Protein AF-0000000068163615 (afdb_homodimer)

Structure (mmCIF, N/CA/C/O backbone):
data_AF-0000000068163615-model_v1
#
loop_
_entity.id
_entity.type
_entity.pdbx_description
1 polymer 'Uncharacterized protein'
#
loop_
_atom_site.group_PDB
_atom_site.id
_atom_site.type_symbol
_atom_site.label_atom_id
_atom_site.label_alt_id
_atom_site.label_comp_id
_atom_site.label_asym_id
_atom_site.label_entity_id
_atom_site.label_seq_id
_atom_site.pdbx_PDB_ins_code
_atom_site.Cartn_x
_atom_site.Cartn_y
_atom_site.Cartn_z
_atom_site.occupancy
_atom_site.B_iso_or_equiv
_atom_site.auth_seq_id
_atom_site.auth_comp_id
_atom_site.auth_asym_id
_atom_site.auth_atom_id
_atom_site.pdbx_PDB_model_num
ATOM 1 N N . MET A 1 1 ? 16.812 -31.062 -34.781 1 60.31 1 MET A N 1
ATOM 2 C CA . MET A 1 1 ? 16.891 -29.984 -33.812 1 60.31 1 MET A CA 1
ATOM 3 C C . MET A 1 1 ? 16.469 -30.469 -32.406 1 60.31 1 MET A C 1
ATOM 5 O O . MET A 1 1 ? 15.609 -31.344 -32.312 1 60.31 1 MET A O 1
ATOM 9 N N . SER A 1 2 ? 17.297 -30.172 -31.375 1 90.88 2 SER A N 1
ATOM 10 C CA . SER A 1 2 ? 17.031 -30.688 -30.031 1 90.88 2 SER A CA 1
ATOM 11 C C . SER A 1 2 ? 15.75 -30.094 -29.469 1 90.88 2 SER A C 1
ATOM 13 O O . SER A 1 2 ? 15.297 -29.031 -29.906 1 90.88 2 SER A O 1
ATOM 15 N N . LEU A 1 3 ? 14.984 -30.906 -28.875 1 95.56 3 LEU A N 1
ATOM 16 C CA . LEU A 1 3 ? 13.766 -30.453 -28.219 1 95.56 3 LEU A CA 1
ATOM 17 C C . LEU A 1 3 ? 13.977 -29.078 -27.578 1 95.56 3 LEU A C 1
ATOM 19 O O . LEU A 1 3 ? 13.117 -28.203 -27.656 1 95.56 3 LEU A O 1
ATOM 23 N N . LYS A 1 4 ? 15.133 -28.891 -27.016 1 96.31 4 LYS A N 1
ATOM 24 C CA . LYS A 1 4 ? 15.508 -27.625 -26.375 1 96.31 4 LYS A CA 1
ATOM 25 C C . LYS A 1 4 ? 15.461 -26.469 -27.375 1 96.31 4 LYS A C 1
ATOM 27 O O . LYS A 1 4 ? 14.859 -25.422 -27.094 1 96.31 4 LYS A O 1
ATOM 32 N N . ASN A 1 5 ? 16.047 -26.609 -28.5 1 96.81 5 ASN A N 1
ATOM 33 C CA . ASN A 1 5 ? 16.094 -25.562 -29.516 1 96.81 5 ASN A CA 1
ATOM 34 C C . ASN A 1 5 ? 14.703 -25.234 -30.047 1 96.81 5 ASN A C 1
ATOM 36 O O . ASN A 1 5 ? 14.398 -24.078 -30.328 1 96.81 5 ASN A O 1
ATOM 40 N N . ASP A 1 6 ? 13.945 -26.281 -30.25 1 97.69 6 ASP A N 1
ATOM 41 C CA . ASP A 1 6 ? 12.578 -26.078 -30.734 1 97.69 6 ASP A CA 1
ATOM 42 C C . ASP A 1 6 ? 11.758 -25.266 -29.719 1 97.69 6 ASP A C 1
ATOM 44 O O . ASP A 1 6 ? 10.945 -24.422 -30.109 1 97.69 6 ASP A O 1
ATOM 48 N N . ILE A 1 7 ? 11.953 -25.547 -28.484 1 98.12 7 ILE A N 1
ATOM 49 C CA . ILE A 1 7 ? 11.242 -24.844 -27.422 1 98.12 7 ILE A CA 1
ATOM 50 C C . ILE A 1 7 ? 11.625 -23.359 -27.438 1 98.12 7 ILE A C 1
ATOM 52 O O . ILE A 1 7 ? 10.75 -22.484 -27.406 1 98.12 7 ILE A O 1
ATOM 56 N N . VAL A 1 8 ? 12.914 -23.094 -27.484 1 96.94 8 VAL A N 1
ATOM 57 C CA . VAL A 1 8 ? 13.414 -21.734 -27.469 1 96.94 8 VAL A CA 1
ATOM 58 C C . VAL A 1 8 ? 12.914 -20.969 -28.688 1 96.94 8 VAL A C 1
ATOM 60 O O . VAL A 1 8 ? 12.5 -19.812 -28.578 1 96.94 8 VAL A O 1
ATOM 63 N N . SER A 1 9 ? 12.938 -21.656 -29.797 1 96.5 9 SER A N 1
ATOM 64 C CA . SER A 1 9 ? 12.43 -21.047 -31.016 1 96.5 9 SER A CA 1
ATOM 65 C C . SER A 1 9 ? 10.945 -20.703 -30.891 1 96.5 9 SER A C 1
ATOM 67 O O . SER A 1 9 ? 10.508 -19.641 -31.328 1 96.5 9 SER A O 1
ATOM 69 N N . ALA A 1 10 ? 10.188 -21.609 -30.391 1 97.25 10 ALA A N 1
ATOM 70 C CA . ALA A 1 10 ? 8.758 -21.391 -30.188 1 97.25 10 ALA A CA 1
ATOM 71 C C . ALA A 1 10 ? 8.516 -20.219 -29.25 1 97.25 10 ALA A C 1
ATOM 73 O O . ALA A 1 10 ? 7.613 -19.406 -29.469 1 97.25 10 ALA A O 1
ATOM 74 N N . LEU A 1 11 ? 9.289 -20.141 -28.188 1 97.31 11 LEU A N 1
ATOM 75 C CA . LEU A 1 11 ? 9.172 -19.062 -27.219 1 97.31 11 LEU A CA 1
ATOM 76 C C . LEU A 1 11 ? 9.414 -17.703 -27.875 1 97.31 11 LEU A C 1
ATOM 78 O O . LEU A 1 11 ? 8.656 -16.766 -27.672 1 97.31 11 LEU A O 1
ATOM 82 N N . GLU A 1 12 ? 10.43 -17.625 -28.656 1 95.06 12 GLU A N 1
ATOM 83 C CA . GLU A 1 12 ? 10.758 -16.391 -29.359 1 95.06 12 GLU A CA 1
ATOM 84 C C . GLU A 1 12 ? 9.641 -15.969 -30.312 1 95.06 12 GLU A C 1
ATOM 86 O O . GLU A 1 12 ? 9.328 -14.789 -30.422 1 95.06 12 GLU A O 1
ATOM 91 N N . LYS A 1 13 ? 9.086 -16.953 -30.875 1 95.31 13 LYS A N 1
ATOM 92 C CA . LYS A 1 13 ? 8.031 -16.688 -31.844 1 95.31 13 LYS A CA 1
ATOM 93 C C . LYS A 1 13 ? 6.793 -16.094 -31.172 1 95.31 13 LYS A C 1
ATOM 95 O O . LYS A 1 13 ? 6.203 -15.141 -31.656 1 95.31 13 LYS A O 1
ATOM 100 N N . VAL A 1 14 ? 6.41 -16.609 -30.047 1 95.94 14 VAL A N 1
ATOM 101 C CA . VAL A 1 14 ? 5.137 -16.219 -29.453 1 95.94 14 VAL A CA 1
ATOM 102 C C . VAL A 1 14 ? 5.32 -14.953 -28.609 1 95.94 14 VAL A C 1
ATOM 104 O O . VAL A 1 14 ? 4.34 -14.305 -28.234 1 95.94 14 VAL A O 1
ATOM 107 N N . THR A 1 15 ? 6.59 -14.562 -28.297 1 94.31 15 THR A N 1
ATOM 108 C CA . THR A 1 15 ? 6.816 -13.398 -27.438 1 94.31 15 THR A CA 1
ATOM 109 C C . THR A 1 15 ? 7.348 -12.227 -28.266 1 94.31 15 THR A C 1
ATOM 111 O O . THR A 1 15 ? 7.621 -11.156 -27.719 1 94.31 15 THR A O 1
ATOM 114 N N . ALA A 1 16 ? 7.461 -12.453 -29.516 1 91.94 16 ALA A N 1
ATOM 115 C CA . ALA A 1 16 ? 7.934 -11.375 -30.375 1 91.94 16 ALA A CA 1
ATOM 116 C C . ALA A 1 16 ? 6.977 -10.188 -30.344 1 91.94 16 ALA A C 1
ATOM 118 O O . ALA A 1 16 ? 5.773 -10.359 -30.125 1 91.94 16 ALA A O 1
ATOM 119 N N . LYS A 1 17 ? 7.445 -8.961 -30.547 1 87.56 17 LYS A N 1
ATOM 120 C CA . LYS A 1 17 ? 6.68 -7.719 -30.531 1 87.56 17 LYS A CA 1
ATOM 121 C C . LYS A 1 17 ? 5.562 -7.734 -31.562 1 87.56 17 LYS A C 1
ATOM 123 O O . LYS A 1 17 ? 4.457 -7.246 -31.297 1 87.56 17 LYS A O 1
ATOM 128 N N . ASP A 1 18 ? 5.867 -8.289 -32.656 1 89.38 18 ASP A N 1
ATOM 129 C CA . ASP A 1 18 ? 4.906 -8.359 -33.75 1 89.38 18 ASP A CA 1
ATOM 130 C C . ASP A 1 18 ? 4.363 -9.773 -33.938 1 89.38 18 ASP A C 1
ATOM 132 O O . ASP A 1 18 ? 4.031 -10.188 -35.031 1 89.38 18 ASP A O 1
ATOM 136 N N . ALA A 1 19 ? 4.371 -10.43 -32.812 1 89.44 19 ALA A N 1
ATOM 137 C CA . ALA A 1 19 ? 3.951 -11.828 -32.875 1 89.44 19 ALA A CA 1
ATOM 138 C C . ALA A 1 19 ? 2.514 -11.938 -33.375 1 89.44 19 ALA A C 1
ATOM 140 O O . ALA A 1 19 ? 1.622 -11.25 -32.875 1 89.44 19 ALA A O 1
ATOM 141 N N . THR A 1 20 ? 2.311 -12.773 -34.312 1 90 20 THR A N 1
ATOM 142 C CA . THR A 1 20 ? 0.971 -13.07 -34.812 1 90 20 THR A CA 1
ATOM 143 C C . THR A 1 20 ? 0.392 -14.297 -34.094 1 90 20 THR A C 1
ATOM 145 O O . THR A 1 20 ? -0.828 -14.461 -34.031 1 90 20 THR A O 1
ATOM 148 N N . GLU A 1 21 ? 1.316 -15.125 -33.688 1 93.06 21 GLU A N 1
ATOM 149 C CA . GLU A 1 21 ? 0.909 -16.297 -32.906 1 93.06 21 GLU A CA 1
ATOM 150 C C . GLU A 1 21 ? 1.103 -16.062 -31.422 1 93.06 21 GLU A C 1
ATOM 152 O O . GLU A 1 21 ? 2.096 -15.461 -31 1 93.06 21 GLU A O 1
ATOM 157 N N . THR A 1 22 ? 0.096 -16.594 -30.719 1 96.25 22 THR A N 1
ATOM 158 C CA . THR A 1 22 ? 0.167 -16.375 -29.266 1 96.25 22 THR A CA 1
ATOM 159 C C . THR A 1 22 ? 0.441 -17.672 -28.531 1 96.25 22 THR A C 1
ATOM 161 O O . THR A 1 22 ? 0.481 -17.703 -27.297 1 96.25 22 THR A O 1
ATOM 164 N N . HIS A 1 23 ? 0.547 -18.766 -29.234 1 97.62 23 HIS A N 1
ATOM 165 C CA . HIS A 1 23 ? 0.914 -20.062 -28.672 1 97.62 23 HIS A CA 1
ATOM 166 C C . HIS A 1 23 ? 1.578 -20.953 -29.703 1 97.62 23 HIS A C 1
ATOM 168 O O . HIS A 1 23 ? 1.5 -20.672 -30.906 1 97.62 23 HIS A O 1
ATOM 174 N N . ALA A 1 24 ? 2.277 -21.984 -29.219 1 97.38 24 ALA A N 1
ATOM 175 C CA . ALA A 1 24 ? 2.959 -22.906 -30.125 1 97.38 24 ALA A CA 1
ATOM 176 C C . ALA A 1 24 ? 3.035 -24.297 -29.531 1 97.38 24 ALA A C 1
ATOM 178 O O . ALA A 1 24 ? 3.32 -24.469 -28.344 1 97.38 24 ALA A O 1
ATOM 179 N N . TRP A 1 25 ? 2.695 -25.266 -30.391 1 97.19 25 TRP A N 1
ATOM 180 C CA . TRP A 1 25 ? 2.961 -26.672 -30.062 1 97.19 25 TRP A CA 1
ATOM 181 C C . TRP A 1 25 ? 4.371 -27.062 -30.5 1 97.19 25 TRP A C 1
ATOM 183 O O . TRP A 1 25 ? 4.695 -27.047 -31.688 1 97.19 25 TRP A O 1
ATOM 193 N N . VAL A 1 26 ? 5.137 -27.406 -29.578 1 98.25 26 VAL A N 1
ATOM 194 C CA . VAL A 1 26 ? 6.492 -27.859 -29.875 1 98.25 26 VAL A CA 1
ATOM 195 C C . VAL A 1 26 ? 6.504 -29.359 -30.094 1 98.25 26 VAL A C 1
ATOM 197 O O . VAL A 1 26 ? 7.156 -29.859 -31.016 1 98.25 26 VAL A O 1
ATOM 200 N N . LYS A 1 27 ? 5.883 -30.031 -29.219 1 97.56 27 LYS A N 1
ATOM 201 C CA . LYS A 1 27 ? 5.605 -31.453 -29.297 1 97.56 27 LYS A CA 1
ATOM 202 C C . LYS A 1 27 ? 4.121 -31.75 -29.062 1 97.56 27 LYS A C 1
ATOM 204 O O . LYS A 1 27 ? 3.592 -31.484 -27.984 1 97.56 27 LYS A O 1
ATOM 209 N N . PRO A 1 28 ? 3.477 -32.25 -30.047 1 96.56 28 PRO A N 1
ATOM 210 C CA . PRO A 1 28 ? 2.031 -32.438 -29.922 1 96.56 28 PRO A CA 1
ATOM 211 C C . PRO A 1 28 ? 1.672 -33.469 -28.828 1 96.56 28 PRO A C 1
ATOM 213 O O . PRO A 1 28 ? 2.484 -34.312 -28.484 1 96.56 28 PRO A O 1
ATOM 216 N N . TYR A 1 29 ? 0.496 -33.375 -28.359 1 97.5 29 TYR A N 1
ATOM 217 C CA . TYR A 1 29 ? 0.002 -34.219 -27.297 1 97.5 29 TYR A CA 1
ATOM 218 C C . TYR A 1 29 ? -0.424 -35.594 -27.844 1 97.5 29 TYR A C 1
ATOM 220 O O . TYR A 1 29 ? -1.134 -35.656 -28.859 1 97.5 29 TYR A O 1
ATOM 228 N N . GLU A 1 30 ? 0.041 -36.656 -27.266 1 96.19 30 GLU A N 1
ATOM 229 C CA . GLU A 1 30 ? -0.397 -38 -27.5 1 96.19 30 GLU A CA 1
ATOM 230 C C . GLU A 1 30 ? -0.794 -38.688 -26.188 1 96.19 30 GLU A C 1
ATOM 232 O O . GLU A 1 30 ? 0 -38.75 -25.25 1 96.19 30 GLU A O 1
ATOM 237 N N . ALA A 1 31 ? -1.969 -39.219 -26.156 1 95.88 31 ALA A N 1
ATOM 238 C CA . ALA A 1 31 ? -2.5 -39.812 -24.922 1 95.88 31 ALA A CA 1
ATOM 239 C C . ALA A 1 31 ? -1.65 -40.969 -24.453 1 95.88 31 ALA A C 1
ATOM 241 O O . ALA A 1 31 ? -1.354 -41.906 -25.234 1 95.88 31 ALA A O 1
ATOM 242 N N . PRO A 1 32 ? -1.27 -41 -23.25 1 95.75 32 PRO A N 1
ATOM 243 C CA . PRO A 1 32 ? -0.505 -42.125 -22.719 1 95.75 32 PRO A CA 1
ATOM 244 C C . PRO A 1 32 ? -1.398 -43.25 -22.234 1 95.75 32 PRO A C 1
ATOM 246 O O . PRO A 1 32 ? -2.625 -43.125 -22.266 1 95.75 32 PRO A O 1
ATOM 249 N N . ALA A 1 33 ? -0.709 -44.344 -21.844 1 89.5 33 ALA A N 1
ATOM 250 C CA . ALA A 1 33 ? -1.417 -45.438 -21.203 1 89.5 33 ALA A CA 1
ATOM 251 C C . ALA A 1 33 ? -1.811 -45.094 -19.766 1 89.5 33 ALA A C 1
ATOM 253 O O . ALA A 1 33 ? -1.359 -44.094 -19.219 1 89.5 33 ALA A O 1
ATOM 254 N N . ALA A 1 34 ? -2.637 -45.875 -19.188 1 88.62 34 ALA A N 1
ATOM 255 C CA . ALA A 1 34 ? -3.229 -45.594 -17.875 1 88.62 34 ALA A CA 1
ATOM 256 C C . ALA A 1 34 ? -2.262 -45.938 -16.75 1 88.62 34 ALA A C 1
ATOM 258 O O . ALA A 1 34 ? -2.496 -45.594 -15.594 1 88.62 34 ALA A O 1
ATOM 259 N N . ASP A 1 35 ? -1.212 -46.438 -17.047 1 88.62 35 ASP A N 1
ATOM 260 C CA . ASP A 1 35 ? -0.379 -47.062 -16.016 1 88.62 35 ASP A CA 1
ATOM 261 C C . ASP A 1 35 ? 0.813 -46.156 -15.672 1 88.62 35 ASP A C 1
ATOM 263 O O . ASP A 1 35 ? 1.835 -46.625 -15.18 1 88.62 35 ASP A O 1
ATOM 267 N N . VAL A 1 36 ? 0.751 -44.906 -15.984 1 95.44 36 VAL A N 1
ATOM 268 C CA . VAL A 1 36 ? 1.811 -43.938 -15.656 1 95.44 36 VAL A CA 1
ATOM 269 C C . VAL A 1 36 ? 1.226 -42.781 -14.883 1 95.44 36 VAL A C 1
ATOM 271 O O . VAL A 1 36 ? 0.042 -42.469 -15.016 1 95.44 36 VAL A O 1
ATOM 274 N N . HIS A 1 37 ? 2.064 -42.25 -14.016 1 97.94 37 HIS A N 1
ATOM 275 C CA . HIS A 1 37 ? 1.729 -40.906 -13.484 1 97.94 37 HIS A CA 1
ATOM 276 C C . HIS A 1 37 ? 1.931 -39.844 -14.531 1 97.94 37 HIS A C 1
ATOM 278 O O . HIS A 1 37 ? 3.016 -39.719 -15.109 1 97.94 37 HIS A O 1
ATOM 284 N N . GLN A 1 38 ? 0.861 -39.188 -14.828 1 98.44 38 GLN A N 1
ATOM 285 C CA . GLN A 1 38 ? 0.868 -38.062 -15.766 1 98.44 38 GLN A CA 1
ATOM 286 C C . GLN A 1 38 ? 0.588 -36.75 -15.062 1 98.44 38 GLN A C 1
ATOM 288 O O . GLN A 1 38 ? -0.345 -36.625 -14.266 1 98.44 38 GLN A O 1
ATOM 293 N N . PHE A 1 39 ? 1.44 -35.719 -15.336 1 98.25 39 PHE A N 1
ATOM 294 C CA . PHE A 1 39 ? 1.233 -34.469 -14.617 1 98.25 39 PHE A CA 1
ATOM 295 C C . PHE A 1 39 ? 1.711 -33.281 -15.445 1 98.25 39 PHE A C 1
ATOM 297 O O . PHE A 1 39 ? 2.371 -33.438 -16.469 1 98.25 39 PHE A O 1
ATOM 304 N N . LEU A 1 40 ? 1.225 -32.094 -15.062 1 98.56 40 LEU A N 1
ATOM 305 C CA . LEU A 1 40 ? 1.671 -30.844 -15.648 1 98.56 40 LEU A CA 1
ATOM 306 C C . LEU A 1 40 ? 2.924 -30.328 -14.945 1 98.56 40 LEU A C 1
ATOM 308 O O . LEU A 1 40 ? 3.004 -30.359 -13.719 1 98.56 40 LEU A O 1
ATOM 312 N N . PHE A 1 41 ? 3.857 -30 -15.711 1 98.44 41 PHE A N 1
ATOM 313 C CA . PHE A 1 41 ? 5.047 -29.266 -15.273 1 98.44 41 PHE A CA 1
ATOM 314 C C . PHE A 1 41 ? 5.27 -28.031 -16.141 1 98.44 41 PHE A C 1
ATOM 316 O O . PHE A 1 41 ? 5.211 -28.109 -17.359 1 98.44 41 PHE A O 1
ATOM 323 N N . PHE A 1 42 ? 5.43 -26.859 -15.477 1 98.5 42 PHE A N 1
ATOM 324 C CA . PHE A 1 42 ? 5.711 -25.766 -16.391 1 98.5 42 PHE A CA 1
ATOM 325 C C . PHE A 1 42 ? 6.695 -24.781 -15.773 1 98.5 42 PHE A C 1
ATOM 327 O O . PHE A 1 42 ? 6.82 -24.703 -14.547 1 98.5 42 PHE A O 1
ATOM 334 N N . LEU A 1 43 ? 7.496 -24.156 -16.625 1 98.62 43 LEU A N 1
ATOM 335 C CA . LEU A 1 43 ? 8.359 -23.031 -16.297 1 98.62 43 LEU A CA 1
ATOM 336 C C . LEU A 1 43 ? 7.562 -21.734 -16.234 1 98.62 43 LEU A C 1
ATOM 338 O O . LEU A 1 43 ? 6.859 -21.391 -17.203 1 98.62 43 LEU A O 1
ATOM 342 N N . LYS A 1 44 ? 7.691 -21.047 -15.172 1 97.88 44 LYS A N 1
ATOM 343 C CA . LYS A 1 44 ? 6.938 -19.812 -14.922 1 97.88 44 LYS A CA 1
ATOM 344 C C . LYS A 1 44 ? 7.551 -18.641 -15.68 1 97.88 44 LYS A C 1
ATOM 346 O O . LYS A 1 44 ? 8.656 -18.75 -16.219 1 97.88 44 LYS A O 1
ATOM 351 N N . PRO A 1 45 ? 6.855 -17.516 -15.703 1 97.31 45 PRO A N 1
ATOM 352 C CA . PRO A 1 45 ? 7.32 -16.391 -16.5 1 97.31 45 PRO A CA 1
ATOM 353 C C . PRO A 1 45 ? 8.703 -15.891 -16.078 1 97.31 45 PRO A C 1
ATOM 355 O O . PRO A 1 45 ? 9.508 -15.508 -16.938 1 97.31 45 PRO A O 1
ATOM 358 N N . GLU A 1 46 ? 9 -15.945 -14.812 1 95.44 46 GLU A N 1
ATOM 359 C CA . GLU A 1 46 ? 10.281 -15.438 -14.352 1 95.44 46 GLU A CA 1
ATOM 360 C C . GLU A 1 46 ? 11.438 -16.312 -14.859 1 95.44 46 GLU A C 1
ATOM 362 O O . GLU A 1 46 ? 12.586 -15.867 -14.875 1 95.44 46 GLU A O 1
ATOM 367 N N . ALA A 1 47 ? 11.109 -17.5 -15.242 1 97.25 47 ALA A N 1
ATOM 368 C CA . ALA A 1 47 ? 12.133 -18.422 -15.734 1 97.25 47 ALA A CA 1
ATOM 369 C C . ALA A 1 47 ? 12.188 -18.406 -17.266 1 97.25 47 ALA A C 1
ATOM 371 O O . ALA A 1 47 ? 13.062 -19.031 -17.859 1 97.25 47 ALA A O 1
ATOM 372 N N . THR A 1 48 ? 11.289 -17.703 -17.922 1 97.31 48 THR A N 1
ATOM 373 C CA . THR A 1 48 ? 11.242 -17.703 -19.375 1 97.31 48 THR A CA 1
ATOM 374 C C . THR A 1 48 ? 11.422 -16.281 -19.906 1 97.31 48 THR A C 1
ATOM 376 O O . THR A 1 48 ? 11.188 -16.031 -21.094 1 97.31 48 THR A O 1
ATOM 379 N N . ALA A 1 49 ? 11.812 -15.406 -19.062 1 93.5 49 ALA A N 1
ATOM 380 C CA . ALA A 1 49 ? 11.891 -13.992 -19.406 1 93.5 49 ALA A CA 1
ATOM 381 C C . ALA A 1 49 ? 13.195 -13.664 -20.125 1 93.5 49 ALA A C 1
ATOM 383 O O . ALA A 1 49 ? 14.07 -12.992 -19.578 1 93.5 49 ALA A O 1
ATOM 384 N N . SER A 1 50 ? 13.281 -13.938 -21.344 1 88.44 50 SER A N 1
ATOM 385 C CA . SER A 1 50 ? 14.484 -13.672 -22.125 1 88.44 50 SER A CA 1
ATOM 386 C C . SER A 1 50 ? 14.766 -12.18 -22.219 1 88.44 50 SER A C 1
ATOM 388 O O . SER A 1 50 ? 15.922 -11.758 -22.219 1 88.44 50 SER A O 1
ATOM 390 N N . TYR A 1 51 ? 13.719 -11.43 -22.234 1 82.06 51 TYR A N 1
ATOM 391 C CA . TYR A 1 51 ? 13.828 -9.984 -22.359 1 82.06 51 TYR A CA 1
ATOM 392 C C . TYR A 1 51 ? 14.453 -9.375 -21.109 1 82.06 51 TYR A C 1
ATOM 394 O O . TYR A 1 51 ? 14.922 -8.234 -21.141 1 82.06 51 TYR A O 1
ATOM 402 N N . ASP A 1 52 ? 14.469 -10.125 -20.078 1 86.31 52 ASP A N 1
ATOM 403 C CA . ASP A 1 52 ? 15 -9.625 -18.812 1 86.31 52 ASP A CA 1
ATOM 404 C C . ASP A 1 52 ? 16.328 -10.297 -18.469 1 86.31 52 ASP A C 1
ATOM 406 O O . ASP A 1 52 ? 16.688 -10.414 -17.297 1 86.31 52 ASP A O 1
ATOM 410 N N . GLY A 1 53 ? 16.984 -10.867 -19.391 1 91.06 53 GLY A N 1
ATOM 411 C CA . GLY A 1 53 ? 18.328 -11.375 -19.172 1 91.06 53 GLY A CA 1
ATOM 412 C C . GLY A 1 53 ? 18.375 -12.859 -18.859 1 91.06 53 GLY A C 1
ATOM 413 O O . GLY A 1 53 ? 19.438 -13.445 -18.75 1 91.06 53 GLY A O 1
ATOM 414 N N . VAL A 1 54 ? 17.281 -13.484 -18.734 1 96.12 54 VAL A N 1
ATOM 415 C CA . VAL A 1 54 ? 17.234 -14.914 -18.453 1 96.12 54 VAL A CA 1
ATOM 416 C C . VAL A 1 54 ? 17.812 -15.695 -19.625 1 96.12 54 VAL A C 1
ATOM 418 O O . VAL A 1 54 ? 17.5 -15.414 -20.781 1 96.12 54 VAL A O 1
ATOM 421 N N . LYS A 1 55 ? 18.641 -16.562 -19.281 1 97.44 55 LYS A N 1
ATOM 422 C CA . LYS A 1 55 ? 19.172 -17.484 -20.297 1 97.44 55 LYS A CA 1
ATOM 423 C C . LYS A 1 55 ? 18.25 -18.688 -20.484 1 97.44 55 LYS A C 1
ATOM 425 O O . LYS A 1 55 ? 18.562 -19.797 -20.047 1 97.44 55 LYS A O 1
ATOM 430 N N . VAL A 1 56 ? 17.297 -18.5 -21.281 1 97.69 56 VAL A N 1
ATOM 431 C CA . VAL A 1 56 ? 16.188 -19.453 -21.391 1 97.69 56 VAL A CA 1
ATOM 432 C C . VAL A 1 56 ? 16.703 -20.797 -21.906 1 97.69 56 VAL A C 1
ATOM 434 O O . VAL A 1 56 ? 16.234 -21.844 -21.469 1 97.69 56 VAL A O 1
ATOM 437 N N . GLU A 1 57 ? 17.578 -20.719 -22.797 1 97.19 57 GLU A N 1
ATOM 438 C CA . GLU A 1 57 ? 18.156 -21.953 -23.312 1 97.19 57 GLU A CA 1
ATOM 439 C C . GLU A 1 57 ? 18.75 -22.797 -22.188 1 97.19 57 GLU A C 1
ATOM 441 O O . GLU A 1 57 ? 18.516 -24 -22.109 1 97.19 57 GLU A O 1
ATOM 446 N N . ALA A 1 58 ? 19.484 -22.141 -21.344 1 97.94 58 ALA A N 1
ATOM 447 C CA . ALA A 1 58 ? 20.109 -22.828 -20.219 1 97.94 58 ALA A CA 1
ATOM 448 C C . ALA A 1 58 ? 19.062 -23.312 -19.234 1 97.94 58 ALA A C 1
ATOM 450 O O . ALA A 1 58 ? 19.188 -24.406 -18.656 1 97.94 58 ALA A O 1
ATOM 451 N N . VAL A 1 59 ? 18.062 -22.562 -18.984 1 98.44 59 VAL A N 1
ATOM 452 C CA . VAL A 1 59 ? 16.969 -22.922 -18.078 1 98.44 59 VAL A CA 1
ATOM 453 C C . VAL A 1 59 ? 16.266 -24.172 -18.594 1 98.44 59 VAL A C 1
ATOM 455 O O . VAL A 1 59 ? 16.031 -25.125 -17.844 1 98.44 59 VAL A O 1
ATOM 458 N N . VAL A 1 60 ? 15.93 -24.172 -19.875 1 98.44 60 VAL A N 1
ATOM 459 C CA . VAL A 1 60 ? 15.227 -25.281 -20.5 1 98.44 60 VAL A CA 1
ATOM 460 C C . VAL A 1 60 ? 16.109 -26.531 -20.469 1 98.44 60 VAL A C 1
ATOM 462 O O . VAL A 1 60 ? 15.633 -27.625 -20.172 1 98.44 60 VAL A O 1
ATOM 465 N N . GLU A 1 61 ? 17.328 -26.344 -20.734 1 97.88 61 GLU A N 1
ATOM 466 C CA . GLU A 1 61 ? 18.266 -27.469 -20.688 1 97.88 61 GLU A CA 1
ATOM 467 C C . GLU A 1 61 ? 18.328 -28.094 -19.297 1 97.88 61 GLU A C 1
ATOM 469 O O . GLU A 1 61 ? 18.266 -29.312 -19.172 1 97.88 61 GLU A O 1
ATOM 474 N N . LEU A 1 62 ? 18.453 -27.281 -18.344 1 98.25 62 LEU A N 1
ATOM 475 C CA . LEU A 1 62 ? 18.516 -27.766 -16.969 1 98.25 62 LEU A CA 1
ATOM 476 C C . LEU A 1 62 ? 17.234 -28.5 -16.594 1 98.25 62 LEU A C 1
ATOM 478 O O . LEU A 1 62 ? 17.281 -29.562 -15.969 1 98.25 62 LEU A O 1
ATOM 482 N N . ALA A 1 63 ? 16.141 -27.938 -16.922 1 98.31 63 ALA A N 1
ATOM 483 C CA . ALA A 1 63 ? 14.852 -28.562 -16.609 1 98.31 63 ALA A CA 1
ATOM 484 C C . ALA A 1 63 ? 14.719 -29.922 -17.281 1 98.31 63 ALA A C 1
ATOM 486 O O . ALA A 1 63 ? 14.398 -30.922 -16.641 1 98.31 63 ALA A O 1
ATOM 487 N N . LEU A 1 64 ? 15.031 -29.984 -18.578 1 98.25 64 LEU A N 1
ATOM 488 C CA . LEU A 1 64 ? 14.906 -31.219 -19.344 1 98.25 64 LEU A CA 1
ATOM 489 C C . LEU A 1 64 ? 15.867 -32.281 -18.812 1 98.25 64 LEU A C 1
ATOM 491 O O . LEU A 1 64 ? 15.492 -33.438 -18.688 1 98.25 64 LEU A O 1
ATOM 495 N N . LYS A 1 65 ? 17.031 -31.859 -18.547 1 98.12 65 LYS A N 1
ATOM 496 C CA . LYS A 1 65 ? 18.031 -32.781 -18.016 1 98.12 65 LYS A CA 1
ATOM 497 C C . LYS A 1 65 ? 17.578 -33.344 -16.656 1 98.12 65 LYS A C 1
ATOM 499 O O . LYS A 1 65 ? 17.719 -34.531 -16.406 1 98.12 65 LYS A O 1
ATOM 504 N N . THR A 1 66 ? 17.141 -32.5 -15.797 1 98.5 66 THR A N 1
ATOM 505 C CA . THR A 1 66 ? 16.719 -32.906 -14.469 1 98.5 66 THR A CA 1
ATOM 506 C C . THR A 1 66 ? 15.539 -33.875 -14.555 1 98.5 66 THR A C 1
ATOM 508 O O . THR A 1 66 ? 15.484 -34.875 -13.836 1 98.5 66 THR A O 1
ATOM 511 N N . LEU A 1 67 ? 14.555 -33.562 -15.406 1 98.31 67 LEU A N 1
ATOM 512 C CA . LEU A 1 67 ? 13.422 -34.469 -15.633 1 98.31 67 LEU A CA 1
ATOM 513 C C . LEU A 1 67 ? 13.898 -35.812 -16.094 1 98.31 67 LEU A C 1
ATOM 515 O O . LEU A 1 67 ? 13.5 -36.844 -15.531 1 98.31 67 LEU A O 1
ATOM 519 N N . ALA A 1 68 ? 14.758 -35.812 -17.047 1 97.94 68 ALA A N 1
ATOM 520 C CA . ALA A 1 68 ? 15.258 -37.062 -17.609 1 97.94 68 ALA A CA 1
ATOM 521 C C . ALA A 1 68 ? 16.031 -37.875 -16.562 1 97.94 68 ALA A C 1
ATOM 523 O O . ALA A 1 68 ? 15.836 -39.094 -16.438 1 97.94 68 ALA A O 1
ATOM 524 N N . ASP A 1 69 ? 16.875 -37.188 -15.852 1 98 69 ASP A N 1
ATOM 525 C CA . ASP A 1 69 ? 17.688 -37.844 -14.836 1 98 69 ASP A CA 1
ATOM 526 C C . ASP A 1 69 ? 16.828 -38.469 -13.758 1 98 69 ASP A C 1
ATOM 528 O O . ASP A 1 69 ? 17.203 -39.5 -13.164 1 98 69 ASP A O 1
ATOM 532 N N . PHE A 1 70 ? 15.664 -37.938 -13.562 1 98 70 PHE A N 1
ATOM 533 C CA . PHE A 1 70 ? 14.789 -38.438 -12.508 1 98 70 PHE A CA 1
ATOM 534 C C . PHE A 1 70 ? 13.844 -39.5 -13.039 1 98 70 PHE A C 1
ATOM 536 O O . PHE A 1 70 ? 13.008 -40.031 -12.297 1 98 70 PHE A O 1
ATOM 543 N N . GLY A 1 71 ? 13.906 -39.719 -14.305 1 97.69 71 GLY A N 1
ATOM 544 C CA . GLY A 1 71 ? 13.07 -40.75 -14.898 1 97.69 71 GLY A CA 1
ATOM 545 C C . GLY A 1 71 ? 11.719 -40.219 -15.367 1 97.69 71 GLY A C 1
ATOM 546 O O . GLY A 1 71 ? 10.727 -40.969 -15.359 1 97.69 71 GLY A O 1
ATOM 547 N N . VAL A 1 72 ? 11.695 -39 -15.734 1 98.31 72 VAL A N 1
ATOM 548 C CA . VAL A 1 72 ? 10.469 -38.406 -16.234 1 98.31 72 VAL A CA 1
ATOM 549 C C . VAL A 1 72 ? 10.547 -38.25 -17.75 1 98.31 72 VAL A C 1
ATOM 551 O O . VAL A 1 72 ? 11.516 -37.719 -18.281 1 98.31 72 VAL A O 1
ATOM 554 N N . GLU A 1 73 ? 9.562 -38.75 -18.406 1 97.81 73 GLU A N 1
ATOM 555 C CA . GLU A 1 73 ? 9.422 -38.594 -19.859 1 97.81 73 GLU A CA 1
ATOM 556 C C . GLU A 1 73 ? 8.555 -37.375 -20.203 1 97.81 73 GLU A C 1
ATOM 558 O O . GLU A 1 73 ? 7.516 -37.156 -19.578 1 97.81 73 GLU A O 1
ATOM 563 N N . VAL A 1 74 ? 9 -36.656 -21.203 1 98.06 74 VAL A N 1
ATOM 564 C CA . VAL A 1 74 ? 8.211 -35.531 -21.703 1 98.06 74 VAL A CA 1
ATOM 565 C C . VAL A 1 74 ? 7.332 -35.969 -22.859 1 98.06 74 VAL A C 1
ATOM 567 O O . VAL A 1 74 ? 7.836 -36.312 -23.938 1 98.06 74 VAL A O 1
ATOM 570 N N . GLY A 1 75 ? 6.035 -35.906 -22.625 1 97.94 75 GLY A N 1
ATOM 571 C CA . GLY A 1 75 ? 5.094 -36.406 -23.625 1 97.94 75 GLY A CA 1
ATOM 572 C C . GLY A 1 75 ? 4.672 -35.312 -24.594 1 97.94 75 GLY A C 1
ATOM 573 O O . GLY A 1 75 ? 4.379 -35.625 -25.766 1 97.94 75 GLY A O 1
ATOM 574 N N . SER A 1 76 ? 4.527 -34.156 -24.188 1 98.25 76 SER A N 1
ATOM 575 C CA . SER A 1 76 ? 4.129 -33.031 -25 1 98.25 76 SER A CA 1
ATOM 576 C C . SER A 1 76 ? 4.727 -31.719 -24.469 1 98.25 76 SER A C 1
ATOM 578 O O . SER A 1 76 ? 5.086 -31.641 -23.281 1 98.25 76 SER A O 1
ATOM 580 N N . VAL A 1 77 ? 4.977 -30.781 -25.359 1 98.69 77 VAL A N 1
ATOM 581 C CA . VAL A 1 77 ? 5.496 -29.484 -24.953 1 98.69 77 VAL A CA 1
ATOM 582 C C . VAL A 1 77 ? 4.73 -28.375 -25.688 1 98.69 77 VAL A C 1
ATOM 584 O O . VAL A 1 77 ? 4.492 -28.469 -26.891 1 98.69 77 VAL A O 1
ATOM 587 N N . ARG A 1 78 ? 4.348 -27.406 -24.953 1 98.25 78 ARG A N 1
ATOM 588 C CA . ARG A 1 78 ? 3.641 -26.25 -25.484 1 98.25 78 ARG A CA 1
ATOM 589 C C . ARG A 1 78 ? 4.184 -24.953 -24.891 1 98.25 78 ARG A C 1
ATOM 591 O O . ARG A 1 78 ? 4.691 -24.953 -23.766 1 98.25 78 ARG A O 1
ATOM 598 N N . VAL A 1 79 ? 4.18 -23.906 -25.688 1 98.44 79 VAL A N 1
ATOM 599 C CA . VAL A 1 79 ? 4.535 -22.578 -25.203 1 98.44 79 VAL A CA 1
ATOM 600 C C . VAL A 1 79 ? 3.336 -21.641 -25.344 1 98.44 79 VAL A C 1
ATOM 602 O O . VAL A 1 79 ? 2.715 -21.562 -26.406 1 98.44 79 VAL A O 1
ATOM 605 N N . LEU A 1 80 ? 2.969 -21 -24.266 1 98.38 80 LEU A N 1
ATOM 606 C CA . LEU A 1 80 ? 1.853 -20.047 -24.266 1 98.38 80 LEU A CA 1
ATOM 607 C C . LEU A 1 80 ? 2.324 -18.656 -23.891 1 98.38 80 LEU A C 1
ATOM 609 O O . LEU A 1 80 ? 3.086 -18.484 -22.938 1 98.38 80 LEU A O 1
ATOM 613 N N . SER A 1 81 ? 1.874 -17.672 -24.641 1 97.75 81 SER A N 1
ATOM 614 C CA . SER A 1 81 ? 2.186 -16.281 -24.328 1 97.75 81 SER A CA 1
ATOM 615 C C . SER A 1 81 ? 1.253 -15.727 -23.266 1 97.75 81 SER A C 1
ATOM 617 O O . SER A 1 81 ? 0.215 -16.328 -22.969 1 97.75 81 SER A O 1
ATOM 619 N N . GLY A 1 82 ? 1.696 -14.633 -22.688 1 97.12 82 GLY A N 1
ATOM 620 C CA . GLY A 1 82 ? 0.828 -13.93 -21.75 1 97.12 82 GLY A CA 1
ATOM 621 C C . GLY A 1 82 ? -0.497 -13.516 -22.375 1 97.12 82 GLY A C 1
ATOM 622 O O . GLY A 1 82 ? -1.539 -13.586 -21.719 1 97.12 82 GLY A O 1
ATOM 623 N N . ASP A 1 83 ? -0.5 -13.141 -23.641 1 96.69 83 ASP A N 1
ATOM 624 C CA . ASP A 1 83 ? -1.718 -12.758 -24.344 1 96.69 83 ASP A CA 1
ATOM 625 C C . ASP A 1 83 ? -2.703 -13.93 -24.422 1 96.69 83 ASP A C 1
ATOM 627 O O . ASP A 1 83 ? -3.906 -13.742 -24.219 1 96.69 83 ASP A O 1
ATOM 631 N N . TYR A 1 84 ? -2.193 -15.078 -24.719 1 97.69 84 TYR A N 1
ATOM 632 C CA . TYR A 1 84 ? -3.029 -16.266 -24.797 1 97.69 84 TYR A CA 1
ATOM 633 C C . TYR A 1 84 ? -3.625 -16.609 -23.438 1 97.69 84 TYR A C 1
ATOM 635 O O . TYR A 1 84 ? -4.82 -16.875 -23.328 1 97.69 84 TYR A O 1
ATOM 643 N N . LEU A 1 85 ? -2.783 -16.578 -22.422 1 98 85 LEU A N 1
ATOM 644 C CA . LEU A 1 85 ? -3.207 -16.906 -21.062 1 98 85 LEU A CA 1
ATOM 645 C C . LEU A 1 85 ? -4.277 -15.93 -20.578 1 98 85 LEU A C 1
ATOM 647 O O . LEU A 1 85 ? -5.25 -16.328 -19.938 1 98 85 LEU A O 1
ATOM 651 N N . ASP A 1 86 ? -4.066 -14.672 -20.891 1 96.75 86 ASP A N 1
ATOM 652 C CA . ASP A 1 86 ? -5.016 -13.633 -20.5 1 96.75 86 ASP A CA 1
ATOM 653 C C . ASP A 1 86 ? -6.336 -13.781 -21.25 1 96.75 86 ASP A C 1
ATOM 655 O O . ASP A 1 86 ? -7.406 -13.82 -20.641 1 96.75 86 ASP A O 1
ATOM 659 N N . LYS A 1 87 ? -6.266 -13.922 -22.578 1 96.69 87 LYS A N 1
ATOM 660 C CA . LYS A 1 87 ? -7.43 -14.016 -23.453 1 96.69 87 LYS A CA 1
ATOM 661 C C . LYS A 1 87 ? -8.352 -15.156 -23.016 1 96.69 87 LYS A C 1
ATOM 663 O O . LYS A 1 87 ? -9.578 -15.016 -23.047 1 96.69 87 LYS A O 1
ATOM 668 N N . HIS A 1 88 ? -7.785 -16.203 -22.609 1 97.19 88 HIS A N 1
ATOM 669 C CA . HIS A 1 88 ? -8.586 -17.391 -22.312 1 97.19 88 HIS A CA 1
ATOM 670 C C . HIS A 1 88 ? -8.703 -17.625 -20.812 1 97.19 88 HIS A C 1
ATOM 672 O O . HIS A 1 88 ? -9.156 -18.688 -20.375 1 97.19 88 HIS A O 1
ATOM 678 N N . ASN A 1 89 ? -8.227 -16.688 -19.984 1 96.25 89 ASN A N 1
ATOM 679 C CA . ASN A 1 89 ? -8.32 -16.703 -18.531 1 96.25 89 ASN A CA 1
ATOM 680 C C . ASN A 1 89 ? -7.793 -18 -17.938 1 96.25 89 ASN A C 1
ATOM 682 O O . ASN A 1 89 ? -8.422 -18.594 -17.062 1 96.25 89 ASN A O 1
ATOM 686 N N . LEU A 1 90 ? -6.727 -18.531 -18.375 1 97.75 90 LEU A N 1
ATOM 687 C CA . LEU A 1 90 ? -6.234 -19.844 -17.984 1 97.75 90 LEU A CA 1
ATOM 688 C C . LEU A 1 90 ? -5.676 -19.812 -16.562 1 97.75 90 LEU A C 1
ATOM 690 O O . LEU A 1 90 ? -5.867 -20.766 -15.797 1 97.75 90 LEU A O 1
ATOM 694 N N . MET A 1 91 ? -5.008 -18.734 -16.219 1 97.25 91 MET A N 1
ATOM 695 C CA . MET A 1 91 ? -4.406 -18.688 -14.883 1 97.25 91 MET A CA 1
ATOM 696 C C . MET A 1 91 ? -5.469 -18.438 -13.82 1 97.25 91 MET A C 1
ATOM 698 O O . MET A 1 91 ? -5.359 -18.938 -12.695 1 97.25 91 MET A O 1
ATOM 702 N N . GLY A 1 92 ? -6.484 -17.688 -14.148 1 95.5 92 GLY A N 1
ATOM 703 C CA . GLY A 1 92 ? -7.621 -17.562 -13.25 1 95.5 92 GLY A CA 1
ATOM 704 C C . GLY A 1 92 ? -8.297 -18.875 -12.938 1 95.5 92 GLY A C 1
ATOM 705 O O . GLY A 1 92 ? -8.742 -19.109 -11.812 1 95.5 92 GLY A O 1
ATOM 706 N N . GLN A 1 93 ? -8.312 -19.703 -13.938 1 94.88 93 GLN A N 1
ATOM 707 C CA . GLN A 1 93 ? -8.867 -21.047 -13.75 1 94.88 93 GLN A CA 1
ATOM 708 C C . GLN A 1 93 ? -7.902 -21.938 -12.977 1 94.88 93 GLN A C 1
ATOM 710 O O . GLN A 1 93 ? -8.328 -22.734 -12.141 1 94.88 93 GLN A O 1
ATOM 715 N N . HIS A 1 94 ? -6.676 -21.766 -13.281 1 96.12 94 HIS A N 1
ATOM 716 C CA . HIS A 1 94 ? -5.648 -22.547 -12.609 1 96.12 94 HIS A CA 1
ATOM 717 C C . HIS A 1 94 ? -5.645 -22.266 -11.109 1 96.12 94 HIS A C 1
ATOM 719 O O . HIS A 1 94 ? -5.539 -23.188 -10.297 1 96.12 94 HIS A O 1
ATOM 725 N N . TYR A 1 95 ? -5.758 -20.969 -10.805 1 94.56 95 TYR A N 1
ATOM 726 C CA . TYR A 1 95 ? -5.91 -20.562 -9.406 1 94.56 95 TYR A CA 1
ATOM 727 C C . TYR A 1 95 ? -7.379 -20.344 -9.062 1 94.56 95 TYR A C 1
ATOM 729 O O . TYR A 1 95 ? -7.734 -19.328 -8.445 1 94.56 95 TYR A O 1
ATOM 737 N N . GLY A 1 96 ? -8.219 -21.219 -9.383 1 92.69 96 GLY A N 1
ATOM 738 C CA . GLY A 1 96 ? -9.656 -21.031 -9.438 1 92.69 96 GLY A CA 1
ATOM 739 C C . GLY A 1 96 ? -10.25 -20.594 -8.109 1 92.69 96 GLY A C 1
ATOM 740 O O . GLY A 1 96 ? -10.977 -19.594 -8.055 1 92.69 96 GLY A O 1
ATOM 741 N N . VAL A 1 97 ? -9.945 -21.344 -7.023 1 89.06 97 VAL A N 1
ATOM 742 C CA . VAL A 1 97 ? -10.508 -21.031 -5.715 1 89.06 97 VAL A CA 1
ATOM 743 C C . VAL A 1 97 ? -10.031 -19.641 -5.273 1 89.06 97 VAL A C 1
ATOM 745 O O . VAL A 1 97 ? -10.836 -18.797 -4.887 1 89.06 97 VAL A O 1
ATOM 748 N N . ILE A 1 98 ? -8.781 -19.391 -5.43 1 95.06 98 ILE A N 1
ATOM 749 C CA . ILE A 1 98 ? -8.172 -18.125 -5.043 1 95.06 98 ILE A CA 1
ATOM 750 C C . ILE A 1 98 ? -8.773 -16.984 -5.863 1 95.06 98 ILE A C 1
ATOM 752 O O . ILE A 1 98 ? -9.148 -15.945 -5.316 1 95.06 98 ILE A O 1
ATOM 756 N N . SER A 1 99 ? -8.93 -17.234 -7.098 1 97.06 99 SER A N 1
ATOM 757 C CA . SER A 1 99 ? -9.445 -16.219 -8.008 1 97.06 99 SER A CA 1
ATOM 758 C C . SER A 1 99 ? -10.906 -15.891 -7.707 1 97.06 99 SER A C 1
ATOM 760 O O . SER A 1 99 ? -11.297 -14.727 -7.672 1 97.06 99 SER A O 1
ATOM 762 N N . ALA A 1 100 ? -11.664 -16.922 -7.543 1 95.81 100 ALA A N 1
ATOM 763 C CA . ALA A 1 100 ? -13.086 -16.719 -7.254 1 95.81 100 ALA A CA 1
ATOM 764 C C . ALA A 1 100 ? -13.266 -15.883 -5.988 1 95.81 100 ALA A C 1
ATOM 766 O O . ALA A 1 100 ? -14.07 -14.953 -5.961 1 95.81 100 ALA A O 1
ATOM 767 N N . ILE A 1 101 ? -12.508 -16.188 -5.016 1 97.44 101 ILE A N 1
ATOM 768 C CA . ILE A 1 101 ? -12.617 -15.508 -3.73 1 97.44 101 ILE A CA 1
ATOM 769 C C . ILE A 1 101 ? -12.148 -14.062 -3.881 1 97.44 101 ILE A C 1
ATOM 771 O O . ILE A 1 101 ? -12.773 -13.141 -3.348 1 97.44 101 ILE A O 1
ATOM 775 N N . SER A 1 102 ? -11.078 -13.812 -4.566 1 98.44 102 SER A N 1
ATOM 776 C CA . SER A 1 102 ? -10.594 -12.453 -4.797 1 98.44 102 SER A CA 1
ATOM 777 C C . SER A 1 102 ? -11.625 -11.617 -5.551 1 98.44 102 SER A C 1
ATOM 779 O O . SER A 1 102 ? -11.781 -10.43 -5.277 1 98.44 102 SER A O 1
ATOM 781 N N . ARG A 1 103 ? -12.359 -12.227 -6.453 1 97.94 103 ARG A N 1
ATOM 782 C CA . ARG A 1 103 ? -13.258 -11.508 -7.352 1 97.94 103 ARG A CA 1
ATOM 783 C C . ARG A 1 103 ? -14.648 -11.367 -6.734 1 97.94 103 ARG A C 1
ATOM 785 O O . ARG A 1 103 ? -15.312 -10.344 -6.93 1 97.94 103 ARG A O 1
ATOM 792 N N . GLU A 1 104 ? -15.039 -12.391 -5.918 1 97.62 104 GLU A N 1
ATOM 793 C CA . GLU A 1 104 ? -16.422 -12.422 -5.473 1 97.62 104 GLU A CA 1
ATOM 794 C C . GLU A 1 104 ? -16.531 -12.258 -3.959 1 97.62 104 GLU A C 1
ATOM 796 O O . GLU A 1 104 ? -17.609 -12.016 -3.426 1 97.62 104 GLU A O 1
ATOM 801 N N . GLY A 1 105 ? -15.484 -12.469 -3.309 1 97.44 105 GLY A N 1
ATOM 802 C CA . GLY A 1 105 ? -15.438 -12.18 -1.883 1 97.44 105 GLY A CA 1
ATOM 803 C C . GLY A 1 105 ? -16.109 -13.242 -1.039 1 97.44 105 GLY A C 1
ATOM 804 O O . GLY A 1 105 ? -15.922 -14.438 -1.272 1 97.44 105 GLY A O 1
ATOM 805 N N . VAL A 1 106 ? -16.828 -12.836 -0.053 1 95.81 106 VAL A N 1
ATOM 806 C CA . VAL A 1 106 ? -17.359 -13.695 1.007 1 95.81 106 VAL A CA 1
ATOM 807 C C . VAL A 1 106 ? -18.438 -14.617 0.439 1 95.81 106 VAL A C 1
ATOM 809 O O . VAL A 1 106 ? -18.688 -15.695 0.99 1 95.81 106 VAL A O 1
ATOM 812 N N . SER A 1 107 ? -19.016 -14.32 -0.64 1 95.75 107 SER A N 1
ATOM 813 C CA . SER A 1 107 ? -20.125 -15.078 -1.188 1 95.75 107 SER A CA 1
ATOM 814 C C . SER A 1 107 ? -19.688 -16.453 -1.655 1 95.75 107 SER A C 1
ATOM 816 O O . SER A 1 107 ? -20.516 -17.359 -1.83 1 95.75 107 SER A O 1
ATOM 818 N N . VAL A 1 108 ? -18.375 -16.656 -1.834 1 94.19 108 VAL A N 1
ATOM 819 C CA . VAL A 1 108 ? -17.969 -17.922 -2.453 1 94.19 108 VAL A CA 1
ATOM 820 C C . VAL A 1 108 ? -17 -18.656 -1.529 1 94.19 108 VAL A C 1
ATOM 822 O O . VAL A 1 108 ? -16.422 -19.672 -1.916 1 94.19 108 VAL A O 1
ATOM 825 N N . ILE A 1 109 ? -16.781 -18.141 -0.35 1 92.88 109 ILE A N 1
ATOM 826 C CA . ILE A 1 109 ? -15.852 -18.859 0.526 1 92.88 109 ILE A CA 1
ATOM 827 C C . ILE A 1 109 ? -16.562 -20.047 1.162 1 92.88 109 ILE A C 1
ATOM 829 O O . ILE A 1 109 ? -17.797 -20.078 1.242 1 92.88 109 ILE A O 1
ATOM 833 N N . SER A 1 110 ? -15.836 -21.078 1.548 1 86.75 110 SER A N 1
ATOM 834 C CA . SER A 1 110 ? -16.391 -22.281 2.164 1 86.75 110 SER A CA 1
ATOM 835 C C . SER A 1 110 ? -17.016 -21.969 3.52 1 86.75 110 SER A C 1
ATOM 837 O O . SER A 1 110 ? -16.734 -20.922 4.113 1 86.75 110 SER A O 1
ATOM 839 N N . GLU A 1 111 ? -17.828 -22.812 4 1 86.88 111 GLU A N 1
ATOM 840 C CA . GLU A 1 111 ? -18.438 -22.656 5.312 1 86.88 111 GLU A CA 1
ATOM 841 C C . GLU A 1 111 ? -17.391 -22.609 6.418 1 86.88 111 GLU A C 1
ATOM 843 O O . GLU A 1 111 ? -17.5 -21.828 7.363 1 86.88 111 GLU A O 1
ATOM 848 N N . GLN A 1 112 ? -16.438 -23.453 6.25 1 85.31 112 GLN A N 1
ATOM 849 C CA . GLN A 1 112 ? -15.359 -23.469 7.23 1 85.31 112 GLN A CA 1
ATOM 850 C C . GLN A 1 112 ? -14.609 -22.141 7.23 1 85.31 112 GLN A C 1
ATOM 852 O O . GLN A 1 112 ? -14.25 -21.625 8.289 1 85.31 112 GLN A O 1
ATOM 857 N N . ALA A 1 113 ? -14.312 -21.609 6.074 1 91.88 113 ALA A N 1
ATOM 858 C CA . ALA A 1 113 ? -13.641 -20.328 5.965 1 91.88 113 ALA A CA 1
ATOM 859 C C . ALA A 1 113 ? -14.469 -19.219 6.609 1 91.88 113 ALA A C 1
ATOM 861 O O . ALA A 1 113 ? -13.922 -18.312 7.258 1 91.88 113 ALA A O 1
ATOM 862 N N . LYS A 1 114 ? -15.758 -19.281 6.402 1 94 114 LYS A N 1
ATOM 863 C CA . LYS A 1 114 ? -16.656 -18.281 7 1 94 114 LYS A CA 1
ATOM 864 C C . LYS A 1 114 ? -16.594 -18.344 8.523 1 94 114 LYS A C 1
ATOM 866 O O . LYS A 1 114 ? -16.547 -17.297 9.188 1 94 114 LYS A O 1
ATOM 871 N N . LYS A 1 115 ? -16.641 -19.531 9 1 93.44 115 LYS A N 1
ATOM 872 C CA . LYS A 1 115 ? -16.547 -19.719 10.445 1 93.44 115 LYS A CA 1
ATOM 873 C C . LYS A 1 115 ? -15.234 -19.172 10.992 1 93.44 115 LYS A C 1
ATOM 87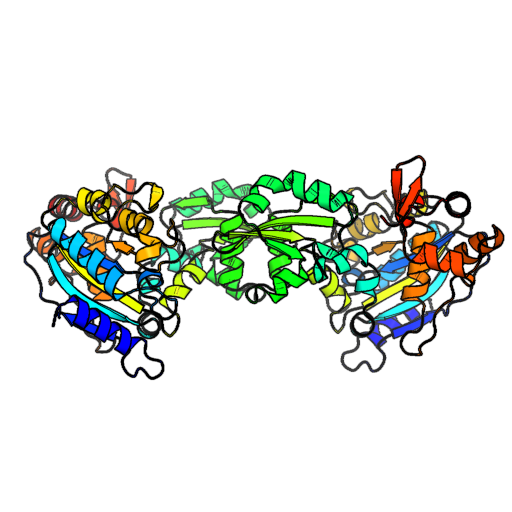5 O O . LYS A 1 115 ? -15.227 -18.469 12.008 1 93.44 115 LYS A O 1
ATOM 880 N N . ASN A 1 116 ? -14.188 -19.484 10.336 1 95.12 116 ASN A N 1
ATOM 881 C CA . ASN A 1 116 ? -12.875 -19 10.766 1 95.12 116 ASN A CA 1
ATOM 882 C C . ASN A 1 116 ? -12.773 -17.484 10.664 1 95.12 116 ASN A C 1
ATOM 884 O O . ASN A 1 116 ? -12.156 -16.844 11.516 1 95.12 116 ASN A O 1
ATOM 888 N N . LEU A 1 117 ? -13.32 -16.953 9.609 1 96.62 117 LEU A N 1
ATOM 889 C CA . LEU A 1 117 ? -13.359 -15.508 9.422 1 96.62 117 LEU A CA 1
ATOM 890 C C . LEU A 1 117 ? -14.07 -14.82 10.578 1 96.62 117 LEU A C 1
ATOM 892 O O . LEU A 1 117 ? -13.562 -13.852 11.148 1 96.62 117 LEU A O 1
ATOM 896 N N . ASP A 1 118 ? -15.18 -15.281 10.906 1 95.19 118 ASP A N 1
ATOM 897 C CA . ASP A 1 118 ? -15.984 -14.719 11.984 1 95.19 118 ASP A CA 1
ATOM 898 C C . ASP A 1 118 ? -15.266 -14.82 13.328 1 95.19 118 ASP A C 1
ATOM 900 O O . ASP A 1 118 ? -15.359 -13.914 14.156 1 95.19 118 ASP A O 1
ATOM 904 N N . GLU A 1 119 ? -14.633 -15.906 13.5 1 96.25 119 GLU A N 1
ATOM 905 C CA . GLU A 1 119 ? -13.938 -16.125 14.758 1 96.25 119 GLU A CA 1
ATOM 906 C C . GLU A 1 119 ? -12.703 -15.242 14.867 1 96.25 119 GLU A C 1
ATOM 908 O O . GLU A 1 119 ? -12.477 -14.609 15.906 1 96.25 119 GLU A O 1
ATOM 913 N N . LYS A 1 120 ? -11.969 -15.219 13.875 1 96.44 120 LYS A N 1
ATOM 914 C CA . LYS A 1 120 ? -10.68 -14.539 13.922 1 96.44 120 LYS A CA 1
ATOM 915 C C . LYS A 1 120 ? -10.859 -13.023 13.844 1 96.44 120 LYS A C 1
ATOM 917 O O . LYS A 1 120 ? -10.055 -12.273 14.398 1 96.44 120 LYS A O 1
ATOM 922 N N . PHE A 1 121 ? -11.898 -12.57 13.156 1 96.81 121 PHE A N 1
ATOM 923 C CA . PHE A 1 121 ? -12.07 -11.141 12.945 1 96.81 121 PHE A CA 1
ATOM 924 C C . PHE A 1 121 ? -13.398 -10.664 13.523 1 96.81 121 PHE A C 1
ATOM 926 O O . PHE A 1 121 ? -14 -9.719 13.016 1 96.81 121 PHE A O 1
ATOM 933 N N . LYS A 1 122 ? -13.883 -11.289 14.477 1 94.06 122 LYS A N 1
ATOM 934 C CA . LYS A 1 122 ? -15.188 -11.016 15.07 1 94.06 122 LYS A CA 1
ATOM 935 C C . LYS A 1 122 ? -15.305 -9.555 15.492 1 94.06 122 LYS A C 1
ATOM 937 O O . LYS A 1 122 ? -16.266 -8.867 15.125 1 94.06 122 LYS A O 1
ATOM 942 N N . ALA A 1 123 ? -14.391 -9.062 16.25 1 94 123 ALA A N 1
ATOM 943 C CA . ALA A 1 123 ? -14.422 -7.695 16.781 1 94 123 ALA A CA 1
ATOM 944 C C . ALA A 1 123 ? -14.438 -6.676 15.641 1 94 123 ALA A C 1
ATOM 946 O O . ALA A 1 123 ? -15.148 -5.672 15.703 1 94 123 ALA A O 1
ATOM 947 N N . ASP A 1 124 ? -13.625 -6.93 14.602 1 93.38 124 ASP A N 1
ATOM 948 C CA . ASP A 1 124 ? -13.547 -6.023 13.461 1 93.38 124 ASP A CA 1
ATOM 949 C C . ASP A 1 124 ? -14.875 -5.984 12.703 1 93.38 124 ASP A C 1
ATOM 951 O O . ASP A 1 124 ? -15.352 -4.906 12.336 1 93.38 124 ASP A O 1
ATOM 955 N N . ILE A 1 125 ? -15.367 -7.145 12.484 1 93 125 ILE A N 1
ATOM 956 C CA . ILE A 1 125 ? -16.609 -7.258 11.742 1 93 125 ILE A CA 1
ATOM 957 C C . ILE A 1 125 ? -17.75 -6.602 12.531 1 93 125 ILE A C 1
ATOM 959 O O . ILE A 1 125 ? -18.562 -5.871 11.961 1 93 125 ILE A O 1
ATOM 963 N N . GLU A 1 126 ? -17.766 -6.77 13.773 1 92.81 126 GLU A N 1
ATOM 964 C CA . GLU A 1 126 ? -18.766 -6.145 14.633 1 92.81 126 GLU A CA 1
ATOM 965 C C . GLU A 1 126 ? -18.594 -4.629 14.656 1 92.81 126 GLU A C 1
ATOM 967 O O . GLU A 1 126 ? -19.578 -3.893 14.789 1 92.81 126 GLU A O 1
ATOM 972 N N . ALA A 1 127 ? -17.406 -4.227 14.508 1 90.38 127 ALA A N 1
ATOM 973 C CA . ALA A 1 127 ? -17.109 -2.797 14.516 1 90.38 127 ALA A CA 1
ATOM 974 C C . ALA A 1 127 ? -17.406 -2.17 13.156 1 90.38 127 ALA A C 1
ATOM 976 O O . ALA A 1 127 ? -17.203 -0.969 12.961 1 90.38 127 ALA A O 1
ATOM 977 N N . GLY A 1 128 ? -17.797 -2.998 12.195 1 91.5 128 GLY A N 1
ATOM 978 C CA . GLY A 1 128 ? -18.266 -2.451 10.93 1 91.5 128 GLY A CA 1
ATOM 979 C C . GLY A 1 128 ? -17.25 -2.609 9.812 1 91.5 128 GLY A C 1
ATOM 980 O O . GLY A 1 128 ? -17.328 -1.926 8.789 1 91.5 128 GLY A O 1
ATOM 981 N N . ALA A 1 129 ? -16.328 -3.475 9.938 1 95.31 129 ALA A N 1
ATOM 982 C CA . ALA A 1 129 ? -15.336 -3.701 8.891 1 95.31 129 ALA A CA 1
ATOM 983 C C . ALA A 1 129 ? -15.984 -4.285 7.637 1 95.31 129 ALA A C 1
ATOM 985 O O . ALA A 1 129 ? -16.859 -5.152 7.73 1 95.31 129 ALA A O 1
ATOM 986 N N . SER A 1 130 ? -15.602 -3.729 6.527 1 96.31 130 SER A N 1
ATOM 987 C CA . SER A 1 130 ? -15.984 -4.344 5.262 1 96.31 130 SER A CA 1
ATOM 988 C C . SER A 1 130 ? -15.102 -5.551 4.945 1 96.31 130 SER A C 1
ATOM 990 O O . SER A 1 130 ? -13.906 -5.555 5.254 1 96.31 130 SER A O 1
ATOM 992 N N . VAL A 1 131 ? -15.711 -6.582 4.395 1 98.12 131 VAL A N 1
ATOM 993 C CA . VAL A 1 131 ? -14.977 -7.754 3.922 1 98.12 131 VAL A CA 1
ATOM 994 C C . VAL A 1 131 ? -15.07 -7.844 2.4 1 98.12 131 VAL A C 1
ATOM 996 O O . VAL A 1 131 ? -16.156 -8.031 1.852 1 98.12 131 VAL A O 1
ATOM 999 N N . LEU A 1 132 ? -13.953 -7.711 1.754 1 98.56 132 LEU A N 1
ATOM 1000 C CA . LEU A 1 132 ? -13.914 -7.664 0.297 1 98.56 132 LEU A CA 1
ATOM 1001 C C . LEU A 1 132 ? -12.867 -8.633 -0.249 1 98.56 132 LEU A C 1
ATOM 1003 O O . LEU A 1 132 ? -11.844 -8.867 0.387 1 98.56 132 LEU A O 1
ATOM 1007 N N . GLY A 1 133 ? -13.125 -9.211 -1.415 1 98.75 133 GLY A N 1
ATOM 1008 C CA . GLY A 1 133 ? -12.047 -9.859 -2.141 1 98.75 133 GLY A CA 1
ATOM 1009 C C . GLY A 1 133 ? -11.008 -8.891 -2.672 1 98.75 133 GLY A C 1
ATOM 1010 O O . GLY A 1 133 ? -11.281 -7.695 -2.805 1 98.75 133 GLY A O 1
ATOM 1011 N N . GLY A 1 134 ? -9.852 -9.375 -2.963 1 98.75 134 GLY A N 1
ATOM 1012 C CA . GLY A 1 134 ? -8.781 -8.531 -3.475 1 98.75 134 GLY A CA 1
ATOM 1013 C C . GLY A 1 134 ? -9.195 -7.707 -4.684 1 98.75 134 GLY A C 1
ATOM 1014 O O . GLY A 1 134 ? -8.969 -6.5 -4.727 1 98.75 134 GLY A O 1
ATOM 1015 N N . HIS A 1 135 ? -9.82 -8.375 -5.68 1 98.56 135 HIS A N 1
ATOM 1016 C CA . HIS A 1 135 ? -10.273 -7.672 -6.875 1 98.56 135 HIS A CA 1
ATOM 1017 C C . HIS A 1 135 ? -11.414 -6.707 -6.551 1 98.56 135 HIS A C 1
ATOM 1019 O O . HIS A 1 135 ? -11.508 -5.633 -7.148 1 98.56 135 HIS A O 1
ATOM 1025 N N . GLN A 1 136 ? -12.273 -7.09 -5.613 1 98.69 136 GLN A N 1
ATOM 1026 C CA . GLN A 1 136 ? -13.336 -6.188 -5.184 1 98.69 136 GLN A CA 1
ATOM 1027 C C . GLN A 1 136 ? -12.773 -4.934 -4.535 1 98.69 136 GLN A C 1
ATOM 1029 O O . GLN A 1 136 ? -13.234 -3.822 -4.801 1 98.69 136 GLN A O 1
ATOM 1034 N N . PHE A 1 137 ? -11.844 -5.062 -3.719 1 98.62 137 PHE A N 1
ATOM 1035 C CA . PHE A 1 137 ? -11.195 -3.934 -3.061 1 98.62 137 PHE A CA 1
ATOM 1036 C C . PHE A 1 137 ? -10.602 -2.979 -4.086 1 98.62 137 PHE A C 1
ATOM 1038 O O . PHE A 1 137 ? -10.773 -1.763 -3.984 1 98.62 137 PHE A O 1
ATOM 1045 N N . LEU A 1 138 ? -9.859 -3.586 -5.078 1 98.62 138 LEU A N 1
ATOM 1046 C CA . LEU A 1 138 ? -9.219 -2.771 -6.102 1 98.62 138 LEU A CA 1
ATOM 1047 C C . LEU A 1 138 ? -10.25 -1.996 -6.914 1 98.62 138 LEU A C 1
ATOM 1049 O O . LEU A 1 138 ? -9.992 -0.872 -7.348 1 98.62 138 LEU A O 1
ATOM 1053 N N . ALA A 1 139 ? -11.398 -2.574 -7.148 1 98.12 139 ALA A N 1
ATOM 1054 C CA . ALA A 1 139 ? -12.477 -1.894 -7.867 1 98.12 139 ALA A CA 1
ATOM 1055 C C . ALA A 1 139 ? -13.039 -0.741 -7.043 1 98.12 139 ALA A C 1
ATOM 1057 O O . ALA A 1 139 ? -13.414 0.3 -7.59 1 98.12 139 ALA A O 1
ATOM 1058 N N . LYS A 1 140 ? -13.094 -0.893 -5.789 1 97.38 140 LYS A N 1
ATOM 1059 C CA . LYS A 1 140 ? -13.68 0.088 -4.883 1 97.38 140 LYS A CA 1
ATOM 1060 C C . LYS A 1 140 ? -12.695 1.21 -4.57 1 97.38 140 LYS A C 1
ATOM 1062 O O . LYS A 1 140 ? -13.102 2.35 -4.324 1 97.38 140 LYS A O 1
ATOM 1067 N N . GLU A 1 141 ? -11.406 0.904 -4.531 1 96.81 141 GLU A N 1
ATOM 1068 C CA . GLU A 1 141 ? -10.375 1.855 -4.133 1 96.81 141 GLU A CA 1
ATOM 1069 C C . GLU A 1 141 ? -9.422 2.146 -5.285 1 96.81 141 GLU A C 1
ATOM 1071 O O . GLU A 1 141 ? -8.32 1.589 -5.34 1 96.81 141 GLU A O 1
ATOM 1076 N N . PRO A 1 142 ? -9.727 3.094 -6.105 1 96.06 142 PRO A N 1
ATOM 1077 C CA . PRO A 1 142 ? -8.922 3.375 -7.297 1 96.06 142 PRO A CA 1
ATOM 1078 C C . PRO A 1 142 ? -7.52 3.871 -6.957 1 96.06 142 PRO A C 1
ATOM 1080 O O . PRO A 1 142 ? -6.648 3.922 -7.828 1 96.06 142 PRO A O 1
ATOM 1083 N N . GLY A 1 143 ? -7.266 4.238 -5.742 1 96.62 143 GLY A N 1
ATOM 1084 C CA . GLY A 1 143 ? -5.93 4.625 -5.32 1 96.62 143 GLY A CA 1
ATOM 1085 C C . GLY A 1 143 ? -4.973 3.449 -5.215 1 96.62 143 GLY A C 1
ATOM 1086 O O . GLY A 1 143 ? -3.766 3.637 -5.059 1 96.62 143 GLY A O 1
ATOM 1087 N N . PHE A 1 144 ? -5.484 2.314 -5.309 1 97.94 144 PHE A N 1
ATOM 1088 C CA . PHE A 1 144 ? -4.676 1.102 -5.293 1 97.94 144 PHE A CA 1
ATOM 1089 C C . PHE A 1 144 ? -4.664 0.443 -6.668 1 97.94 144 PHE A C 1
ATOM 1091 O O . PHE A 1 144 ? -5.574 0.656 -7.473 1 97.94 144 PHE A O 1
ATOM 1098 N N . ASN A 1 145 ? -3.613 -0.248 -6.953 1 98.06 145 ASN A N 1
ATOM 1099 C CA . ASN A 1 145 ? -3.504 -1.192 -8.062 1 98.06 145 ASN A CA 1
ATOM 1100 C C . ASN A 1 145 ? -2.963 -2.541 -7.594 1 98.06 145 ASN A C 1
ATOM 1102 O O . ASN A 1 145 ? -2.729 -2.742 -6.402 1 98.06 145 ASN A O 1
ATOM 1106 N N . ALA A 1 146 ? -2.887 -3.467 -8.5 1 97.69 146 ALA A N 1
ATOM 1107 C CA . ALA A 1 146 ? -2.445 -4.816 -8.156 1 97.69 146 ALA A CA 1
ATOM 1108 C C . ALA A 1 146 ? -1.091 -4.785 -7.453 1 97.69 146 ALA A C 1
ATOM 1110 O O . ALA A 1 146 ? -0.877 -5.504 -6.473 1 97.69 146 ALA A O 1
ATOM 1111 N N . PHE A 1 147 ? -0.214 -3.932 -7.949 1 97.38 147 PHE A N 1
ATOM 1112 C CA . PHE A 1 147 ? 1.144 -3.859 -7.422 1 97.38 147 PHE A CA 1
ATOM 1113 C C . PHE A 1 147 ? 1.145 -3.309 -6 1 97.38 147 PHE A C 1
ATOM 1115 O O . PHE A 1 147 ? 1.694 -3.93 -5.09 1 97.38 147 PHE A O 1
ATOM 1122 N N . SER A 1 148 ? 0.574 -2.133 -5.73 1 98.5 148 SER A N 1
ATOM 1123 C CA . SER A 1 148 ? 0.578 -1.518 -4.406 1 98.5 148 SER A CA 1
ATOM 1124 C C . SER A 1 148 ? -0.139 -2.396 -3.387 1 98.5 148 SER A C 1
ATOM 1126 O O . SER A 1 148 ? 0.274 -2.477 -2.229 1 98.5 148 SER A O 1
ATOM 1128 N N . LEU A 1 149 ? -1.233 -3.07 -3.799 1 98.5 149 LEU A N 1
ATOM 1129 C CA . LEU A 1 149 ? -1.924 -3.98 -2.893 1 98.5 149 LEU A CA 1
ATOM 1130 C C . LEU A 1 149 ? -1.036 -5.168 -2.533 1 98.5 149 LEU A C 1
ATOM 1132 O O . LEU A 1 149 ? -1.042 -5.629 -1.39 1 98.5 149 LEU A O 1
ATOM 1136 N N . SER A 1 150 ? -0.302 -5.691 -3.5 1 97.06 150 SER A N 1
ATOM 1137 C CA . SER A 1 150 ? 0.606 -6.805 -3.238 1 97.06 150 SER A CA 1
ATOM 1138 C C . SER A 1 150 ? 1.704 -6.402 -2.258 1 97.06 150 SER A C 1
ATOM 1140 O O . SER A 1 150 ? 2.098 -7.195 -1.4 1 97.06 150 SER A O 1
ATOM 1142 N N . VAL A 1 151 ? 2.246 -5.199 -2.412 1 97.12 151 VAL A N 1
ATOM 1143 C CA . VAL A 1 151 ? 3.268 -4.715 -1.49 1 97.12 151 VAL A CA 1
ATOM 1144 C C . VAL A 1 151 ? 2.686 -4.609 -0.083 1 97.12 151 VAL A C 1
ATOM 1146 O O . VAL A 1 151 ? 3.334 -4.992 0.895 1 97.12 151 VAL A O 1
ATOM 1149 N N . LEU A 1 152 ? 1.487 -4.066 0.025 1 98 152 LEU A N 1
A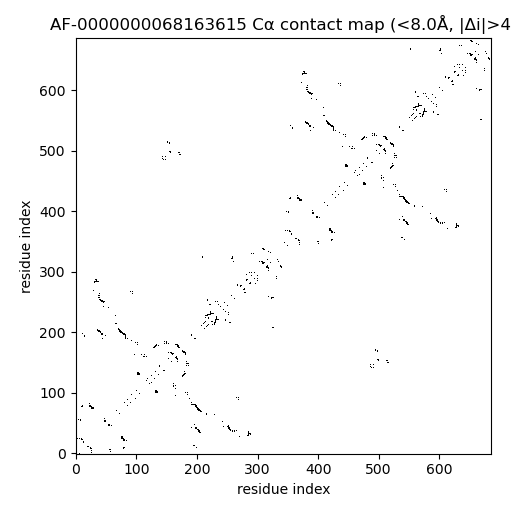TOM 1150 C CA . LEU A 1 152 ? 0.81 -4.023 1.316 1 98 152 LEU A CA 1
ATOM 1151 C C . LEU A 1 152 ? 0.695 -5.418 1.917 1 98 152 LEU A C 1
ATOM 1153 O O . LEU A 1 152 ? 1.033 -5.629 3.086 1 98 152 LEU A O 1
ATOM 1157 N N . ASN A 1 153 ? 0.287 -6.359 1.11 1 97.12 153 ASN A N 1
ATOM 1158 C CA . ASN A 1 153 ? 0.164 -7.754 1.521 1 97.12 153 ASN A CA 1
ATOM 1159 C C . ASN A 1 153 ? 1.5 -8.32 1.998 1 97.12 153 ASN A C 1
ATOM 1161 O O . ASN A 1 153 ? 1.563 -8.984 3.031 1 97.12 153 ASN A O 1
ATOM 1165 N N . ASP A 1 154 ? 2.51 -8.086 1.265 1 94.69 154 ASP A N 1
ATOM 1166 C CA . ASP A 1 154 ? 3.824 -8.648 1.558 1 94.69 154 ASP A CA 1
ATOM 1167 C C . ASP A 1 154 ? 4.375 -8.102 2.875 1 94.69 154 ASP A C 1
ATOM 1169 O O . ASP A 1 154 ? 5.164 -8.766 3.547 1 94.69 154 ASP A O 1
ATOM 1173 N N . ASN A 1 155 ? 3.998 -6.941 3.24 1 96.94 155 ASN A N 1
ATOM 1174 C CA . ASN A 1 155 ? 4.539 -6.316 4.441 1 96.94 155 ASN A CA 1
ATOM 1175 C C . ASN A 1 155 ? 3.662 -6.594 5.66 1 96.94 155 ASN A C 1
ATOM 1177 O O . ASN A 1 155 ? 4.164 -6.684 6.781 1 96.94 155 ASN A O 1
ATOM 1181 N N . LEU A 1 156 ? 2.367 -6.754 5.512 1 96.75 156 LEU A N 1
ATOM 1182 C CA . LEU A 1 156 ? 1.469 -6.969 6.641 1 96.75 156 LEU A CA 1
ATOM 1183 C C . LEU A 1 156 ? 1.239 -8.461 6.875 1 96.75 156 LEU A C 1
ATOM 1185 O O . LEU A 1 156 ? 1.006 -8.883 8.008 1 96.75 156 LEU A O 1
ATOM 1189 N N . GLY A 1 157 ? 1.222 -9.242 5.742 1 94.44 157 GLY A N 1
ATOM 1190 C CA . GLY A 1 157 ? 0.928 -10.664 5.828 1 94.44 157 GLY A CA 1
ATOM 1191 C C . GLY A 1 157 ? -0.558 -10.969 5.82 1 94.44 157 GLY A C 1
ATOM 1192 O O . GLY A 1 157 ? -1.384 -10.062 5.777 1 94.44 157 GLY A O 1
ATOM 1193 N N . THR A 1 158 ? -0.931 -12.242 5.734 1 96.06 158 THR A N 1
ATOM 1194 C CA . THR A 1 158 ? -2.307 -12.727 5.746 1 96.06 158 THR A CA 1
ATOM 1195 C C . THR A 1 158 ? -2.482 -13.836 6.777 1 96.06 158 THR A C 1
ATOM 1197 O O . THR A 1 158 ? -1.499 -14.422 7.242 1 96.06 158 THR A O 1
ATOM 1200 N N . THR A 1 159 ? -3.721 -14.008 7.156 1 95.25 159 THR A N 1
ATOM 1201 C CA . THR A 1 159 ? -4.148 -15.156 7.953 1 95.25 159 THR A CA 1
ATOM 1202 C C . THR A 1 159 ? -4.875 -16.172 7.086 1 95.25 159 THR A C 1
ATOM 1204 O O . THR A 1 159 ? -5.812 -15.836 6.363 1 95.25 159 THR A O 1
ATOM 1207 N N . ARG A 1 160 ? -4.438 -17.406 7.219 1 92.81 160 ARG A N 1
ATOM 1208 C CA . ARG A 1 160 ? -5.109 -18.469 6.48 1 92.81 160 ARG A CA 1
ATOM 1209 C C . ARG A 1 160 ? -6.418 -18.875 7.156 1 92.81 160 ARG A C 1
ATOM 1211 O O . ARG A 1 160 ? -6.43 -19.203 8.344 1 92.81 160 ARG A O 1
ATOM 1218 N N . LEU A 1 161 ? -7.477 -18.875 6.461 1 93.31 161 LEU A N 1
ATOM 1219 C CA . LEU A 1 161 ? -8.789 -19.234 6.984 1 93.31 161 LEU A CA 1
ATOM 1220 C C . LEU A 1 161 ? -9.164 -20.656 6.594 1 93.31 161 LEU A C 1
ATOM 1222 O O . LEU A 1 161 ? -9.789 -21.375 7.379 1 93.31 161 LEU A O 1
ATOM 1226 N N . ALA A 1 162 ? -8.867 -21.031 5.422 1 87.56 162 ALA A N 1
ATOM 1227 C CA . ALA A 1 162 ? -9.094 -22.344 4.82 1 87.56 162 ALA A CA 1
ATOM 1228 C C . ALA A 1 162 ? -8.297 -22.5 3.529 1 87.56 162 ALA A C 1
ATOM 1230 O O . ALA A 1 162 ? -7.523 -21.609 3.158 1 87.56 162 ALA A O 1
ATOM 1231 N N . GLY A 1 163 ? -8.359 -23.656 2.98 1 80.81 163 GLY A N 1
ATOM 1232 C CA . GLY A 1 163 ? -7.66 -23.859 1.721 1 80.81 163 GLY A CA 1
ATOM 1233 C C . GLY A 1 163 ? -7.977 -22.797 0.684 1 80.81 163 GLY A C 1
ATOM 1234 O O . GLY A 1 163 ? -9.141 -22.609 0.312 1 80.81 163 GLY A O 1
ATOM 1235 N N . GLY A 1 164 ? -6.926 -22 0.292 1 88.69 164 GLY A N 1
ATOM 1236 C CA . GLY A 1 164 ? -7.059 -21.016 -0.762 1 88.69 164 GLY A CA 1
ATOM 1237 C C . GLY A 1 164 ? -7.688 -19.719 -0.283 1 88.69 164 GLY A C 1
ATOM 1238 O O . GLY A 1 164 ? -7.953 -18.812 -1.083 1 88.69 164 GLY A O 1
ATOM 1239 N N . THR A 1 165 ? -8.023 -19.672 0.994 1 93.88 165 THR A N 1
ATOM 1240 C CA . THR A 1 165 ? -8.68 -18.484 1.553 1 93.88 165 THR A CA 1
ATOM 1241 C C . THR A 1 165 ? -7.781 -17.812 2.58 1 93.88 165 THR A C 1
ATOM 1243 O O . THR A 1 165 ? -7.531 -18.359 3.656 1 93.88 165 THR A O 1
ATOM 1246 N N . TYR A 1 166 ? -7.336 -16.641 2.236 1 97.19 166 TYR A N 1
ATOM 1247 C CA . TYR A 1 166 ? -6.445 -15.852 3.076 1 97.19 166 TYR A CA 1
ATOM 1248 C C . TYR A 1 166 ? -7.023 -14.461 3.33 1 97.19 166 TYR A C 1
ATOM 1250 O O . TYR A 1 166 ? -7.605 -13.852 2.43 1 97.19 166 TYR A O 1
ATOM 1258 N N . ALA A 1 167 ? -6.895 -13.961 4.531 1 98.44 167 ALA A N 1
ATOM 1259 C CA . ALA A 1 167 ? -7.469 -12.664 4.887 1 98.44 167 ALA A CA 1
ATOM 1260 C C . ALA A 1 167 ? -6.398 -11.719 5.418 1 98.44 167 ALA A C 1
ATOM 1262 O O . ALA A 1 167 ? -5.523 -12.133 6.184 1 98.44 167 ALA A O 1
ATOM 1263 N N . MET A 1 168 ? -6.445 -10.539 4.984 1 98.25 168 MET A N 1
ATOM 1264 C CA . MET A 1 168 ? -5.609 -9.453 5.492 1 98.25 168 MET A CA 1
ATOM 1265 C C . MET A 1 168 ? -6.469 -8.336 6.074 1 98.25 168 MET A C 1
ATOM 1267 O O . MET A 1 168 ? -7.445 -7.914 5.457 1 98.25 168 MET A O 1
ATOM 1271 N N . LYS A 1 169 ? -6.145 -7.922 7.25 1 97.88 169 LYS A N 1
ATOM 1272 C CA . LYS A 1 169 ? -6.816 -6.777 7.859 1 97.88 169 LYS A CA 1
ATOM 1273 C C . LYS A 1 169 ? -5.996 -5.504 7.691 1 97.88 169 LYS A C 1
ATOM 1275 O O . LYS A 1 169 ? -4.801 -5.484 7.992 1 97.88 169 LYS A O 1
ATOM 1280 N N . ILE A 1 170 ? -6.629 -4.465 7.227 1 97.56 170 ILE A N 1
ATOM 1281 C CA . ILE A 1 170 ? -5.973 -3.166 7.113 1 97.56 170 ILE A CA 1
ATOM 1282 C C . ILE A 1 170 ? -6.938 -2.062 7.551 1 97.56 170 ILE A C 1
ATOM 1284 O O . ILE A 1 170 ? -8.117 -2.322 7.797 1 97.56 170 ILE A O 1
ATOM 1288 N N . LYS A 1 171 ? -6.355 -0.872 7.688 1 94.12 171 LYS A N 1
ATOM 1289 C CA . LYS A 1 171 ? -7.137 0.352 7.844 1 94.12 171 LYS A CA 1
ATOM 1290 C C . LYS A 1 171 ? -6.965 1.269 6.633 1 94.12 171 LYS A C 1
ATOM 1292 O O . LYS A 1 171 ? -5.844 1.485 6.168 1 94.12 171 LYS A O 1
ATOM 1297 N N . VAL A 1 172 ? -8 1.652 6.062 1 93.94 172 VAL A N 1
ATOM 1298 C CA . VAL A 1 172 ? -8 2.666 5.012 1 93.94 172 VAL A CA 1
ATOM 1299 C C . VAL A 1 172 ? -8.633 3.953 5.539 1 93.94 172 VAL A C 1
ATOM 1301 O O . VAL A 1 172 ? -9.836 3.996 5.801 1 93.94 172 VAL A O 1
ATOM 1304 N N . LEU A 1 173 ? -7.777 5 5.711 1 86.5 173 LEU A N 1
ATOM 1305 C CA . LEU A 1 173 ? -8.234 6.254 6.297 1 86.5 173 LEU A CA 1
ATOM 1306 C C . LEU A 1 173 ? -8.953 6.004 7.621 1 86.5 173 LEU A C 1
ATOM 1308 O O . LEU A 1 173 ? -10.062 6.5 7.836 1 86.5 173 LEU A O 1
ATOM 1312 N N . GLY A 1 174 ? -8.391 5.07 8.398 1 85.75 174 GLY A N 1
ATOM 1313 C CA . GLY A 1 174 ? -8.852 4.809 9.75 1 85.75 174 GLY A CA 1
ATOM 1314 C C . GLY A 1 174 ? -9.961 3.768 9.812 1 85.75 174 GLY A C 1
ATOM 1315 O O . GLY A 1 174 ? -10.328 3.307 10.891 1 85.75 174 GLY A O 1
ATOM 1316 N N . LYS A 1 175 ? -10.516 3.412 8.719 1 88.81 175 LYS A N 1
ATOM 1317 C CA . LYS A 1 175 ? -11.602 2.441 8.688 1 88.81 175 LYS A CA 1
ATOM 1318 C C . LYS A 1 175 ? -11.078 1.035 8.414 1 88.81 175 LYS A C 1
ATOM 1320 O O . LYS A 1 175 ? -10.305 0.826 7.48 1 88.81 175 LYS A O 1
ATOM 1325 N N . PRO A 1 176 ? -11.547 0.107 9.18 1 94.56 176 PRO A N 1
ATOM 1326 C CA . PRO A 1 176 ? -11.047 -1.259 9.008 1 94.56 176 PRO A CA 1
ATOM 1327 C C . PRO A 1 176 ? -11.625 -1.951 7.781 1 94.56 176 PRO A C 1
ATOM 1329 O O . PRO A 1 176 ? -12.812 -1.784 7.477 1 94.56 176 PRO A O 1
ATOM 1332 N N . VAL A 1 177 ? -10.836 -2.674 7.078 1 97.69 177 VAL A N 1
ATOM 1333 C CA . VAL A 1 177 ? -11.219 -3.477 5.922 1 97.69 177 VAL A CA 1
ATOM 1334 C C . VAL A 1 177 ? -10.5 -4.824 5.969 1 97.69 177 VAL A C 1
ATOM 1336 O O . VAL A 1 177 ? -9.312 -4.895 6.301 1 97.69 177 VAL A O 1
ATOM 1339 N N . ILE A 1 178 ? -11.227 -5.844 5.781 1 98.44 178 ILE A N 1
ATOM 1340 C CA . ILE A 1 178 ? -10.656 -7.176 5.625 1 98.44 178 ILE A CA 1
ATOM 1341 C C . ILE A 1 178 ? -10.656 -7.57 4.148 1 98.44 178 ILE A C 1
ATOM 1343 O O . ILE A 1 178 ? -11.703 -7.551 3.498 1 98.44 178 ILE A O 1
ATOM 1347 N N . ILE A 1 179 ? -9.531 -7.867 3.629 1 98.75 179 ILE A N 1
ATOM 1348 C CA . ILE A 1 179 ? -9.406 -8.188 2.211 1 98.75 179 ILE A CA 1
ATOM 1349 C C . ILE A 1 179 ? -9.055 -9.664 2.043 1 98.75 179 ILE A C 1
ATOM 1351 O O . ILE A 1 179 ? -8.047 -10.133 2.586 1 98.75 179 ILE A O 1
ATOM 1355 N N . LEU A 1 180 ? -9.859 -10.352 1.313 1 98.69 180 LEU A N 1
ATOM 1356 C CA . LEU A 1 180 ? -9.625 -11.766 1.033 1 98.69 180 LEU A CA 1
ATOM 1357 C C . LEU A 1 180 ? -8.758 -11.93 -0.21 1 98.69 180 LEU A C 1
ATOM 1359 O O . LEU A 1 180 ? -9.055 -11.359 -1.261 1 98.69 180 LEU A O 1
ATOM 1363 N N . ASN A 1 181 ? -7.648 -12.664 -0.044 1 98.31 181 ASN A N 1
ATOM 1364 C CA . ASN A 1 181 ? -6.707 -13.008 -1.108 1 98.31 181 ASN A CA 1
ATOM 1365 C C . ASN A 1 181 ? -6.18 -11.758 -1.809 1 98.31 181 ASN A C 1
ATOM 1367 O O . ASN A 1 181 ? -6.238 -11.656 -3.035 1 98.31 181 ASN A O 1
ATOM 1371 N N . PRO A 1 182 ? -5.602 -10.852 -1.066 1 98.44 182 PRO A N 1
ATOM 1372 C CA . PRO A 1 182 ? -5.164 -9.57 -1.624 1 98.44 182 PRO A CA 1
ATOM 1373 C C . PRO A 1 182 ? -4 -9.719 -2.6 1 98.44 182 PRO A C 1
ATOM 1375 O O . PRO A 1 182 ? -3.74 -8.82 -3.398 1 98.44 182 PRO A O 1
ATOM 1378 N N . PHE A 1 183 ? -3.289 -10.75 -2.615 1 96.94 183 PHE A N 1
ATOM 1379 C CA . PHE A 1 183 ? -2.086 -10.961 -3.414 1 96.94 183 PHE A CA 1
ATOM 1380 C C . PHE A 1 183 ? -2.447 -11.375 -4.836 1 96.94 183 PHE A C 1
ATOM 1382 O O . PHE A 1 183 ? -1.609 -11.312 -5.738 1 96.94 183 PHE A O 1
ATOM 1389 N N . HIS A 1 184 ? -3.633 -11.75 -5.055 1 97.56 184 HIS A N 1
ATOM 1390 C CA . HIS A 1 184 ? -3.957 -12.547 -6.23 1 97.56 184 HIS A CA 1
ATOM 1391 C C . HIS A 1 184 ? -3.889 -11.703 -7.5 1 97.56 184 HIS A C 1
ATOM 1393 O O . HIS A 1 184 ? -3.422 -12.18 -8.539 1 97.56 184 HIS A O 1
ATOM 1399 N N . ALA A 1 185 ? -4.41 -10.484 -7.445 1 97.19 185 ALA A N 1
ATOM 1400 C CA . ALA A 1 185 ? -4.395 -9.648 -8.641 1 97.19 185 ALA A CA 1
ATOM 1401 C C . ALA A 1 185 ? -2.98 -9.508 -9.195 1 97.19 185 ALA A C 1
ATOM 1403 O O . ALA A 1 185 ? -2.768 -9.578 -10.406 1 97.19 185 ALA A O 1
ATOM 1404 N N . TYR A 1 186 ? -2.082 -9.312 -8.273 1 96.75 186 TYR A N 1
ATOM 1405 C CA . TYR A 1 186 ? -0.703 -9.141 -8.719 1 96.75 186 TYR A CA 1
ATOM 1406 C C . TYR A 1 186 ? -0.085 -10.484 -9.094 1 96.75 186 TYR A C 1
ATOM 1408 O O . TYR A 1 186 ? 0.766 -10.555 -9.984 1 96.75 186 TYR A O 1
ATOM 1416 N N . GLN A 1 187 ? -0.475 -11.539 -8.469 1 94.5 187 GLN A N 1
ATOM 1417 C CA . GLN A 1 187 ? -0.022 -12.883 -8.797 1 94.5 187 GLN A CA 1
ATOM 1418 C C . GLN A 1 187 ? -0.242 -13.188 -10.281 1 94.5 187 GLN A C 1
ATOM 1420 O O . GLN A 1 187 ? 0.557 -13.898 -10.898 1 94.5 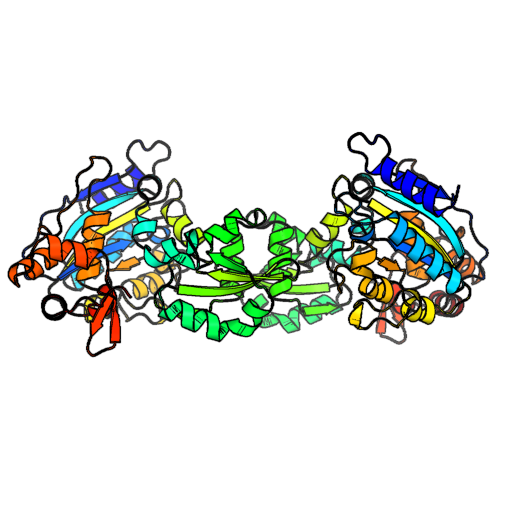187 GLN A O 1
ATOM 1425 N N . LEU A 1 188 ? -1.262 -12.625 -10.867 1 96.75 188 LEU A N 1
ATOM 1426 C CA . LEU A 1 188 ? -1.656 -12.93 -12.242 1 96.75 188 LEU A CA 1
ATOM 1427 C C . LEU A 1 188 ? -0.834 -12.125 -13.234 1 96.75 188 LEU A C 1
ATOM 1429 O O . LEU A 1 188 ? -0.715 -12.5 -14.406 1 96.75 188 LEU A O 1
ATOM 1433 N N . VAL A 1 189 ? -0.272 -11.031 -12.812 1 95.94 189 VAL A N 1
ATOM 1434 C CA . VAL A 1 189 ? 0.321 -10.031 -13.695 1 95.94 189 VAL A CA 1
ATOM 1435 C C . VAL A 1 189 ? 1.445 -10.664 -14.516 1 95.94 189 VAL A C 1
ATOM 1437 O O . VAL A 1 189 ? 1.474 -10.547 -15.742 1 95.94 189 VAL A O 1
ATOM 1440 N N . PRO A 1 190 ? 2.348 -11.422 -13.922 1 94.5 190 PRO A N 1
ATOM 1441 C CA . PRO A 1 190 ? 3.432 -11.992 -14.727 1 94.5 190 PRO A CA 1
ATOM 1442 C C . PRO A 1 190 ? 2.924 -12.945 -15.805 1 94.5 190 PRO A C 1
ATOM 1444 O O . PRO A 1 190 ? 3.568 -13.109 -16.844 1 94.5 190 PRO A O 1
ATOM 1447 N N . TYR A 1 191 ? 1.811 -13.516 -15.617 1 97.25 191 TYR A N 1
ATOM 1448 C CA . TYR A 1 191 ? 1.289 -14.516 -16.531 1 97.25 191 TYR A CA 1
ATOM 1449 C C . TYR A 1 191 ? 0.482 -13.867 -17.656 1 97.25 191 TYR A C 1
ATOM 1451 O O . TYR A 1 191 ? 0.214 -14.5 -18.688 1 97.25 191 TYR A O 1
ATOM 1459 N N . THR A 1 192 ? 0.053 -12.664 -17.422 1 96.38 192 THR A N 1
ATOM 1460 C CA . THR A 1 192 ? -0.902 -12.086 -18.359 1 96.38 192 THR A CA 1
ATOM 1461 C C . THR A 1 192 ? -0.312 -10.852 -19.031 1 96.38 192 THR A C 1
ATOM 1463 O O . THR A 1 192 ? -1.018 -10.125 -19.75 1 96.38 192 THR A O 1
ATOM 1466 N N . THR A 1 193 ? 0.865 -10.586 -18.828 1 94.56 193 THR A N 1
ATOM 1467 C CA . THR A 1 193 ? 1.546 -9.438 -19.406 1 94.56 193 THR A CA 1
ATOM 1468 C C . THR A 1 193 ? 2.018 -9.75 -20.828 1 94.56 193 THR A C 1
ATOM 1470 O O . THR A 1 193 ? 2.535 -10.836 -21.094 1 94.56 193 THR A O 1
ATOM 1473 N N . LYS A 1 194 ? 1.812 -8.789 -21.734 1 92.44 194 LYS A N 1
ATOM 1474 C CA . LYS A 1 194 ? 2.289 -8.93 -23.109 1 92.44 194 LYS A CA 1
ATOM 1475 C C . LYS A 1 194 ? 3.797 -9.156 -23.141 1 92.44 194 LYS A C 1
ATOM 1477 O O . LYS A 1 194 ? 4.547 -8.516 -22.406 1 92.44 194 LYS A O 1
ATOM 1482 N N . GLY A 1 195 ? 4.176 -10.086 -23.891 1 93.5 195 GLY A N 1
ATOM 1483 C CA . GLY A 1 195 ? 5.59 -10.391 -24.031 1 93.5 195 GLY A CA 1
ATOM 1484 C C . GLY A 1 195 ? 6.062 -11.469 -23.078 1 93.5 195 GLY A C 1
ATOM 1485 O O . GLY A 1 195 ? 7.156 -12.016 -23.25 1 93.5 195 GLY A O 1
ATOM 1486 N N . HIS A 1 196 ? 5.273 -11.828 -22.094 1 96.12 196 HIS A N 1
ATOM 1487 C CA . HIS A 1 196 ? 5.598 -12.914 -21.188 1 96.12 196 HIS A CA 1
ATOM 1488 C C . HIS A 1 196 ? 5.137 -14.258 -21.734 1 96.12 196 HIS A C 1
ATOM 1490 O O . HIS A 1 196 ? 4.402 -14.305 -22.734 1 96.12 196 HIS A O 1
ATOM 1496 N N . SER A 1 197 ? 5.641 -15.32 -21.125 1 97.88 197 SER A N 1
ATOM 1497 C CA . SER A 1 197 ? 5.285 -16.656 -21.578 1 97.88 197 SER A CA 1
ATOM 1498 C C . SER A 1 197 ? 5.535 -17.703 -20.484 1 97.88 197 SER A C 1
ATOM 1500 O O . SER A 1 197 ? 6.191 -17.406 -19.484 1 97.88 197 SER A O 1
ATOM 1502 N N . ILE A 1 198 ? 4.902 -18.812 -20.703 1 98.56 198 ILE A N 1
ATOM 1503 C CA . ILE A 1 198 ? 5.223 -20 -19.938 1 98.56 198 ILE A CA 1
ATOM 1504 C C . ILE A 1 198 ? 5.523 -21.172 -20.875 1 98.56 198 ILE A C 1
ATOM 1506 O O . ILE A 1 198 ? 5.074 -21.172 -22.016 1 98.56 198 ILE A O 1
ATOM 1510 N N . ILE A 1 199 ? 6.336 -22.047 -20.438 1 98.75 199 ILE A N 1
ATOM 1511 C CA . ILE A 1 199 ? 6.617 -23.297 -21.141 1 98.75 199 ILE A CA 1
ATOM 1512 C C . ILE A 1 199 ? 6.004 -24.469 -20.391 1 98.75 199 ILE A C 1
ATOM 1514 O O . ILE A 1 199 ? 6.32 -24.703 -19.219 1 98.75 199 ILE A O 1
ATOM 1518 N N . LEU A 1 200 ? 5.176 -25.172 -21.094 1 98.81 200 LEU A N 1
ATOM 1519 C CA . LEU A 1 200 ? 4.418 -26.25 -20.5 1 98.81 200 LEU A CA 1
ATOM 1520 C C . LEU A 1 200 ? 4.957 -27.609 -20.938 1 98.81 200 LEU A C 1
ATOM 1522 O O . LEU A 1 200 ? 5.215 -27.812 -22.125 1 98.81 200 LEU A O 1
ATOM 1526 N N . PHE A 1 201 ? 5.07 -28.469 -19.969 1 98.75 201 PHE A N 1
ATOM 1527 C CA . PHE A 1 201 ? 5.449 -29.859 -20.219 1 98.75 201 PHE A CA 1
ATOM 1528 C C . PHE A 1 201 ? 4.375 -30.812 -19.719 1 98.75 201 PHE A C 1
ATOM 1530 O O . PHE A 1 201 ? 3.953 -30.719 -18.562 1 98.75 201 PHE A O 1
ATOM 1537 N N . GLU A 1 202 ? 3.873 -31.625 -20.578 1 98.69 202 GLU A N 1
ATOM 1538 C CA . GLU A 1 202 ? 3.203 -32.844 -20.125 1 98.69 202 GLU A CA 1
ATOM 1539 C C . GLU A 1 202 ? 4.215 -33.906 -19.75 1 98.69 202 GLU A C 1
ATOM 1541 O O . GLU A 1 202 ? 4.977 -34.375 -20.594 1 98.69 202 GLU A O 1
ATOM 1546 N N . ALA A 1 203 ? 4.199 -34.281 -18.531 1 98.56 203 ALA A N 1
ATOM 1547 C CA . ALA A 1 203 ? 5.238 -35.156 -18 1 98.56 203 ALA A CA 1
ATOM 1548 C C . ALA A 1 203 ? 4.656 -36.5 -17.562 1 98.56 203 ALA A C 1
ATOM 1550 O O . ALA A 1 203 ? 3.523 -36.562 -17.078 1 98.56 203 ALA A O 1
ATOM 1551 N N . ARG A 1 204 ? 5.508 -37.562 -17.734 1 98.5 204 ARG A N 1
ATOM 1552 C CA . ARG A 1 204 ? 5.109 -38.938 -17.406 1 98.5 204 ARG A CA 1
ATOM 1553 C C . ARG A 1 204 ? 6.191 -39.656 -16.594 1 98.5 204 ARG A C 1
ATOM 1555 O O . ARG A 1 204 ? 7.383 -39.469 -16.859 1 98.5 204 ARG A O 1
ATOM 1562 N N . SER A 1 205 ? 5.785 -40.406 -15.547 1 98.19 205 SER A N 1
ATOM 1563 C CA . SER A 1 205 ? 6.77 -41.094 -14.742 1 98.19 205 SER A CA 1
ATOM 1564 C C . SER A 1 205 ? 6.125 -42.25 -13.961 1 98.19 205 SER A C 1
ATOM 1566 O O . SER A 1 205 ? 4.906 -42.281 -13.781 1 98.19 205 SER A O 1
ATOM 1568 N N . THR A 1 206 ? 6.957 -43.188 -13.617 1 97.06 206 THR A N 1
ATOM 1569 C CA . THR A 1 206 ? 6.496 -44.25 -12.75 1 97.06 206 THR A CA 1
ATOM 1570 C C . THR A 1 206 ? 6.914 -44 -11.305 1 97.06 206 THR A C 1
ATOM 1572 O O . THR A 1 206 ? 6.551 -44.75 -10.398 1 97.06 206 THR A O 1
ATOM 1575 N N . LYS A 1 207 ? 7.609 -42.906 -11.086 1 97.12 207 LYS A N 1
ATOM 1576 C CA . LYS A 1 207 ? 8 -42.562 -9.727 1 97.12 207 LYS A CA 1
ATOM 1577 C C . LYS A 1 207 ? 6.793 -42.156 -8.891 1 97.12 207 LYS A C 1
ATOM 1579 O O . LYS A 1 207 ? 5.766 -41.75 -9.438 1 97.12 207 LYS A O 1
ATOM 1584 N N . SER A 1 208 ? 6.984 -42.25 -7.59 1 97.19 208 SER A N 1
ATOM 1585 C CA . SER A 1 208 ? 5.887 -41.875 -6.707 1 97.19 208 SER A CA 1
ATOM 1586 C C . SER A 1 208 ? 5.594 -40.375 -6.805 1 97.19 208 SER A C 1
ATOM 1588 O O . SER A 1 208 ? 6.492 -39.594 -7.07 1 97.19 208 SER A O 1
ATOM 1590 N N . TRP A 1 209 ? 4.32 -40.062 -6.617 1 96.81 209 TRP A N 1
ATOM 1591 C CA . TRP A 1 209 ? 3.932 -38.656 -6.629 1 96.81 209 TRP A CA 1
ATOM 1592 C C . TRP A 1 209 ? 4.691 -37.875 -5.566 1 96.81 209 TRP A C 1
ATOM 1594 O O . TRP A 1 209 ? 5.078 -36.719 -5.793 1 96.81 209 TRP A O 1
ATOM 1604 N N . GLU A 1 210 ? 4.852 -38.438 -4.445 1 95.5 210 GLU A N 1
ATOM 1605 C CA . GLU A 1 210 ? 5.621 -37.781 -3.379 1 95.5 210 GLU A CA 1
ATOM 1606 C C . GLU A 1 210 ? 7.027 -37.438 -3.852 1 95.5 210 GLU A C 1
ATOM 1608 O O . GLU A 1 210 ? 7.5 -36.312 -3.619 1 95.5 210 GLU A O 1
ATOM 1613 N N . ASP A 1 211 ? 7.664 -38.344 -4.484 1 97 211 ASP A N 1
ATOM 1614 C CA . ASP A 1 211 ? 9.016 -38.125 -4.977 1 97 211 ASP A CA 1
ATOM 1615 C C . ASP A 1 211 ? 9.031 -37.062 -6.066 1 97 211 ASP A C 1
ATOM 1617 O O . ASP A 1 211 ? 9.945 -36.219 -6.117 1 97 211 ASP A O 1
ATOM 1621 N N . LEU A 1 212 ? 8.078 -37.125 -6.922 1 97.62 212 LEU A N 1
ATOM 1622 C CA . LEU A 1 212 ? 7.98 -36.125 -7.992 1 97.62 212 LEU A CA 1
ATOM 1623 C C . LEU A 1 212 ? 7.844 -34.719 -7.418 1 97.62 212 LEU A C 1
ATOM 1625 O O . LEU A 1 212 ? 8.469 -33.781 -7.918 1 97.62 212 LEU A O 1
ATOM 1629 N N . ARG A 1 213 ? 7.102 -34.594 -6.363 1 96.69 213 ARG A N 1
ATOM 1630 C CA . ARG A 1 213 ? 6.852 -33.281 -5.758 1 96.69 213 ARG A CA 1
ATOM 1631 C C . ARG A 1 213 ? 8.039 -32.844 -4.902 1 96.69 213 ARG A C 1
ATOM 1633 O O . ARG A 1 213 ? 8.477 -31.688 -4.992 1 96.69 213 ARG A O 1
ATOM 1640 N N . GLN A 1 214 ? 8.602 -33.75 -4.148 1 96.06 214 GLN A N 1
ATOM 1641 C CA . GLN A 1 214 ? 9.586 -33.375 -3.135 1 96.06 214 GLN A CA 1
ATOM 1642 C C . GLN A 1 214 ? 11 -33.438 -3.693 1 96.06 214 GLN A C 1
ATOM 1644 O O . GLN A 1 214 ? 11.82 -32.562 -3.408 1 96.06 214 GLN A O 1
ATOM 1649 N N . LYS A 1 215 ? 11.25 -34.438 -4.457 1 97.62 215 LYS A N 1
ATOM 1650 C CA . LYS A 1 215 ? 12.633 -34.688 -4.855 1 97.62 215 LYS A CA 1
ATOM 1651 C C . LYS A 1 215 ? 12.914 -34.156 -6.25 1 97.62 215 LYS A C 1
ATOM 1653 O O . LYS A 1 215 ? 14.023 -33.719 -6.539 1 97.62 215 LYS A O 1
ATOM 1658 N N . LEU A 1 216 ? 11.984 -34.25 -7.105 1 98.38 216 LEU A N 1
ATOM 1659 C CA . LEU A 1 216 ? 12.18 -33.719 -8.453 1 98.38 216 LEU A CA 1
ATOM 1660 C C . LEU A 1 216 ? 11.953 -32.219 -8.484 1 98.38 216 LEU A C 1
ATOM 1662 O O . LEU A 1 216 ? 12.836 -31.453 -8.891 1 98.38 216 LEU A O 1
ATOM 1666 N N . THR A 1 217 ? 10.711 -31.781 -8.094 1 97.94 217 THR A N 1
ATOM 1667 C CA . THR A 1 217 ? 10.336 -30.375 -8.148 1 97.94 217 THR A CA 1
ATOM 1668 C C . THR A 1 217 ? 10.984 -29.594 -7.012 1 97.94 217 THR A C 1
ATOM 1670 O O . THR A 1 217 ? 11.695 -28.609 -7.25 1 97.94 217 THR A O 1
ATOM 1673 N N . GLY A 1 218 ? 10.805 -30.109 -5.785 1 97.31 218 GLY A N 1
ATOM 1674 C CA . GLY A 1 218 ? 11.273 -29.422 -4.59 1 97.31 218 GLY A CA 1
ATOM 1675 C C . GLY A 1 218 ? 10.203 -28.578 -3.924 1 97.31 218 GLY A C 1
ATOM 1676 O O . GLY A 1 218 ? 9.273 -28.125 -4.586 1 97.31 218 GLY A O 1
ATOM 1677 N N . THR A 1 219 ? 10.422 -28.344 -2.641 1 94.19 219 THR A N 1
ATOM 1678 C CA . THR A 1 219 ? 9.469 -27.547 -1.875 1 94.19 219 THR A CA 1
ATOM 1679 C C . THR A 1 219 ? 9.383 -26.125 -2.424 1 94.19 219 THR A C 1
ATOM 1681 O O . THR A 1 219 ? 10.25 -25.703 -3.176 1 94.19 219 THR A O 1
ATOM 1684 N N . THR A 1 220 ? 8.273 -25.516 -2.059 1 90.94 220 THR A N 1
ATOM 1685 C CA . THR A 1 220 ? 7.965 -24.172 -2.561 1 90.94 220 THR A CA 1
ATOM 1686 C C . THR A 1 220 ? 9.117 -23.203 -2.27 1 90.94 220 THR A C 1
ATOM 1688 O O . THR A 1 220 ? 9.445 -22.359 -3.098 1 90.94 220 THR A O 1
ATOM 1691 N N . ASP A 1 221 ? 9.727 -23.375 -1.101 1 92.56 221 ASP A N 1
ATOM 1692 C CA . ASP A 1 221 ? 10.906 -22.578 -0.777 1 92.56 221 ASP A CA 1
ATOM 1693 C C . ASP A 1 221 ? 12.18 -23.25 -1.289 1 92.56 221 ASP A C 1
ATOM 1695 O O . ASP A 1 221 ? 12.617 -24.266 -0.746 1 92.56 221 ASP A O 1
ATOM 1699 N N . PRO A 1 222 ? 12.797 -22.594 -2.232 1 96.88 222 PRO A N 1
ATOM 1700 C CA . PRO A 1 222 ? 13.977 -23.219 -2.838 1 96.88 222 PRO A CA 1
ATOM 1701 C C . PRO A 1 222 ? 15.102 -23.453 -1.835 1 96.88 222 PRO A C 1
ATOM 1703 O O . PRO A 1 222 ? 15.891 -24.391 -1.988 1 96.88 222 PRO A O 1
ATOM 1706 N N . LYS A 1 223 ? 15.148 -22.641 -0.749 1 95.25 223 LYS A N 1
ATOM 1707 C CA . LYS A 1 223 ? 16.188 -22.797 0.27 1 95.25 223 LYS A CA 1
ATOM 1708 C C . LYS A 1 223 ? 16.016 -24.109 1.025 1 95.25 223 LYS A C 1
ATOM 1710 O O . LYS A 1 223 ? 17 -24.688 1.516 1 95.25 223 LYS A O 1
ATOM 1715 N N . ASP A 1 224 ? 14.797 -24.562 1.045 1 96.88 224 ASP A N 1
ATOM 1716 C CA . ASP A 1 224 ? 14.484 -25.781 1.783 1 96.88 224 ASP A CA 1
ATOM 1717 C C . ASP A 1 224 ? 14.273 -26.969 0.833 1 96.88 224 ASP A C 1
ATOM 1719 O O . ASP A 1 224 ? 13.953 -28.078 1.271 1 96.88 224 ASP A O 1
ATOM 1723 N N . ALA A 1 225 ? 14.359 -26.703 -0.421 1 97.69 225 ALA A N 1
ATOM 1724 C CA . ALA A 1 225 ? 14.078 -27.734 -1.407 1 97.69 225 ALA A CA 1
ATOM 1725 C C . ALA A 1 225 ? 15.164 -28.812 -1.402 1 97.69 225 ALA A C 1
ATOM 1727 O O . ALA A 1 225 ? 16.344 -28.5 -1.178 1 97.69 225 ALA A O 1
ATOM 1728 N N . ALA A 1 226 ? 14.828 -30 -1.671 1 97.5 226 ALA A N 1
ATOM 1729 C CA . ALA A 1 226 ? 15.766 -31.125 -1.709 1 97.5 226 ALA A CA 1
ATOM 1730 C C . ALA A 1 226 ? 16.906 -30.844 -2.682 1 97.5 226 ALA A C 1
ATOM 1732 O O . ALA A 1 226 ? 16.688 -30.312 -3.771 1 97.5 226 ALA A O 1
ATOM 1733 N N . GLU A 1 227 ? 18.094 -31.234 -2.262 1 97.69 227 GLU A N 1
ATOM 1734 C CA . GLU A 1 227 ? 19.25 -31.062 -3.129 1 97.69 227 GLU A CA 1
ATOM 1735 C C . GLU A 1 227 ? 19.047 -31.781 -4.461 1 97.69 227 GLU A C 1
ATOM 1737 O O . GLU A 1 227 ? 18.656 -32.938 -4.492 1 97.69 227 GLU A O 1
ATOM 1742 N N . GLY A 1 228 ? 19.234 -31.031 -5.52 1 97.75 228 GLY A N 1
ATOM 1743 C CA . GLY A 1 228 ? 19.125 -31.625 -6.84 1 97.75 228 GLY A CA 1
ATOM 1744 C C . GLY A 1 228 ? 17.75 -31.438 -7.457 1 97.75 228 GLY A C 1
ATOM 1745 O O . GLY A 1 228 ? 17.562 -31.688 -8.648 1 97.75 228 GLY A O 1
ATOM 1746 N N . SER A 1 229 ? 16.781 -31.078 -6.645 1 98.5 229 SER A N 1
ATOM 1747 C CA . SER A 1 229 ? 15.477 -30.75 -7.219 1 98.5 229 SER A CA 1
ATOM 1748 C C . SER A 1 229 ? 15.57 -29.531 -8.125 1 98.5 229 SER A C 1
ATOM 1750 O O . SER A 1 229 ? 16.547 -28.781 -8.078 1 98.5 229 SER A O 1
ATOM 1752 N N . ILE A 1 230 ? 14.633 -29.328 -8.875 1 98.56 230 ILE A N 1
ATOM 1753 C CA . ILE A 1 230 ? 14.664 -28.266 -9.867 1 98.56 230 ILE A CA 1
ATOM 1754 C C . ILE A 1 230 ? 14.703 -26.906 -9.164 1 98.56 230 ILE A C 1
ATOM 1756 O O . ILE A 1 230 ? 15.5 -26.031 -9.523 1 98.56 230 ILE A O 1
ATOM 1760 N N . ARG A 1 231 ? 13.844 -26.672 -8.164 1 98.25 231 ARG A N 1
ATOM 1761 C CA . ARG A 1 231 ? 13.812 -25.406 -7.457 1 98.25 231 ARG A CA 1
ATOM 1762 C C . ARG A 1 231 ? 15.117 -25.156 -6.711 1 98.25 231 ARG A C 1
ATOM 1764 O O . ARG A 1 231 ? 15.594 -24.016 -6.637 1 98.25 231 ARG A O 1
ATOM 1771 N N . ASN A 1 232 ? 15.695 -26.203 -6.148 1 98.31 232 ASN A N 1
ATOM 1772 C CA . ASN A 1 232 ? 17.031 -26.109 -5.555 1 98.31 232 ASN A CA 1
ATOM 1773 C C . ASN A 1 232 ? 18.062 -25.688 -6.59 1 98.31 232 ASN A C 1
ATOM 1775 O O . ASN A 1 232 ? 18.906 -24.828 -6.32 1 98.31 232 ASN A O 1
ATOM 1779 N N . LEU A 1 233 ? 18.062 -26.297 -7.715 1 98.5 233 LEU A N 1
ATOM 1780 C CA . LEU A 1 233 ? 19.031 -26.031 -8.773 1 98.5 233 LEU A CA 1
ATOM 1781 C C . LEU A 1 233 ? 18.875 -24.609 -9.312 1 98.5 233 LEU A C 1
ATOM 1783 O O . LEU A 1 233 ? 19.859 -23.953 -9.656 1 98.5 233 LEU A O 1
ATOM 1787 N N . PHE A 1 234 ? 17.625 -24.172 -9.484 1 98.44 234 PHE A N 1
ATOM 1788 C CA . PHE A 1 234 ? 17.391 -22.812 -9.922 1 98.44 234 PHE A CA 1
ATOM 1789 C C . PHE A 1 234 ? 18.031 -21.812 -8.953 1 98.44 234 PHE A C 1
ATOM 1791 O O . PHE A 1 234 ? 18.625 -20.812 -9.383 1 98.44 234 PHE A O 1
ATOM 1798 N N . LEU A 1 235 ? 17.891 -22.094 -7.652 1 97.88 235 LEU A N 1
ATOM 1799 C CA . LEU A 1 235 ? 18.516 -21.234 -6.652 1 97.88 235 LEU A CA 1
ATOM 1800 C C . LEU A 1 235 ? 20.031 -21.312 -6.734 1 97.88 235 LEU A C 1
ATOM 1802 O O . LEU A 1 235 ? 20.719 -20.281 -6.754 1 97.88 235 LEU A O 1
ATOM 1806 N N . LYS A 1 236 ? 20.594 -22.469 -6.816 1 97.56 236 LYS A N 1
ATOM 1807 C CA . LYS A 1 236 ? 22.031 -22.703 -6.816 1 97.56 236 LYS A CA 1
ATOM 1808 C C . LYS A 1 236 ? 22.703 -22.109 -8.055 1 97.56 236 LYS A C 1
ATOM 1810 O O . LYS A 1 236 ? 23.828 -21.609 -7.98 1 97.56 236 LYS A O 1
ATOM 1815 N N . HIS A 1 237 ? 22.016 -22.172 -9.156 1 97.69 237 HIS A N 1
ATOM 1816 C CA . HIS A 1 237 ? 22.609 -21.734 -10.414 1 97.69 237 HIS A CA 1
ATOM 1817 C C . HIS A 1 237 ? 21.969 -20.453 -10.922 1 97.69 237 HIS A C 1
ATOM 1819 O O . HIS A 1 237 ? 21.922 -20.203 -12.133 1 97.69 237 HIS A O 1
ATOM 1825 N N . LYS A 1 238 ? 21.406 -19.734 -10.055 1 96.69 238 LYS A N 1
ATOM 1826 C CA . LYS A 1 238 ? 20.641 -18.531 -10.406 1 96.69 238 LYS A CA 1
ATOM 1827 C C . LYS A 1 238 ? 21.469 -17.609 -11.305 1 96.69 238 LYS A C 1
ATOM 1829 O O . LYS A 1 238 ? 20.984 -17.141 -12.328 1 96.69 238 LYS A O 1
ATOM 1834 N N . ALA A 1 239 ? 22.719 -17.344 -10.984 1 96.19 239 ALA A N 1
ATOM 1835 C CA . ALA A 1 239 ? 23.578 -16.453 -11.758 1 96.19 239 ALA A CA 1
ATOM 1836 C C . ALA A 1 239 ? 23.844 -17.016 -13.148 1 96.19 239 ALA A C 1
ATOM 1838 O O . ALA A 1 239 ? 23.766 -16.297 -14.141 1 96.19 239 ALA A O 1
ATOM 1839 N N . ASP A 1 240 ? 24.156 -18.297 -13.25 1 97.25 240 ASP A N 1
ATOM 1840 C CA . ASP A 1 240 ? 24.469 -18.953 -14.516 1 97.25 240 ASP A CA 1
ATOM 1841 C C . ASP A 1 240 ? 23.25 -18.953 -15.445 1 97.25 240 ASP A C 1
ATOM 1843 O O . ASP A 1 240 ? 23.406 -18.938 -16.672 1 97.25 240 ASP A O 1
ATOM 1847 N N . LEU A 1 241 ? 22.094 -18.922 -14.836 1 97.88 241 LEU A N 1
ATOM 1848 C CA . LEU A 1 241 ? 20.844 -19.016 -15.602 1 97.88 241 LEU A CA 1
ATOM 1849 C C . LEU A 1 241 ? 20.281 -17.641 -15.906 1 97.88 241 LEU A C 1
ATOM 1851 O O . LEU A 1 241 ? 19.344 -17.5 -16.703 1 97.88 241 LEU A O 1
ATOM 1855 N N . GLY A 1 242 ? 20.891 -16.672 -15.289 1 96.88 242 GLY A N 1
ATOM 1856 C CA . GLY A 1 242 ? 20.406 -15.312 -15.477 1 96.88 242 GLY A CA 1
ATOM 1857 C C . GLY A 1 242 ? 19.094 -15.047 -14.781 1 96.88 242 GLY A C 1
ATOM 1858 O O . GLY A 1 242 ? 18.312 -14.195 -15.219 1 96.88 242 GLY A O 1
ATOM 1859 N N . LEU A 1 243 ? 18.812 -15.781 -13.766 1 95.69 243 LEU A N 1
ATOM 1860 C CA . LEU A 1 243 ? 17.562 -15.609 -13.023 1 95.69 243 LEU A CA 1
ATOM 1861 C C . LEU A 1 243 ? 17.688 -14.469 -12.016 1 95.69 243 LEU A C 1
ATOM 1863 O O . LEU A 1 243 ? 18.766 -14.211 -11.492 1 95.69 243 LEU A O 1
ATOM 1867 N N . GLY A 1 244 ? 16.562 -13.797 -11.844 1 91.06 244 GLY A N 1
ATOM 1868 C CA . GLY A 1 244 ? 16.516 -12.844 -10.758 1 91.06 244 GLY A CA 1
ATOM 1869 C C . GLY A 1 244 ? 16.5 -13.492 -9.383 1 91.06 244 GLY A C 1
ATOM 1870 O O . GLY A 1 244 ? 17.188 -14.492 -9.164 1 91.06 244 GLY A O 1
ATOM 1871 N N . ASP A 1 245 ? 15.781 -12.906 -8.461 1 87.62 245 ASP A N 1
ATOM 1872 C CA . ASP A 1 245 ? 15.641 -13.523 -7.145 1 87.62 245 ASP A CA 1
ATOM 1873 C C . ASP A 1 245 ? 14.867 -14.836 -7.227 1 87.62 245 ASP A C 1
ATOM 1875 O O . ASP A 1 245 ? 13.852 -14.922 -7.926 1 87.62 245 ASP A O 1
ATOM 1879 N N . VAL A 1 246 ? 15.43 -15.812 -6.605 1 93.81 246 VAL A N 1
ATOM 1880 C CA . VAL A 1 246 ? 14.797 -17.125 -6.543 1 93.81 246 VAL A CA 1
ATOM 1881 C C . VAL A 1 246 ? 14.359 -17.422 -5.109 1 93.81 246 VAL A C 1
ATOM 1883 O O . VAL A 1 246 ? 15.195 -17.734 -4.254 1 93.81 246 VAL A O 1
ATOM 1886 N N . ASP A 1 247 ? 13.055 -17.281 -4.918 1 90.44 247 ASP A N 1
ATOM 1887 C CA . ASP A 1 247 ? 12.492 -17.469 -3.586 1 90.44 247 ASP A CA 1
ATOM 1888 C C . ASP A 1 247 ? 11.102 -18.094 -3.664 1 90.44 247 ASP A C 1
ATOM 1890 O O . ASP A 1 247 ? 10.727 -18.672 -4.688 1 90.44 247 ASP A O 1
ATOM 1894 N N . LYS A 1 248 ? 10.383 -18.094 -2.6 1 85.69 248 LYS A N 1
ATOM 1895 C CA . LYS A 1 248 ? 9.086 -18.75 -2.498 1 85.69 248 LYS A CA 1
ATOM 1896 C C . LYS A 1 248 ? 8.133 -18.266 -3.58 1 85.69 248 LYS A C 1
ATOM 1898 O O . LYS A 1 248 ? 7.34 -19.031 -4.117 1 85.69 248 LYS A O 1
ATOM 1903 N N . GLY A 1 249 ? 8.18 -17.016 -3.877 1 84.75 249 GLY A N 1
ATOM 1904 C CA . GLY A 1 249 ? 7.246 -16.422 -4.824 1 84.75 249 GLY A CA 1
ATOM 1905 C C . GLY A 1 249 ? 7.719 -16.516 -6.262 1 84.75 249 GLY A C 1
ATOM 1906 O O . GLY A 1 249 ? 6.918 -16.375 -7.191 1 84.75 249 GLY A O 1
ATOM 1907 N N . THR A 1 250 ? 8.984 -16.625 -6.43 1 91.56 250 THR A N 1
ATOM 1908 C CA . THR A 1 250 ? 9.617 -16.719 -7.738 1 91.56 250 THR A CA 1
ATOM 1909 C C . THR A 1 250 ? 10.531 -17.938 -7.812 1 91.56 250 THR A C 1
ATOM 1911 O O . THR A 1 250 ? 11.734 -17.812 -8.031 1 91.56 250 THR A O 1
ATOM 1914 N N . ASN A 1 251 ? 9.852 -19.062 -7.77 1 94.12 251 ASN A N 1
ATOM 1915 C CA . ASN A 1 251 ? 10.648 -20.281 -7.66 1 94.12 251 ASN A CA 1
ATOM 1916 C C . ASN A 1 251 ? 10.781 -20.984 -9.008 1 94.12 251 ASN A C 1
ATOM 1918 O O . ASN A 1 251 ? 11.344 -22.078 -9.086 1 94.12 251 ASN A O 1
ATOM 1922 N N . GLY A 1 252 ? 10.172 -20.516 -10.023 1 96.75 252 GLY A N 1
ATOM 1923 C CA . GLY A 1 252 ? 10.547 -20.828 -11.391 1 96.75 252 GLY A CA 1
ATOM 1924 C C . GLY A 1 252 ? 9.672 -21.906 -12.016 1 96.75 252 GLY A C 1
ATOM 1925 O O . GLY A 1 252 ? 9.633 -22.031 -13.242 1 96.75 252 GLY A O 1
ATOM 1926 N N . VAL A 1 253 ? 8.977 -22.719 -11.109 1 97.88 253 VAL A N 1
ATOM 1927 C CA . VAL A 1 253 ? 8.281 -23.828 -11.742 1 97.88 253 VAL A CA 1
ATOM 1928 C C . VAL A 1 253 ? 6.977 -24.109 -11 1 97.88 253 VAL A C 1
ATOM 1930 O O . VAL A 1 253 ? 6.781 -23.641 -9.875 1 97.88 253 VAL A O 1
ATOM 1933 N N . HIS A 1 254 ? 6.125 -24.734 -11.703 1 97.38 254 HIS A N 1
ATOM 1934 C CA . HIS A 1 254 ? 4.914 -25.359 -11.172 1 97.38 254 HIS A CA 1
ATOM 1935 C C . HIS A 1 254 ? 4.848 -26.844 -11.547 1 97.38 254 HIS A C 1
ATOM 1937 O O . HIS A 1 254 ? 5.227 -27.219 -12.656 1 97.38 254 HIS A O 1
ATOM 1943 N N . ALA A 1 255 ? 4.402 -27.625 -10.609 1 97.88 255 ALA A N 1
ATOM 1944 C CA . ALA A 1 255 ? 4.074 -29.031 -10.867 1 97.88 255 ALA A CA 1
ATOM 1945 C C . ALA A 1 255 ? 2.766 -29.422 -10.188 1 97.88 255 ALA A C 1
ATOM 1947 O O . ALA A 1 255 ? 2.475 -28.969 -9.078 1 97.88 255 ALA A O 1
ATOM 1948 N N . SER A 1 256 ? 2.057 -30.25 -10.867 1 97.31 256 SER A N 1
ATOM 1949 C CA . SER A 1 256 ? 0.78 -30.688 -10.312 1 97.31 256 SER A CA 1
ATOM 1950 C C . SER A 1 256 ? 0.955 -31.281 -8.922 1 97.31 256 SER A C 1
ATOM 1952 O O . SER A 1 256 ? 1.935 -31.984 -8.664 1 97.31 256 SER A O 1
ATOM 1954 N N . ALA A 1 257 ? -0.073 -31.156 -8.094 1 94 257 ALA A N 1
ATOM 1955 C CA . ALA A 1 257 ? 0.017 -31.547 -6.691 1 94 257 ALA A CA 1
ATOM 1956 C C . ALA A 1 257 ? -0.397 -33 -6.504 1 94 257 ALA A C 1
ATOM 1958 O O . ALA A 1 257 ? -0.065 -33.625 -5.488 1 94 257 ALA A O 1
ATOM 1959 N N . GLY A 1 258 ? -1.146 -33.5 -7.477 1 95.88 258 GLY A N 1
ATOM 1960 C CA . GLY A 1 258 ? -1.67 -34.875 -7.469 1 95.88 258 GLY A CA 1
ATOM 1961 C C . GLY A 1 258 ? -2.307 -35.281 -8.789 1 95.88 258 GLY A C 1
ATOM 1962 O O . GLY A 1 258 ? -2.396 -34.469 -9.711 1 95.88 258 GLY A O 1
ATOM 1963 N N . PRO A 1 259 ? -2.727 -36.5 -8.812 1 97.5 259 PRO A N 1
ATOM 1964 C CA . PRO A 1 259 ? -3.195 -37 -10.102 1 97.5 259 PRO A CA 1
ATOM 1965 C C . PRO A 1 259 ? -4.461 -36.312 -10.594 1 97.5 259 PRO A C 1
ATOM 1967 O O . PRO A 1 259 ? -4.598 -36.031 -11.7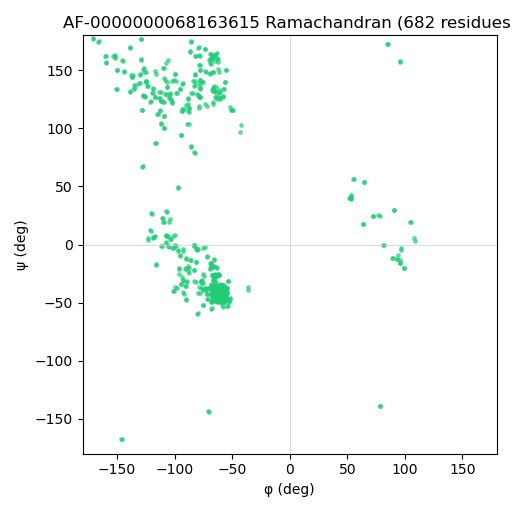89 1 97.5 259 PRO A O 1
ATOM 1970 N N . LEU A 1 260 ? -5.383 -36 -9.695 1 97.25 260 LEU A N 1
ATOM 1971 C CA . LEU A 1 260 ? -6.617 -35.344 -10.117 1 97.25 260 LEU A CA 1
ATOM 1972 C C . LEU A 1 260 ? -6.344 -33.938 -10.617 1 97.25 260 LEU A C 1
ATOM 1974 O O . LEU A 1 260 ? -6.828 -33.531 -11.68 1 97.25 260 LEU A O 1
ATOM 1978 N N . GLU A 1 261 ? -5.625 -33.219 -9.867 1 95.94 261 GLU A N 1
ATOM 1979 C CA . GLU A 1 261 ? -5.258 -31.875 -10.305 1 95.94 261 GLU A CA 1
ATOM 1980 C C . GLU A 1 261 ? -4.465 -31.906 -11.609 1 95.94 261 GLU A C 1
ATOM 1982 O O . GLU A 1 261 ? -4.633 -31.047 -12.469 1 95.94 261 GLU A O 1
ATOM 1987 N N . GLY A 1 262 ? -3.553 -32.844 -11.656 1 98 262 GLY A N 1
ATOM 1988 C CA . GLY A 1 262 ? -2.809 -33.031 -12.891 1 98 262 GLY A CA 1
ATOM 1989 C C . GLY A 1 262 ? -3.701 -33.219 -14.102 1 98 262 GLY A C 1
ATOM 1990 O O . GLY A 1 262 ? -3.486 -32.625 -15.148 1 98 262 GLY A O 1
ATOM 1991 N N . MET A 1 263 ? -4.66 -34.062 -13.961 1 98.38 263 MET A N 1
ATOM 1992 C CA . MET A 1 263 ? -5.629 -34.344 -15.023 1 98.38 263 MET A CA 1
ATOM 1993 C C . MET A 1 263 ? -6.332 -33.062 -15.453 1 98.38 263 MET A C 1
ATOM 1995 O O . MET A 1 263 ? -6.422 -32.75 -16.641 1 98.38 263 MET A O 1
ATOM 1999 N N . VAL A 1 264 ? -6.762 -32.281 -14.492 1 98 264 VAL A N 1
ATOM 2000 C CA . VAL A 1 264 ? -7.5 -31.062 -14.75 1 98 264 VAL A CA 1
ATOM 2001 C C . VAL A 1 264 ? -6.586 -30.031 -15.414 1 98 264 VAL A C 1
ATOM 2003 O O . VAL A 1 264 ? -6.984 -29.359 -16.375 1 98 264 VAL A O 1
ATOM 2006 N N . GLU A 1 265 ? -5.418 -29.953 -14.906 1 98.31 265 GLU A N 1
ATOM 2007 C CA . GLU A 1 265 ? -4.461 -28.984 -15.445 1 98.31 265 GLU A CA 1
ATOM 2008 C C . GLU A 1 265 ? -4.066 -29.344 -16.875 1 98.31 265 GLU A C 1
ATOM 2010 O O . GLU A 1 265 ? -3.887 -28.453 -17.703 1 98.31 265 GLU A O 1
ATOM 2015 N N . LEU A 1 266 ? -3.889 -30.594 -17.094 1 98.56 266 LEU A N 1
ATOM 2016 C CA . LEU A 1 266 ? -3.555 -31.016 -18.453 1 98.56 266 LEU A CA 1
ATOM 2017 C C . LEU A 1 266 ? -4.66 -30.625 -19.438 1 98.56 266 LEU A C 1
ATOM 2019 O O . LEU A 1 266 ? -4.383 -30.141 -20.531 1 98.56 266 LEU A O 1
ATOM 2023 N N . GLN A 1 267 ? -5.859 -30.906 -19.078 1 98.19 267 GLN A N 1
ATOM 2024 C CA . GLN A 1 267 ? -6.938 -30.469 -19.953 1 98.19 267 GLN A CA 1
ATOM 2025 C C . GLN A 1 267 ? -6.891 -28.953 -20.141 1 98.19 267 GLN A C 1
ATOM 2027 O O . GLN A 1 267 ? -7.062 -28.469 -21.266 1 98.19 267 GLN A O 1
ATOM 2032 N N . ARG A 1 268 ? -6.703 -28.234 -19.141 1 97.81 268 ARG A N 1
ATOM 2033 C CA . ARG A 1 268 ? -6.723 -26.766 -19.172 1 97.81 268 ARG A CA 1
ATOM 2034 C C . ARG A 1 268 ? -5.656 -26.234 -20.125 1 97.81 268 ARG A C 1
ATOM 2036 O O . ARG A 1 268 ? -5.949 -25.406 -20.984 1 97.81 268 ARG A O 1
ATOM 2043 N N . PHE A 1 269 ? -4.461 -26.734 -20 1 98.44 269 PHE A N 1
ATOM 2044 C CA . PHE A 1 269 ? -3.332 -26.094 -20.656 1 98.44 269 PHE A CA 1
ATOM 2045 C C . PHE A 1 269 ? -3.023 -26.75 -22 1 98.44 269 PHE A C 1
ATOM 2047 O O . PHE A 1 269 ? -2.373 -26.156 -22.859 1 98.44 269 PHE A O 1
ATOM 2054 N N . PHE A 1 270 ? -3.449 -27.969 -22.219 1 98.31 270 PHE A N 1
ATOM 2055 C CA . PHE A 1 270 ? -3.137 -28.672 -23.453 1 98.31 270 PHE A CA 1
ATOM 2056 C C . PHE A 1 270 ? -4.375 -28.781 -24.344 1 98.31 270 PHE A C 1
ATOM 2058 O O . PHE A 1 270 ? -4.375 -29.531 -25.328 1 98.31 270 PHE A O 1
ATOM 2065 N N . SER A 1 271 ? -5.414 -28.141 -23.969 1 97.75 271 SER A N 1
ATOM 2066 C CA . SER A 1 271 ? -6.516 -27.875 -24.906 1 97.75 271 SER A CA 1
ATOM 2067 C C . SER A 1 271 ? -6.191 -26.719 -25.844 1 97.75 271 SER A C 1
ATOM 2069 O O . SER A 1 271 ? -5.418 -25.828 -25.5 1 97.75 271 SER A O 1
ATOM 2071 N N . ASP A 1 272 ? -6.746 -26.781 -27.016 1 96.62 272 ASP A N 1
ATOM 2072 C CA . ASP A 1 272 ? -6.609 -25.672 -27.953 1 96.62 272 ASP A CA 1
ATOM 2073 C C . ASP A 1 272 ? -7.805 -24.719 -27.859 1 96.62 272 ASP A C 1
ATOM 2075 O O . ASP A 1 272 ? -8.75 -24.828 -28.641 1 96.62 272 ASP A O 1
ATOM 2079 N N . HIS A 1 273 ? -7.641 -23.75 -27.109 1 96.44 273 HIS A N 1
ATOM 2080 C CA . HIS A 1 273 ? -8.75 -22.844 -26.828 1 96.44 273 HIS A CA 1
ATOM 2081 C C . HIS A 1 273 ? -9.031 -21.938 -28.016 1 96.44 273 HIS A C 1
ATOM 2083 O O . HIS A 1 273 ? -10.164 -21.5 -28.219 1 96.44 273 HIS A O 1
ATOM 2089 N N . GLU A 1 274 ? -8.023 -21.672 -28.812 1 93.5 274 GLU A N 1
ATOM 2090 C CA . GLU A 1 274 ? -8.219 -20.875 -30.031 1 93.5 274 GLU A CA 1
ATOM 2091 C C . GLU A 1 274 ? -9.078 -21.625 -31.047 1 93.5 274 GLU A C 1
ATOM 2093 O O . GLU A 1 274 ? -9.953 -21.031 -31.672 1 93.5 274 GLU A O 1
ATOM 2098 N N . ALA A 1 275 ? -8.844 -22.844 -31.094 1 94.06 275 ALA A N 1
ATOM 2099 C CA . ALA A 1 275 ? -9.555 -23.672 -32.062 1 94.06 275 ALA A CA 1
ATOM 2100 C C . ALA A 1 275 ? -10.852 -24.219 -31.469 1 94.06 275 ALA A C 1
ATOM 2102 O O . ALA A 1 275 ? -11.672 -24.812 -32.188 1 94.06 275 ALA A O 1
ATOM 2103 N N . GLY A 1 276 ? -11.031 -24.094 -30.219 1 94.69 276 GLY A N 1
ATOM 2104 C CA . GLY A 1 276 ? -12.219 -24.609 -29.547 1 94.69 276 GLY A CA 1
ATOM 2105 C C . GLY A 1 276 ? -12.172 -26.109 -29.344 1 94.69 276 GLY A C 1
ATOM 2106 O O . GLY A 1 276 ? -13.211 -26.766 -29.328 1 94.69 276 GLY A O 1
ATOM 2107 N N . SER A 1 277 ? -11 -26.688 -29.281 1 95.44 277 SER A N 1
ATOM 2108 C CA . SER A 1 277 ? -10.805 -28.125 -29.047 1 95.44 277 SER A CA 1
ATOM 2109 C C . SER A 1 277 ? -10.367 -28.391 -27.609 1 95.44 277 SER A C 1
ATOM 2111 O O . SER A 1 277 ? -9.328 -27.891 -27.172 1 95.44 277 SER A O 1
ATOM 2113 N N . THR A 1 278 ? -11.125 -29.25 -26.938 1 97.25 278 THR A N 1
ATOM 2114 C CA . THR A 1 278 ? -10.875 -29.547 -25.531 1 97.25 278 THR A CA 1
ATOM 2115 C C . THR A 1 278 ? -10.305 -30.953 -25.375 1 97.25 278 THR A C 1
ATOM 2117 O O . THR A 1 278 ? -10.836 -31.922 -25.938 1 97.25 278 THR A O 1
ATOM 2120 N N . LEU A 1 279 ? -9.242 -31.078 -24.672 1 97.81 279 LEU A N 1
ATOM 2121 C CA . LEU A 1 279 ? -8.703 -32.375 -24.312 1 97.81 279 LEU A CA 1
ATOM 2122 C C . LEU A 1 279 ? -9.641 -33.125 -23.359 1 97.81 279 LEU A C 1
ATOM 2124 O O . LEU A 1 279 ? -9.938 -32.625 -22.266 1 97.81 279 LEU A O 1
ATOM 2128 N N . GLY A 1 280 ? -10.086 -34.25 -23.734 1 97.25 280 GLY A N 1
ATOM 2129 C CA . GLY A 1 280 ? -10.938 -35.031 -22.859 1 97.25 280 GLY A CA 1
ATOM 2130 C C . GLY A 1 280 ? -10.188 -35.656 -21.688 1 97.25 280 GLY A C 1
ATOM 2131 O O . GLY A 1 280 ? -9.039 -36.062 -21.844 1 97.25 280 GLY A O 1
ATOM 2132 N N . TYR A 1 281 ? -10.891 -35.781 -20.594 1 97.75 281 TYR A N 1
ATOM 2133 C CA . TYR A 1 281 ? -10.258 -36.406 -19.438 1 97.75 281 TYR A CA 1
ATOM 2134 C C . TYR A 1 281 ? -9.922 -37.875 -19.703 1 97.75 281 TYR A C 1
ATOM 2136 O O . TYR A 1 281 ? -8.961 -38.406 -19.156 1 97.75 281 TYR A O 1
ATOM 2144 N N . ASP A 1 282 ? -10.672 -38.5 -20.578 1 96.69 282 ASP A N 1
ATOM 2145 C CA . ASP A 1 282 ? -10.422 -39.875 -20.922 1 96.69 282 ASP A CA 1
ATOM 2146 C C . ASP A 1 282 ? -9.203 -40 -21.828 1 96.69 282 ASP A C 1
ATOM 2148 O O . ASP A 1 282 ? -8.773 -41.125 -22.156 1 96.69 282 ASP A O 1
ATOM 2152 N N . HIS A 1 283 ? -8.625 -39 -22.203 1 97.75 283 HIS A N 1
ATOM 2153 C CA . HIS A 1 283 ? -7.375 -39 -22.953 1 97.75 283 HIS A CA 1
ATOM 2154 C C . HIS A 1 283 ? -6.18 -38.719 -22.047 1 97.75 283 HIS A C 1
ATOM 2156 O O . HIS A 1 283 ? -5.062 -38.531 -22.531 1 97.75 283 HIS A O 1
ATOM 2162 N N . THR A 1 284 ? -6.383 -38.688 -20.812 1 98.44 284 THR A N 1
ATOM 2163 C CA . THR A 1 284 ? -5.309 -38.594 -19.828 1 98.44 284 THR A CA 1
ATOM 2164 C C . THR A 1 284 ? -5.137 -39.938 -19.094 1 98.44 284 THR A C 1
ATOM 2166 O O . THR A 1 284 ? -6.062 -40.75 -19.047 1 98.44 284 THR A O 1
ATOM 2169 N N . ALA A 1 285 ? -3.971 -40.156 -18.562 1 98.31 285 ALA A N 1
ATOM 2170 C CA . ALA A 1 285 ? -3.691 -41.406 -17.859 1 98.31 285 ALA A CA 1
ATOM 2171 C C . ALA A 1 285 ? -4.625 -41.594 -16.656 1 98.31 285 ALA A C 1
ATOM 2173 O O . ALA A 1 285 ? -5.199 -42.656 -16.469 1 98.31 285 ALA A O 1
ATOM 2174 N N . PHE A 1 286 ? -4.812 -40.562 -15.859 1 98.44 286 PHE A N 1
ATOM 2175 C CA . PHE A 1 286 ? -5.621 -40.719 -14.656 1 98.44 286 PHE A CA 1
ATOM 2176 C C . PHE A 1 286 ? -7.102 -40.812 -15.008 1 98.44 286 PHE A C 1
ATOM 2178 O O . PHE A 1 286 ? -7.844 -41.562 -14.352 1 98.44 286 PHE A O 1
ATOM 2185 N N . GLY A 1 287 ? -7.52 -40.062 -15.992 1 98.12 287 GLY A N 1
ATOM 2186 C CA . GLY A 1 287 ? -8.883 -40.219 -16.469 1 98.12 287 GLY A CA 1
ATOM 2187 C C . GLY A 1 287 ? -9.203 -41.625 -16.906 1 98.12 287 GLY A C 1
ATOM 2188 O O . GLY A 1 287 ? -10.25 -42.156 -16.547 1 98.12 287 GLY A O 1
ATOM 2189 N N . LYS A 1 288 ? -8.32 -42.219 -17.672 1 97.75 288 LYS A N 1
ATOM 2190 C CA . LYS A 1 288 ? -8.469 -43.625 -18.094 1 97.75 288 LYS A CA 1
ATOM 2191 C C . LYS A 1 288 ? -8.547 -44.531 -16.875 1 97.75 288 LYS A C 1
ATOM 2193 O O . LYS A 1 288 ? -9.344 -45.5 -16.859 1 97.75 288 LYS A O 1
ATOM 2198 N N . LEU A 1 289 ? -7.703 -44.25 -15.922 1 97.56 289 LEU A N 1
ATOM 2199 C CA . LEU A 1 289 ? -7.684 -45.062 -14.719 1 97.56 289 LEU A CA 1
ATOM 2200 C C . LEU A 1 289 ? -9.008 -44.969 -13.977 1 97.56 289 LEU A C 1
ATOM 2202 O O . LEU A 1 289 ? -9.547 -45.969 -13.523 1 97.56 289 LEU A O 1
ATOM 2206 N N . LEU A 1 290 ? -9.531 -43.781 -13.812 1 97.12 290 LEU A N 1
ATOM 2207 C CA . LEU A 1 290 ? -10.812 -43.594 -13.133 1 97.12 290 LEU A CA 1
ATOM 2208 C C . LEU A 1 290 ? -11.922 -44.375 -13.852 1 97.12 290 LEU A C 1
ATOM 2210 O O . LEU A 1 290 ? -12.758 -45 -13.211 1 97.12 290 LEU A O 1
ATOM 2214 N N . ILE A 1 291 ? -11.922 -44.281 -15.148 1 96.38 291 ILE A N 1
ATOM 2215 C CA . ILE A 1 291 ? -12.93 -44.969 -15.953 1 96.38 291 ILE A CA 1
ATOM 2216 C C . ILE A 1 291 ? -12.781 -46.469 -15.797 1 96.38 291 ILE A C 1
ATOM 2218 O O . ILE A 1 291 ? -13.773 -47.188 -15.695 1 96.38 291 ILE A O 1
ATOM 2222 N N . SER A 1 292 ? -11.586 -46.938 -15.766 1 95.75 292 SER A N 1
ATOM 2223 C CA . SER A 1 292 ? -11.328 -48.344 -15.594 1 95.75 292 SER A CA 1
AT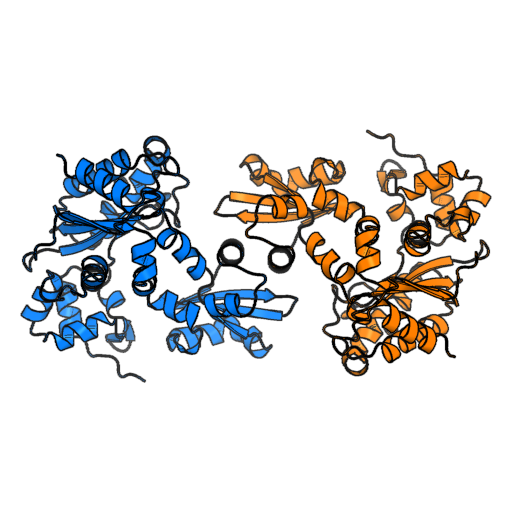OM 2224 C C . SER A 1 292 ? -11.797 -48.844 -14.227 1 95.75 292 SER A C 1
ATOM 2226 O O . SER A 1 292 ? -12.07 -50.031 -14.047 1 95.75 292 SER A O 1
ATOM 2228 N N . LYS A 1 293 ? -11.852 -47.938 -13.289 1 95.31 293 LYS A N 1
ATOM 2229 C CA . LYS A 1 293 ? -12.344 -48.25 -11.953 1 95.31 293 LYS A CA 1
ATOM 2230 C C . LYS A 1 293 ? -13.867 -48.188 -11.898 1 95.31 293 LYS A C 1
ATOM 2232 O O . LYS A 1 293 ? -14.461 -48.344 -10.828 1 95.31 293 LYS A O 1
ATOM 2237 N N . GLY A 1 294 ? -14.492 -47.844 -13.023 1 94.38 294 GLY A N 1
ATOM 2238 C CA . GLY A 1 294 ? -15.945 -47.938 -13.109 1 94.38 294 GLY A CA 1
ATOM 2239 C C . GLY A 1 294 ? -16.609 -46.562 -13.125 1 94.38 294 GLY A C 1
ATOM 2240 O O . GLY A 1 294 ? -17.844 -46.469 -13.148 1 94.38 294 GLY A O 1
ATOM 2241 N N . LEU A 1 295 ? -15.914 -45.531 -13.125 1 95.44 295 LEU A N 1
ATOM 2242 C CA . LEU A 1 295 ? -16.516 -44.219 -13.148 1 95.44 295 LEU A CA 1
ATOM 2243 C C . LEU A 1 295 ? -16.906 -43.812 -14.57 1 95.44 295 LEU A C 1
ATOM 2245 O O . LEU A 1 295 ? -16.172 -44.094 -15.516 1 95.44 295 LEU A O 1
ATOM 2249 N N . SER A 1 296 ? -18.078 -43.156 -14.68 1 95.94 296 SER A N 1
ATOM 2250 C CA . SER A 1 296 ? -18.484 -42.594 -15.953 1 95.94 296 SER A CA 1
ATOM 2251 C C . SER A 1 296 ? -17.75 -41.281 -16.234 1 95.94 296 SER A C 1
ATOM 2253 O O . SER A 1 296 ? -17.156 -40.688 -15.344 1 95.94 296 SER A O 1
ATOM 2255 N N . LEU A 1 297 ? -17.797 -40.938 -17.469 1 95.19 297 LEU A N 1
ATOM 2256 C CA . LEU A 1 297 ? -17.188 -39.656 -17.828 1 95.19 297 LEU A CA 1
ATOM 2257 C C . LEU A 1 297 ? -17.844 -38.5 -17.094 1 95.19 297 LEU A C 1
ATOM 2259 O O . LEU A 1 297 ? -17.172 -37.531 -16.75 1 95.19 297 LEU A O 1
ATOM 2263 N N . GLU A 1 298 ? -19.141 -38.594 -16.859 1 95.12 298 GLU A N 1
ATOM 2264 C CA . GLU A 1 298 ? -19.859 -37.562 -16.109 1 95.12 298 GLU A CA 1
ATOM 2265 C C . GLU A 1 298 ? -19.359 -37.5 -14.664 1 95.12 298 GLU A C 1
ATOM 2267 O O . GLU A 1 298 ? -19.234 -36.406 -14.109 1 95.12 298 GLU A O 1
ATOM 2272 N N . GLN A 1 299 ? -19.094 -38.562 -14.148 1 94.94 299 GLN A N 1
ATOM 2273 C CA . GLN A 1 299 ? -18.562 -38.625 -12.789 1 94.94 299 GLN A CA 1
ATOM 2274 C C . GLN A 1 299 ? -17.156 -38.031 -12.727 1 94.94 299 GLN A C 1
ATOM 2276 O O . GLN A 1 299 ? -16.797 -37.344 -11.773 1 94.94 299 GLN A O 1
ATOM 2281 N N . VAL A 1 300 ? -16.406 -38.312 -13.711 1 96.25 300 VAL A N 1
ATOM 2282 C CA . VAL A 1 300 ? -15.055 -37.781 -13.789 1 96.25 300 VAL A CA 1
ATOM 2283 C C . VAL A 1 300 ? -15.109 -36.25 -13.898 1 96.25 300 VAL A C 1
ATOM 2285 O O . VAL A 1 300 ? -14.328 -35.562 -13.25 1 96.25 300 VAL A O 1
ATOM 2288 N N . GLN A 1 301 ? -16.031 -35.781 -14.68 1 95.69 301 GLN A N 1
ATOM 2289 C CA . GLN A 1 301 ? -16.219 -34.344 -14.82 1 95.69 301 GLN A CA 1
ATOM 2290 C C . GLN A 1 301 ? -16.609 -33.719 -13.492 1 95.69 301 GLN A C 1
ATOM 2292 O O . GLN A 1 301 ? -16.141 -32.625 -13.172 1 95.69 301 GLN A O 1
ATOM 2297 N N . LYS A 1 302 ? -17.422 -34.312 -12.781 1 94.56 302 LYS A N 1
ATOM 2298 C CA . LYS A 1 302 ? -17.812 -33.812 -11.469 1 94.56 302 LYS A CA 1
ATOM 2299 C C . LYS A 1 302 ? -16.625 -33.75 -10.523 1 94.56 302 LYS A C 1
ATOM 2301 O O . LYS A 1 302 ? -16.453 -32.75 -9.805 1 94.56 302 LYS A O 1
ATOM 2306 N N . LEU A 1 303 ? -15.805 -34.75 -10.539 1 94.38 303 LEU A N 1
ATOM 2307 C CA . LEU A 1 303 ? -14.617 -34.75 -9.695 1 94.38 303 LEU A CA 1
ATOM 2308 C C . LEU A 1 303 ? -13.648 -33.656 -10.102 1 94.38 303 LEU A C 1
ATOM 2310 O O . LEU A 1 303 ? -12.992 -33.062 -9.25 1 94.38 303 LEU A O 1
ATOM 2314 N N . ALA A 1 304 ? -13.602 -33.406 -11.391 1 94.94 304 ALA A N 1
ATOM 2315 C CA . ALA A 1 304 ? -12.711 -32.406 -11.938 1 94.94 304 ALA A CA 1
ATOM 2316 C C . ALA A 1 304 ? -13.078 -31 -11.43 1 94.94 304 ALA A C 1
ATOM 2318 O O . ALA A 1 304 ? -12.25 -30.094 -11.445 1 94.94 304 ALA A O 1
ATOM 2319 N N . SER A 1 305 ? -14.281 -30.812 -10.938 1 92.5 305 SER A N 1
ATOM 2320 C CA . SER A 1 305 ? -14.734 -29.531 -10.391 1 92.5 305 SER A CA 1
ATOM 2321 C C . SER A 1 305 ? -14.297 -29.359 -8.945 1 92.5 305 SER A C 1
ATOM 2323 O O . SER A 1 305 ? -14.602 -28.344 -8.312 1 92.5 305 SER A O 1
ATOM 2325 N N . ASN A 1 306 ? -13.625 -30.312 -8.383 1 91 306 ASN A N 1
ATOM 2326 C CA . ASN A 1 306 ? -13.047 -30.297 -7.047 1 91 306 ASN A CA 1
ATOM 2327 C C . ASN A 1 306 ? -14.125 -30.219 -5.973 1 91 306 ASN A C 1
ATOM 2329 O O . ASN A 1 306 ? -14.102 -29.344 -5.113 1 91 306 ASN A O 1
ATOM 2333 N N . PRO A 1 307 ? -15.055 -31.125 -6.047 1 90.25 307 PRO A N 1
ATOM 2334 C CA . PRO A 1 307 ? -16.094 -31.125 -5.02 1 90.25 307 PRO A CA 1
ATOM 2335 C C . PRO A 1 307 ? -15.57 -31.531 -3.643 1 90.25 307 PRO A C 1
ATOM 2337 O O . PRO A 1 307 ? -14.484 -32.094 -3.539 1 90.25 307 PRO A O 1
ATOM 2340 N N . ASP A 1 308 ? -16.344 -31.234 -2.678 1 87.69 308 ASP A N 1
ATOM 2341 C CA . ASP A 1 308 ? -16.062 -31.734 -1.335 1 87.69 308 ASP A CA 1
ATOM 2342 C C . ASP A 1 308 ? -16.484 -33.188 -1.191 1 87.69 308 ASP A C 1
ATOM 2344 O O . ASP A 1 308 ? -17.547 -33.594 -1.674 1 87.69 308 ASP A O 1
ATOM 2348 N N . LEU A 1 309 ? -15.641 -33.938 -0.615 1 89.25 309 LEU A N 1
ATOM 2349 C CA . LEU A 1 309 ? -15.891 -35.344 -0.325 1 89.25 309 LEU A CA 1
ATOM 2350 C C . LEU A 1 309 ? -16.078 -35.562 1.172 1 89.25 309 LEU A C 1
ATOM 2352 O O . LEU A 1 309 ? -15.508 -34.844 1.986 1 89.25 309 LEU A O 1
ATOM 2356 N N . ASP A 1 310 ? -16.953 -36.438 1.487 1 87.38 310 ASP A N 1
ATOM 2357 C CA . ASP A 1 310 ? -17.125 -36.812 2.883 1 87.38 310 ASP A CA 1
ATOM 2358 C C . ASP A 1 310 ? -16.188 -37.969 3.248 1 87.38 310 ASP A C 1
ATOM 2360 O O . ASP A 1 310 ? -16.375 -39.094 2.768 1 87.38 310 ASP A O 1
ATOM 2364 N N . GLN A 1 311 ? -15.258 -37.656 3.871 1 80.88 311 GLN A N 1
ATOM 2365 C CA . GLN A 1 311 ? -14.336 -38.656 4.371 1 80.88 311 GLN A CA 1
ATOM 2366 C C . GLN A 1 311 ? -14.445 -38.812 5.887 1 80.88 311 GLN A C 1
ATOM 2368 O O . GLN A 1 311 ? -13.758 -38.094 6.633 1 80.88 311 GLN A O 1
ATOM 2373 N N . GLU A 1 312 ? -15.156 -39.844 6.355 1 77.12 312 GLU A N 1
ATOM 2374 C CA . GLU A 1 312 ? -15.352 -40.156 7.77 1 77.12 312 GLU A CA 1
ATOM 2375 C C . GLU A 1 312 ? -15.891 -38.938 8.531 1 77.12 312 GLU A C 1
ATOM 2377 O O . GLU A 1 312 ? -15.344 -38.562 9.562 1 77.12 312 GLU A O 1
ATOM 2382 N N . GLY A 1 313 ? -16.75 -38.219 7.996 1 74 313 GLY A N 1
ATOM 2383 C CA . GLY A 1 313 ? -17.422 -37.125 8.68 1 74 313 GLY A CA 1
ATOM 2384 C C . GLY A 1 313 ? -16.734 -35.781 8.453 1 74 313 GLY A C 1
ATOM 2385 O O . GLY A 1 313 ? -17.25 -34.75 8.891 1 74 313 GLY A O 1
ATOM 2386 N N . LYS A 1 314 ? -15.672 -35.875 7.902 1 80 314 LYS A N 1
ATOM 2387 C CA . LYS A 1 314 ? -14.977 -34.625 7.602 1 80 314 LYS A CA 1
ATOM 2388 C C . LYS A 1 314 ? -15.047 -34.312 6.113 1 80 314 LYS A C 1
ATOM 2390 O O . LYS A 1 314 ? -14.883 -35.188 5.273 1 80 314 LYS A O 1
ATOM 2395 N N . LYS A 1 315 ? -15.266 -32.969 5.836 1 82.31 315 LYS A N 1
ATOM 2396 C CA . LYS A 1 315 ? -15.312 -32.5 4.449 1 82.31 315 LYS A CA 1
ATOM 2397 C C . LYS A 1 315 ? -13.922 -32.125 3.949 1 82.31 315 LYS A C 1
ATOM 2399 O O . LYS A 1 315 ? -13.219 -31.328 4.586 1 82.31 315 LYS A O 1
ATOM 2404 N N . VAL A 1 316 ? -13.539 -32.844 2.865 1 83.62 316 VAL A N 1
ATOM 2405 C CA . VAL A 1 316 ? -12.258 -32.562 2.227 1 83.62 316 VAL A CA 1
ATOM 2406 C C . VAL A 1 316 ? -12.453 -32.406 0.717 1 83.62 316 VAL A C 1
ATOM 2408 O O . VAL A 1 316 ? -13.227 -33.188 0.115 1 83.62 316 VAL A O 1
ATOM 2411 N N . SER A 1 317 ? -11.82 -31.484 0.135 1 86.31 317 SER A N 1
ATOM 2412 C CA . SER A 1 317 ? -11.977 -31.344 -1.308 1 86.31 317 SER A CA 1
ATOM 2413 C C . SER A 1 317 ? -11.336 -32.5 -2.055 1 86.31 317 SER A C 1
ATOM 2415 O O . SER A 1 317 ? -10.406 -33.125 -1.552 1 86.31 317 SER A O 1
ATOM 2417 N N . ALA A 1 318 ? -11.758 -32.75 -3.201 1 91.88 318 ALA A N 1
ATOM 2418 C CA . ALA A 1 318 ? -11.242 -33.844 -4.008 1 91.88 318 ALA A CA 1
ATOM 2419 C C . ALA A 1 318 ? -9.75 -33.656 -4.297 1 91.88 318 ALA A C 1
ATOM 2421 O O . ALA A 1 318 ? -8.984 -34.625 -4.273 1 91.88 318 ALA A O 1
ATOM 2422 N N . PHE A 1 319 ? -9.336 -32.438 -4.555 1 91.44 319 PHE A N 1
ATOM 2423 C CA . PHE A 1 319 ? -7.93 -32.156 -4.809 1 91.44 319 PHE A CA 1
ATOM 2424 C C . PHE A 1 319 ? -7.086 -32.469 -3.574 1 91.44 319 PHE A C 1
ATOM 2426 O O . PHE A 1 319 ? -6.051 -33.125 -3.668 1 91.44 319 PHE A O 1
ATOM 2433 N N . ASP A 1 320 ? -7.578 -32.094 -2.48 1 88.06 320 ASP A N 1
ATOM 2434 C CA . ASP A 1 320 ? -6.852 -32.312 -1.235 1 88.06 320 ASP A CA 1
ATOM 2435 C C . ASP A 1 320 ? -6.793 -33.812 -0.893 1 88.06 320 ASP A C 1
ATOM 2437 O O . ASP A 1 320 ? -5.781 -34.281 -0.383 1 88.06 320 ASP A O 1
ATOM 2441 N N . ALA A 1 321 ? -7.84 -34.438 -1.176 1 90.06 321 ALA A N 1
ATOM 2442 C CA . ALA A 1 321 ? -7.945 -35.875 -0.851 1 90.06 321 ALA A CA 1
ATOM 2443 C C . ALA A 1 321 ? -6.957 -36.688 -1.667 1 90.06 321 ALA A C 1
ATOM 2445 O O . ALA A 1 321 ? -6.617 -37.812 -1.291 1 90.06 321 ALA A O 1
ATOM 2446 N N . THR A 1 322 ? -6.496 -36.125 -2.709 1 94.31 322 THR A N 1
ATOM 2447 C CA . THR A 1 322 ? -5.652 -36.906 -3.609 1 94.31 322 THR A CA 1
ATOM 2448 C C . THR A 1 322 ? -4.262 -36.281 -3.717 1 94.31 322 THR A C 1
ATOM 2450 O O . THR A 1 322 ? -3.428 -36.75 -4.496 1 94.31 322 THR A O 1
ATOM 2453 N N . GLU A 1 323 ? -3.971 -35.281 -2.961 1 91.88 323 GLU A N 1
ATOM 2454 C CA . GLU A 1 323 ? -2.688 -34.594 -3.012 1 91.88 323 GLU A CA 1
ATOM 2455 C C . GLU A 1 323 ? -1.544 -35.5 -2.598 1 91.88 323 GLU A C 1
ATOM 2457 O O . GLU A 1 323 ? -1.623 -36.188 -1.568 1 91.88 323 GLU A O 1
ATOM 2462 N N . GLU A 1 324 ? -0.53 -35.594 -3.441 1 91.56 324 GLU A N 1
ATOM 2463 C CA . GLU A 1 324 ? 0.717 -36.312 -3.23 1 91.56 324 GLU A CA 1
ATOM 2464 C C . GLU A 1 324 ? 0.464 -37.812 -3.082 1 91.56 324 GLU A C 1
ATOM 2466 O O . GLU A 1 324 ? 1.321 -38.562 -2.586 1 91.56 324 GLU A O 1
ATOM 2471 N N . LYS A 1 325 ? -0.713 -38.281 -3.514 1 95.25 325 LYS A N 1
ATOM 2472 C CA . LYS A 1 325 ? -1.004 -39.719 -3.551 1 95.25 325 LYS A CA 1
ATOM 2473 C C . LYS A 1 325 ? -0.816 -40.281 -4.957 1 95.25 325 LYS A C 1
ATOM 2475 O O . LYS A 1 325 ? -1.094 -39.594 -5.945 1 95.25 325 LYS A O 1
ATOM 2480 N N . ASP A 1 326 ? -0.406 -41.438 -4.957 1 97.44 326 ASP A N 1
ATOM 2481 C CA . ASP A 1 326 ? -0.233 -42.094 -6.246 1 97.44 326 ASP A CA 1
ATOM 2482 C C . ASP A 1 326 ? -1.577 -42.312 -6.938 1 97.44 326 ASP A C 1
ATOM 2484 O O . ASP A 1 326 ? -2.621 -42.312 -6.281 1 97.44 326 ASP A O 1
ATOM 2488 N N . ALA A 1 327 ? -1.502 -42.531 -8.195 1 97.31 327 ALA A N 1
ATOM 2489 C CA . ALA A 1 327 ? -2.695 -42.562 -9.039 1 97.31 327 ALA A CA 1
ATOM 2490 C C . ALA A 1 327 ? -3.645 -43.656 -8.586 1 97.31 327 ALA A C 1
ATOM 2492 O O . ALA A 1 327 ? -4.852 -43.438 -8.477 1 97.31 327 ALA A O 1
ATOM 2493 N N . ALA A 1 328 ? -3.135 -44.812 -8.344 1 96.06 328 ALA A N 1
ATOM 2494 C CA . ALA A 1 328 ? -3.979 -45.938 -7.957 1 96.06 328 ALA A CA 1
ATOM 2495 C C . ALA A 1 328 ? -4.707 -45.656 -6.645 1 96.06 328 ALA A C 1
ATOM 2497 O O . ALA A 1 328 ? -5.906 -45.906 -6.527 1 96.06 328 ALA A O 1
ATOM 2498 N N . GLU A 1 329 ? -3.955 -45.219 -5.715 1 96.19 329 GLU A N 1
ATOM 2499 C CA . GLU A 1 329 ? -4.543 -44.875 -4.426 1 96.19 329 GLU A CA 1
ATOM 2500 C C . GLU A 1 329 ? -5.582 -43.75 -4.578 1 96.19 329 GLU A C 1
ATOM 2502 O O . GLU A 1 329 ? -6.652 -43.812 -3.973 1 96.19 329 GLU A O 1
ATOM 2507 N N . SER A 1 330 ? -5.242 -42.75 -5.309 1 96.56 330 SER A N 1
ATOM 2508 C CA . SER A 1 330 ? -6.152 -41.656 -5.562 1 96.56 330 SER A CA 1
ATOM 2509 C C . SER A 1 330 ? -7.441 -42.125 -6.223 1 96.56 330 SER A C 1
ATOM 2511 O O . SER A 1 330 ? -8.531 -41.688 -5.852 1 96.56 330 SER A O 1
ATOM 2513 N N . ALA A 1 331 ? -7.277 -43 -7.18 1 96.19 331 ALA A N 1
ATOM 2514 C CA . ALA A 1 331 ? -8.445 -43.531 -7.875 1 96.19 331 ALA A CA 1
ATOM 2515 C C . ALA A 1 331 ? -9.344 -44.281 -6.918 1 96.19 331 ALA A C 1
ATOM 2517 O O . ALA A 1 331 ? -10.578 -44.219 -7.004 1 96.19 331 ALA A O 1
ATOM 2518 N N . ASP A 1 332 ? -8.789 -45.031 -6.043 1 94.88 332 ASP A N 1
ATOM 2519 C CA . ASP A 1 332 ? -9.555 -45.781 -5.047 1 94.88 332 ASP A CA 1
ATOM 2520 C C . ASP A 1 332 ? -10.32 -44.844 -4.121 1 94.88 332 ASP A C 1
ATOM 2522 O O . ASP A 1 332 ? -11.492 -45.062 -3.814 1 94.88 332 ASP A O 1
ATOM 2526 N N . VAL A 1 333 ? -9.648 -43.844 -3.703 1 93.44 333 VAL A N 1
ATOM 2527 C CA . VAL A 1 333 ? -10.258 -42.844 -2.82 1 93.44 333 VAL A CA 1
ATOM 2528 C C . VAL A 1 333 ? -11.461 -42.219 -3.508 1 93.44 333 VAL A C 1
ATOM 2530 O O . VAL A 1 333 ? -12.531 -42.094 -2.91 1 93.44 333 VAL A O 1
ATOM 2533 N N . LEU A 1 334 ? -11.305 -41.906 -4.746 1 94.88 334 LEU A N 1
ATOM 2534 C CA . LEU A 1 334 ? -12.344 -41.156 -5.465 1 94.88 334 LEU A CA 1
ATOM 2535 C C . LEU A 1 334 ? -13.484 -42.094 -5.867 1 94.88 334 LEU A C 1
ATOM 2537 O O . LEU A 1 334 ? -14.648 -41.688 -5.871 1 94.88 334 LEU A O 1
ATOM 2541 N N . ALA A 1 335 ? -13.133 -43.281 -6.207 1 91.5 335 ALA A N 1
ATOM 2542 C CA . ALA A 1 335 ? -14.156 -44.25 -6.609 1 91.5 335 ALA A CA 1
ATOM 2543 C C . ALA A 1 335 ? -15.062 -44.625 -5.438 1 91.5 335 ALA A C 1
ATOM 2545 O O . ALA A 1 335 ? -16.234 -44.938 -5.629 1 91.5 335 ALA A O 1
ATOM 2546 N N . ASN A 1 336 ? -14.531 -44.5 -4.305 1 87.44 336 ASN A N 1
ATOM 2547 C CA . ASN A 1 336 ? -15.281 -44.875 -3.117 1 87.44 336 ASN A CA 1
ATOM 2548 C C . ASN A 1 336 ? -15.805 -43.656 -2.363 1 87.44 336 ASN A C 1
ATOM 2550 O O . ASN A 1 336 ? -16.375 -43.781 -1.278 1 87.44 336 ASN A O 1
ATOM 2554 N N . ALA A 1 337 ? -15.578 -42.562 -2.938 1 83.5 337 ALA A N 1
ATOM 2555 C CA . ALA A 1 337 ? -15.906 -41.312 -2.215 1 83.5 337 ALA A CA 1
ATOM 2556 C C . ALA A 1 337 ? -17.406 -41.031 -2.26 1 83.5 337 ALA A C 1
ATOM 2558 O O . ALA A 1 337 ? -18.062 -41.344 -3.258 1 83.5 337 ALA A O 1
ATOM 2559 N N . LYS A 1 338 ? -18.047 -40.594 -1.072 1 74 338 LYS A N 1
ATOM 2560 C CA . LYS A 1 338 ? -19.375 -40 -0.99 1 74 338 LYS A CA 1
ATOM 2561 C C . LYS A 1 338 ? -19.312 -38.469 -1.081 1 74 338 LYS A C 1
ATOM 2563 O O . LYS A 1 338 ? -18.516 -37.844 -0.385 1 74 338 LYS A O 1
ATOM 2568 N N . PHE A 1 339 ? -19.953 -38.094 -2.166 1 75.62 339 PHE A N 1
ATOM 2569 C CA . PHE A 1 339 ? -19.984 -36.625 -2.32 1 75.62 339 PHE A CA 1
ATOM 2570 C C . PHE A 1 339 ? -20.688 -35.969 -1.14 1 75.62 339 PHE A C 1
ATOM 2572 O O . PHE A 1 339 ? -21.719 -36.469 -0.663 1 75.62 339 PHE A O 1
ATOM 2579 N N . ALA A 1 340 ? -19.969 -35.031 -0.512 1 68 340 ALA A N 1
ATOM 2580 C CA . ALA A 1 340 ? -20.578 -34.344 0.621 1 68 340 ALA A CA 1
ATOM 2581 C C . ALA A 1 340 ? -21.812 -33.594 0.188 1 68 340 ALA A C 1
ATOM 2583 O O . ALA A 1 340 ? -21.859 -33.031 -0.92 1 68 340 ALA A O 1
ATOM 2584 N N . ALA A 1 341 ? -23.016 -33.781 0.825 1 52.06 341 ALA A N 1
ATOM 2585 C CA . ALA A 1 341 ? -24.25 -33.062 0.56 1 52.06 341 ALA A CA 1
ATOM 2586 C C . ALA A 1 341 ? -24.016 -31.562 0.592 1 52.06 341 ALA A C 1
ATOM 2588 O O . ALA A 1 341 ? -23.234 -31.062 1.403 1 52.06 341 ALA A O 1
ATOM 2589 N N . ALA A 1 342 ? -24.25 -30.875 -0.52 1 49.75 342 ALA A N 1
ATOM 2590 C CA . ALA A 1 342 ? -24.312 -29.406 -0.497 1 49.75 342 ALA A CA 1
ATOM 2591 C C . ALA A 1 342 ? -25.109 -28.922 0.704 1 49.75 342 ALA A C 1
ATOM 2593 O O . ALA A 1 342 ? -26.219 -29.406 0.965 1 49.75 342 ALA A O 1
ATOM 2594 N N . LEU A 1 343 ? -24.422 -28.562 1.784 1 34.28 343 LEU A N 1
ATOM 2595 C CA . LEU A 1 343 ? -25.406 -27.953 2.682 1 34.28 343 LEU A CA 1
ATOM 2596 C C . LEU A 1 343 ? -26.219 -26.891 1.959 1 34.28 343 LEU A C 1
ATOM 2598 O O . LEU A 1 343 ? -25.688 -26.141 1.144 1 34.28 343 LEU A O 1
ATOM 2602 N N . MET B 1 1 ? -22.734 42.906 8.516 1 60.25 1 MET B N 1
ATOM 2603 C CA . MET B 1 1 ? -22.625 41.469 8.336 1 60.25 1 MET B CA 1
ATOM 2604 C C . MET B 1 1 ? -21.625 40.875 9.32 1 60.25 1 MET B C 1
ATOM 2606 O O . MET B 1 1 ? -20.656 41.531 9.711 1 60.25 1 MET B O 1
ATOM 2610 N N . SER B 1 2 ? -22.047 39.781 10.047 1 90.81 2 SER B N 1
ATOM 2611 C CA . SER B 1 2 ? -21.188 39.188 11.086 1 90.81 2 SER B CA 1
ATOM 2612 C C . SER B 1 2 ? -19.922 38.625 10.5 1 90.81 2 SER B C 1
ATOM 2614 O O . SER B 1 2 ? -19.859 38.281 9.312 1 90.81 2 SER B O 1
ATOM 2616 N N . LEU B 1 3 ? -18.844 38.875 11.117 1 95.5 3 LEU B N 1
ATOM 2617 C CA . LEU B 1 3 ? -17.578 38.312 10.703 1 95.5 3 LEU B CA 1
ATOM 2618 C C . LEU B 1 3 ? -17.75 36.875 10.188 1 95.5 3 LEU B C 1
ATOM 2620 O O . LEU B 1 3 ? -17.156 36.5 9.18 1 95.5 3 LEU B O 1
ATOM 2624 N N . LYS B 1 4 ? -18.625 36.156 10.805 1 96.31 4 LYS B N 1
ATOM 2625 C CA . LYS B 1 4 ? -18.938 34.781 10.414 1 96.31 4 LYS B CA 1
ATOM 2626 C C . LYS B 1 4 ? -19.484 34.719 8.992 1 96.31 4 LYS B C 1
ATOM 2628 O O . LYS B 1 4 ? -19.016 33.938 8.172 1 96.31 4 LYS B O 1
ATOM 2633 N N . ASN B 1 5 ? -20.42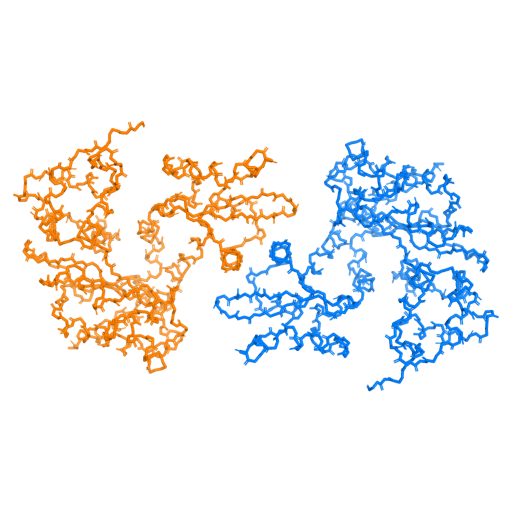2 35.5 8.672 1 96.75 5 ASN B N 1
ATOM 2634 C CA . ASN B 1 5 ? -21.031 35.531 7.352 1 96.75 5 ASN B CA 1
ATOM 2635 C C . ASN B 1 5 ? -20.031 35.938 6.273 1 96.75 5 ASN B C 1
ATOM 2637 O O . ASN B 1 5 ? -20.078 35.406 5.16 1 96.75 5 ASN B O 1
ATOM 2641 N N . ASP B 1 6 ? -19.234 36.906 6.605 1 97.69 6 ASP B N 1
ATOM 2642 C CA . ASP B 1 6 ? -18.219 37.375 5.66 1 97.69 6 ASP B CA 1
ATOM 2643 C C . ASP B 1 6 ? -17.234 36.25 5.34 1 97.69 6 ASP B C 1
ATOM 2645 O O . ASP B 1 6 ? -16.797 36.094 4.195 1 97.69 6 ASP B O 1
ATOM 2649 N N . ILE B 1 7 ? -16.891 35.5 6.336 1 98.12 7 ILE B N 1
ATOM 2650 C CA . ILE B 1 7 ? -15.961 34.406 6.172 1 98.12 7 ILE B CA 1
ATOM 2651 C C . ILE B 1 7 ? -16.578 33.344 5.25 1 98.12 7 ILE B C 1
ATOM 2653 O O . ILE B 1 7 ? -15.922 32.875 4.305 1 98.12 7 ILE B O 1
ATOM 2657 N N . VAL B 1 8 ? -17.797 32.969 5.516 1 96.94 8 VAL B N 1
ATOM 2658 C CA . VAL B 1 8 ? -18.484 31.938 4.742 1 96.94 8 VAL B CA 1
ATOM 2659 C C . VAL B 1 8 ? -18.641 32.406 3.293 1 96.94 8 VAL B C 1
ATOM 2661 O O . VAL B 1 8 ? -18.422 31.609 2.365 1 96.94 8 VAL B O 1
ATOM 2664 N N . SER B 1 9 ? -18.969 33.656 3.158 1 96.5 9 SER B N 1
ATOM 2665 C CA . SER B 1 9 ? -19.094 34.219 1.816 1 96.5 9 SER B CA 1
ATOM 2666 C C . SER B 1 9 ? -17.75 34.156 1.072 1 96.5 9 SER B C 1
ATOM 2668 O O . SER B 1 9 ? -17.719 33.844 -0.116 1 96.5 9 SER B O 1
ATOM 2670 N N . ALA B 1 10 ? -16.719 34.531 1.724 1 97.25 10 ALA B N 1
ATOM 2671 C CA . ALA B 1 10 ? -15.383 34.5 1.131 1 97.25 10 ALA B CA 1
ATOM 2672 C C . ALA B 1 10 ? -15.008 33.062 0.736 1 97.25 10 ALA B C 1
ATOM 2674 O O . ALA B 1 10 ? -14.422 32.844 -0.328 1 97.25 10 ALA B O 1
ATOM 2675 N N . LEU B 1 11 ? -15.312 32.125 1.601 1 97.31 11 LEU B N 1
ATOM 2676 C CA . LEU B 1 11 ? -15.023 30.703 1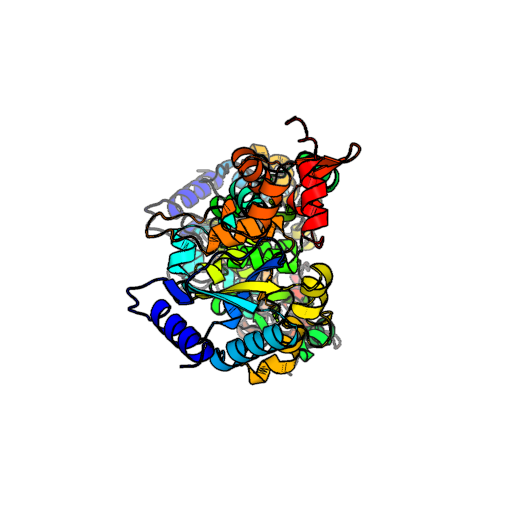.336 1 97.31 11 LEU B CA 1
ATOM 2677 C C . LEU B 1 11 ? -15.734 30.234 0.077 1 97.31 11 LEU B C 1
ATOM 2679 O O . LEU B 1 11 ? -15.133 29.578 -0.773 1 97.31 11 LEU B O 1
ATOM 2683 N N . GLU B 1 12 ? -16.969 30.547 -0.043 1 95.12 12 GLU B N 1
ATOM 2684 C CA . GLU B 1 12 ? -17.75 30.172 -1.21 1 95.12 12 GLU B CA 1
ATOM 2685 C C . GLU B 1 12 ? -17.188 30.766 -2.488 1 95.12 12 GLU B C 1
ATOM 2687 O O . GLU B 1 12 ? -17.156 30.109 -3.533 1 95.12 12 GLU B O 1
ATOM 2692 N N . LYS B 1 13 ? -16.734 31.938 -2.328 1 95.31 13 LYS B N 1
ATOM 2693 C CA . LYS B 1 13 ? -16.188 32.625 -3.486 1 95.31 13 LYS B CA 1
ATOM 2694 C C . LYS B 1 13 ? -14.914 31.969 -3.988 1 95.31 13 LYS B C 1
ATOM 2696 O O . LYS B 1 13 ? -14.742 31.781 -5.195 1 95.31 13 LYS B O 1
ATOM 2701 N N . VAL B 1 14 ? -14.039 31.562 -3.145 1 96.06 14 VAL B N 1
ATOM 2702 C CA . VAL B 1 14 ? -12.727 31.109 -3.568 1 96.06 14 VAL B CA 1
ATOM 2703 C C . VAL B 1 14 ? -12.789 29.625 -3.918 1 96.06 14 VAL B C 1
ATOM 2705 O O . VAL B 1 14 ? -11.875 29.094 -4.559 1 96.06 14 VAL B O 1
ATOM 2708 N N . THR B 1 15 ? -13.891 28.891 -3.535 1 94.44 15 THR B N 1
ATOM 2709 C CA . THR B 1 15 ? -13.969 27.469 -3.791 1 94.44 15 THR B CA 1
ATOM 2710 C C . THR B 1 15 ? -14.969 27.172 -4.906 1 94.44 15 THR B C 1
ATOM 2712 O O . THR B 1 15 ? -15.195 26.016 -5.258 1 94.44 15 THR B O 1
ATOM 2715 N N . ALA B 1 16 ? -15.523 28.203 -5.41 1 92.06 16 ALA B N 1
ATOM 2716 C CA . ALA B 1 16 ? -16.484 28.031 -6.5 1 92.06 16 ALA B CA 1
ATOM 2717 C C . ALA B 1 16 ? -15.82 27.375 -7.711 1 92.06 16 ALA B C 1
ATOM 2719 O O . ALA B 1 16 ? -14.617 27.547 -7.938 1 92.06 16 ALA B O 1
ATOM 2720 N N . LYS B 1 17 ? -16.531 26.594 -8.5 1 87.5 17 LYS B N 1
ATOM 2721 C CA . LYS B 1 17 ? -16.047 25.875 -9.672 1 87.5 17 LYS B CA 1
ATOM 2722 C C . LYS B 1 17 ? -15.43 26.828 -10.688 1 87.5 17 LYS B C 1
ATOM 2724 O O . LYS B 1 17 ? -14.422 26.516 -11.32 1 87.5 17 LYS B O 1
ATOM 2729 N N . ASP B 1 18 ? -16.047 27.969 -10.82 1 89.31 18 ASP B N 1
ATOM 2730 C CA . ASP B 1 18 ? -15.594 28.969 -11.781 1 89.31 18 ASP B CA 1
ATOM 2731 C C . ASP B 1 18 ? -14.914 30.141 -11.07 1 89.31 18 ASP B C 1
ATOM 2733 O O . ASP B 1 18 ? -14.969 31.281 -11.547 1 89.31 18 ASP B O 1
ATOM 2737 N N . ALA B 1 19 ? -14.359 29.766 -9.93 1 89.5 19 ALA B N 1
ATOM 2738 C CA . ALA B 1 19 ? -13.766 30.844 -9.133 1 89.5 19 ALA B CA 1
ATOM 2739 C C . ALA B 1 19 ? -12.641 31.531 -9.906 1 89.5 19 ALA B C 1
ATOM 2741 O O . ALA B 1 19 ? -11.766 30.875 -10.461 1 89.5 19 ALA B O 1
ATOM 2742 N N . THR B 1 20 ? -12.656 32.812 -9.914 1 90.06 20 THR B N 1
ATOM 2743 C CA . THR B 1 20 ? -11.578 33.594 -10.508 1 90.06 20 THR B CA 1
ATOM 2744 C C . THR B 1 20 ? -10.57 34.031 -9.445 1 90.06 20 THR B C 1
ATOM 2746 O O . THR B 1 20 ? -9.414 34.312 -9.766 1 90.06 20 THR B O 1
ATOM 2749 N N . GLU B 1 21 ? -11.094 34.094 -8.258 1 93.06 21 GLU B N 1
ATOM 2750 C CA . GLU B 1 21 ? -10.219 34.406 -7.129 1 93.06 21 GLU B CA 1
ATOM 2751 C C . GLU B 1 21 ? -9.859 33.125 -6.359 1 93.06 21 GLU B C 1
ATOM 2753 O O . GLU B 1 21 ? -10.703 32.25 -6.16 1 93.06 21 GLU B O 1
ATOM 2758 N N . THR B 1 22 ? -8.586 33.156 -5.957 1 96.31 22 THR B N 1
ATOM 2759 C CA . THR B 1 22 ? -8.141 31.953 -5.258 1 96.31 22 THR B CA 1
ATOM 2760 C C . THR B 1 22 ? -7.871 32.25 -3.785 1 96.31 22 THR B C 1
ATOM 2762 O O . THR B 1 22 ? -7.43 31.375 -3.039 1 96.31 22 THR B O 1
ATOM 2765 N N . HIS B 1 23 ? -8.031 33.469 -3.373 1 97.62 23 HIS B N 1
ATOM 2766 C CA . HIS B 1 23 ? -7.918 33.875 -1.975 1 97.62 23 HIS B CA 1
ATOM 2767 C C . HIS B 1 23 ? -8.773 35.094 -1.682 1 97.62 23 HIS B C 1
ATOM 2769 O O . HIS B 1 23 ? -9.211 35.781 -2.604 1 97.62 23 HIS B O 1
ATOM 2775 N N . ALA B 1 24 ? -9.031 35.344 -0.382 1 97.31 24 ALA B N 1
ATOM 2776 C CA . ALA B 1 24 ? -9.836 36.5 0.02 1 97.31 24 ALA B CA 1
ATOM 2777 C C . ALA B 1 24 ? -9.43 37 1.401 1 97.31 24 ALA B C 1
ATOM 2779 O O . ALA B 1 24 ? -9.195 36.188 2.314 1 97.31 24 ALA B O 1
ATOM 2780 N N . TRP B 1 25 ? -9.289 38.312 1.464 1 97.19 25 TRP B N 1
ATOM 2781 C CA . TRP B 1 25 ? -9.156 38.969 2.756 1 97.19 25 TRP B CA 1
ATOM 2782 C C . TRP B 1 25 ? -10.531 39.312 3.338 1 97.19 25 TRP B C 1
ATOM 2784 O O . TRP B 1 25 ? -11.289 40.094 2.752 1 97.19 25 TRP B O 1
ATOM 2794 N N . VAL B 1 26 ? -10.812 38.75 4.406 1 98.25 26 VAL B N 1
ATOM 2795 C CA . VAL B 1 26 ? -12.078 39.031 5.078 1 98.25 26 VAL B CA 1
ATOM 2796 C C . VAL B 1 26 ? -11.906 40.188 6.043 1 98.25 26 VAL B C 1
ATOM 2798 O O . VAL B 1 26 ? -12.758 41.094 6.117 1 98.25 26 VAL B O 1
ATOM 2801 N N . LYS B 1 27 ? -10.883 40.125 6.789 1 97.5 27 LYS B N 1
ATOM 2802 C CA . LYS B 1 27 ? -10.406 41.188 7.664 1 97.5 27 LYS B CA 1
ATOM 2803 C C . LYS B 1 27 ? -8.922 41.469 7.43 1 97.5 27 LYS B C 1
ATOM 2805 O O . LYS B 1 27 ? -8.078 40.625 7.656 1 97.5 27 LYS B O 1
ATOM 2810 N N . PRO B 1 28 ? -8.625 42.625 6.977 1 96.5 28 PRO B N 1
ATOM 2811 C CA . PRO B 1 28 ? -7.23 42.938 6.641 1 96.5 28 PRO B CA 1
ATOM 2812 C C . PRO B 1 28 ? -6.309 42.875 7.855 1 96.5 28 PRO B C 1
ATOM 2814 O O . PRO B 1 28 ? -6.762 43.094 8.984 1 96.5 28 PRO B O 1
ATOM 2817 N N . TYR B 1 29 ? -5.086 42.688 7.598 1 97.44 29 TYR B N 1
ATOM 2818 C CA . TYR B 1 29 ? -4.074 42.594 8.641 1 97.44 29 TYR B CA 1
ATOM 2819 C C . TYR B 1 29 ? -3.658 43.969 9.133 1 97.44 29 TYR B C 1
ATOM 2821 O O . TYR B 1 29 ? -3.393 44.875 8.32 1 97.44 29 TYR B O 1
ATOM 2829 N N . GLU B 1 30 ? -3.666 44.188 10.414 1 96.12 30 GLU B N 1
ATOM 2830 C CA . GLU B 1 30 ? -3.113 45.344 11.094 1 96.12 30 GLU B CA 1
ATOM 2831 C C . GLU B 1 30 ? -2.133 44.938 12.188 1 96.12 30 GLU B C 1
ATOM 2833 O O . GLU B 1 30 ? -2.48 44.156 13.086 1 96.12 30 GLU B O 1
ATOM 2838 N N . ALA B 1 31 ? -0.968 45.5 12.156 1 95.75 31 ALA B N 1
ATOM 2839 C CA . ALA B 1 31 ? 0.09 45.094 13.086 1 95.75 31 ALA B CA 1
ATOM 2840 C C . ALA B 1 31 ? -0.296 45.406 14.523 1 95.75 31 ALA B C 1
ATOM 2842 O O . ALA B 1 31 ? -0.71 46.5 14.836 1 95.75 31 ALA B O 1
ATOM 2843 N N . PRO B 1 32 ? -0.168 44.469 15.352 1 95.56 32 PRO B N 1
ATOM 2844 C CA . PRO B 1 32 ? -0.454 44.719 16.766 1 95.56 32 PRO B CA 1
ATOM 2845 C C . PRO B 1 32 ? 0.739 45.281 17.516 1 95.56 32 PRO B C 1
ATOM 2847 O O . PRO B 1 32 ? 1.82 45.438 16.953 1 95.56 32 PRO B O 1
ATOM 2850 N N . ALA B 1 33 ? 0.454 45.625 18.797 1 89.12 33 ALA B N 1
ATOM 2851 C CA . ALA B 1 33 ? 1.537 46.031 19.688 1 89.12 33 ALA B CA 1
ATOM 2852 C C . ALA B 1 33 ? 2.383 44.812 20.109 1 89.12 33 ALA B C 1
ATOM 2854 O O . ALA B 1 33 ? 1.997 43.688 19.875 1 89.12 33 ALA B O 1
ATOM 2855 N N . ALA B 1 34 ? 3.482 45.094 20.688 1 88.25 34 ALA B N 1
ATOM 2856 C CA . ALA B 1 34 ? 4.473 44.062 21 1 88.25 34 ALA B CA 1
ATOM 2857 C C . ALA B 1 34 ? 4.09 43.312 22.281 1 88.25 34 ALA B C 1
ATOM 2859 O O . ALA B 1 34 ? 4.672 42.25 22.594 1 88.25 34 ALA B O 1
ATOM 2860 N N . ASP B 1 35 ? 3.133 43.688 22.891 1 88.19 35 ASP B N 1
ATOM 2861 C CA . ASP B 1 35 ? 2.885 43.188 24.25 1 88.19 35 ASP B CA 1
ATOM 2862 C C . ASP B 1 35 ? 1.776 42.156 24.25 1 88.19 35 ASP B C 1
ATOM 2864 O O . ASP B 1 35 ? 1.127 41.938 25.281 1 88.19 35 ASP B O 1
ATOM 2868 N N . VAL B 1 36 ? 1.496 41.531 23.156 1 95.31 36 VAL B N 1
ATOM 2869 C CA . VAL B 1 36 ? 0.497 40.469 23.062 1 95.31 36 VAL B CA 1
ATOM 2870 C C . VAL B 1 36 ? 1.118 39.219 22.438 1 95.31 36 VAL B C 1
ATOM 2872 O O . VAL B 1 36 ? 2.08 39.312 21.672 1 95.31 36 VAL B O 1
ATOM 2875 N N . HIS B 1 37 ? 0.59 38.094 22.891 1 97.88 37 HIS B N 1
ATOM 2876 C CA . HIS B 1 37 ? 0.869 36.906 22.125 1 97.88 37 HIS B CA 1
ATOM 2877 C C . HIS B 1 37 ? 0.091 36.875 20.812 1 97.88 37 HIS B C 1
ATOM 2879 O O . HIS B 1 37 ? -1.133 37.031 20.812 1 97.88 37 HIS B O 1
ATOM 2885 N N . GLN B 1 38 ? 0.829 36.812 19.75 1 98.38 38 GLN B N 1
ATOM 2886 C CA . GLN B 1 38 ? 0.263 36.75 18.406 1 98.38 38 GLN B CA 1
ATOM 2887 C C . GLN B 1 38 ? 0.555 35.406 17.75 1 98.38 38 GLN B C 1
ATOM 2889 O O . GLN B 1 38 ? 1.691 34.938 17.781 1 98.38 38 GLN B O 1
ATOM 2894 N N . PHE B 1 39 ? -0.508 34.781 17.188 1 98.25 39 PHE B N 1
ATOM 2895 C CA . PHE B 1 39 ? -0.263 33.438 16.625 1 98.25 39 PHE B CA 1
ATOM 2896 C C . PHE B 1 39 ? -1.224 33.156 15.477 1 98.25 39 PHE B C 1
ATOM 2898 O O . PHE B 1 39 ? -2.184 33.906 15.266 1 98.25 39 PHE B O 1
ATOM 2905 N N . LEU B 1 40 ? -0.842 32.188 14.664 1 98.56 40 LEU B N 1
ATOM 2906 C CA . LEU B 1 40 ? -1.694 31.672 13.594 1 98.56 40 LEU B CA 1
ATOM 2907 C C . LEU B 1 40 ? -2.648 30.609 14.117 1 98.56 40 LEU B C 1
ATOM 2909 O O . LEU B 1 40 ? -2.24 29.719 14.875 1 98.56 40 LEU B O 1
ATOM 2913 N N . PHE B 1 41 ? -3.844 30.766 13.797 1 98.44 41 PHE B N 1
ATOM 2914 C CA . PHE B 1 41 ? -4.879 29.75 13.992 1 98.44 41 PHE B CA 1
ATOM 2915 C C . PHE B 1 41 ? -5.633 29.5 12.688 1 98.44 41 PHE B C 1
ATOM 2917 O O . PHE B 1 41 ? -6.039 30.438 12.008 1 98.44 41 PHE B O 1
ATOM 2924 N N . PHE B 1 42 ? -5.73 28.188 12.297 1 98.5 42 PHE B N 1
ATOM 2925 C CA . PHE B 1 42 ? -6.531 28.062 11.086 1 98.5 42 PHE B CA 1
ATOM 2926 C C . PHE B 1 42 ? -7.355 26.781 11.117 1 98.5 42 PHE B C 1
ATOM 2928 O O . PHE B 1 42 ? -7.012 25.828 11.82 1 98.5 42 PHE B O 1
ATOM 2935 N N . LEU B 1 43 ? -8.523 26.844 10.484 1 98.62 43 LEU B N 1
ATOM 2936 C CA . LEU B 1 43 ? -9.375 25.703 10.203 1 98.62 43 LEU B CA 1
ATOM 2937 C C . LEU B 1 43 ? -8.859 24.922 8.992 1 98.62 43 LEU B C 1
ATOM 2939 O O . LEU B 1 43 ? -8.664 25.5 7.918 1 98.62 43 LEU B O 1
ATOM 2943 N N . LYS B 1 44 ? -8.695 23.656 9.156 1 97.88 44 LYS B N 1
ATOM 2944 C CA . LYS B 1 44 ? -8.133 22.781 8.133 1 97.88 44 LYS B CA 1
ATOM 2945 C C . LYS B 1 44 ? -9.188 22.422 7.086 1 97.88 44 LYS B C 1
ATOM 2947 O O . LYS B 1 44 ? -10.375 22.688 7.273 1 97.88 44 LYS B O 1
ATOM 2952 N N . PRO B 1 45 ? -8.766 21.828 6.004 1 97.25 45 PRO B N 1
ATOM 2953 C CA . PRO B 1 45 ? -9.695 21.562 4.906 1 97.25 45 PRO B CA 1
ATOM 2954 C C . PRO B 1 45 ? -10.867 20.672 5.328 1 97.25 45 PRO B C 1
ATOM 2956 O O . PRO B 1 45 ? -11.992 20.875 4.867 1 97.25 45 PRO B O 1
ATOM 2959 N N . GLU B 1 46 ? -10.633 19.75 6.215 1 95.38 46 GLU B N 1
ATOM 2960 C CA . GLU B 1 46 ? -11.711 18.844 6.617 1 95.38 46 GLU B CA 1
ATOM 2961 C C . GLU B 1 46 ? -12.789 19.594 7.391 1 95.38 46 GLU B C 1
ATOM 2963 O O . GLU B 1 46 ? -13.922 19.094 7.512 1 95.38 46 GLU B O 1
ATOM 2968 N N . ALA B 1 47 ? -12.43 20.734 7.906 1 97.25 47 ALA B N 1
ATOM 2969 C CA . ALA B 1 47 ? -13.383 21.531 8.672 1 97.25 47 ALA B CA 1
ATOM 2970 C C . ALA B 1 47 ? -14.023 22.609 7.805 1 97.25 47 ALA B C 1
ATOM 2972 O O . ALA B 1 47 ? -14.938 23.297 8.242 1 97.25 47 ALA B O 1
ATOM 2973 N N . THR B 1 48 ? -13.594 22.75 6.57 1 97.31 48 THR B N 1
ATOM 2974 C CA . THR B 1 48 ? -14.117 23.797 5.699 1 97.31 48 THR B CA 1
ATOM 2975 C C . THR B 1 48 ? -14.727 23.203 4.438 1 97.31 48 THR B C 1
ATOM 2977 O O . THR B 1 48 ? -15.016 23.922 3.48 1 97.31 48 THR B O 1
ATOM 2980 N N . ALA B 1 49 ? -14.906 21.938 4.445 1 93.5 49 ALA B N 1
ATOM 2981 C CA . ALA B 1 49 ? -15.359 21.203 3.266 1 93.5 49 ALA B CA 1
ATOM 2982 C C . ALA B 1 49 ? -16.875 21.281 3.119 1 93.5 49 ALA B C 1
ATOM 2984 O O . ALA B 1 49 ? -17.562 20.266 3.287 1 93.5 49 ALA B O 1
ATOM 2985 N N . SER B 1 50 ? -17.375 22.328 2.639 1 88.5 50 SER B N 1
ATOM 2986 C CA . SER B 1 50 ? -18.812 22.5 2.461 1 88.5 50 SER B CA 1
ATOM 2987 C C . SER B 1 50 ? -19.359 21.516 1.439 1 88.5 50 SER B C 1
ATOM 2989 O O . SER B 1 50 ? -20.484 21.031 1.581 1 88.5 50 SER B O 1
ATOM 2991 N N . TYR B 1 51 ? -18.562 21.188 0.493 1 82.19 51 TYR B N 1
ATOM 2992 C CA . TYR B 1 51 ? -18.969 20.281 -0.576 1 82.19 51 TYR B CA 1
ATOM 2993 C C . TYR B 1 51 ? -19.156 18.875 -0.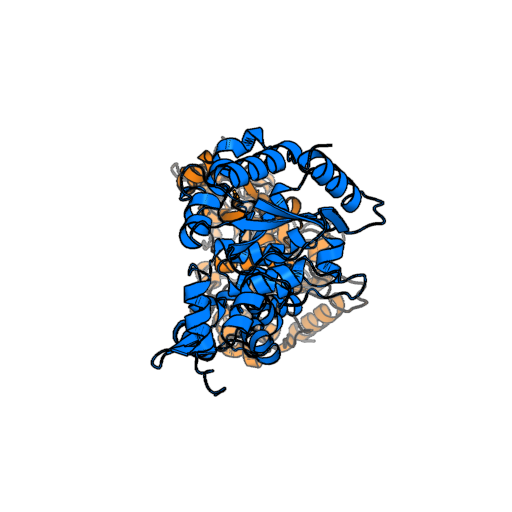049 1 82.19 51 TYR B C 1
ATOM 2995 O O . TYR B 1 51 ? -19.797 18.031 -0.696 1 82.19 51 TYR B O 1
ATOM 3003 N N . ASP B 1 52 ? -18.641 18.625 1.104 1 86.25 52 ASP B N 1
ATOM 3004 C CA . ASP B 1 52 ? -18.719 17.281 1.682 1 86.25 52 ASP B CA 1
ATOM 3005 C C . ASP B 1 52 ? -19.672 17.266 2.877 1 86.25 52 ASP B C 1
ATOM 3007 O O . ASP B 1 52 ? -19.516 16.438 3.779 1 86.25 52 ASP B O 1
ATOM 3011 N N . GLY B 1 53 ? -20.516 18.188 3.012 1 91.06 53 GLY B N 1
ATOM 3012 C CA . GLY B 1 53 ? -21.562 18.141 4.02 1 91.06 53 GLY B CA 1
ATOM 3013 C C . GLY B 1 53 ? -21.203 18.906 5.281 1 91.06 53 GLY B C 1
ATOM 3014 O O . GLY B 1 53 ? -22.031 19.047 6.18 1 91.06 53 GLY B O 1
ATOM 3015 N N . VAL B 1 54 ? -20.078 19.438 5.375 1 96.19 54 VAL B N 1
ATOM 3016 C CA . VAL B 1 54 ? -19.688 20.203 6.551 1 96.19 54 VAL B CA 1
ATOM 3017 C C . VAL B 1 54 ? -20.516 21.484 6.652 1 96.19 54 VAL B C 1
ATOM 3019 O O . VAL B 1 54 ? -20.734 22.172 5.656 1 96.19 54 VAL B O 1
ATOM 3022 N N . LYS B 1 55 ? -20.984 21.688 7.797 1 97.44 55 LYS B N 1
ATOM 3023 C CA . LYS B 1 55 ? -21.688 22.922 8.078 1 97.44 55 LYS B CA 1
ATOM 3024 C C . LYS B 1 55 ? -20.719 24.031 8.469 1 97.44 55 LYS B C 1
ATOM 3026 O O . LYS B 1 55 ? -20.641 24.406 9.641 1 97.44 55 LYS B O 1
ATOM 3031 N N . VAL B 1 56 ? -20.188 24.656 7.512 1 97.69 56 VAL B N 1
ATOM 3032 C CA . VAL B 1 56 ? -19.062 25.578 7.695 1 97.69 56 VAL B CA 1
ATOM 3033 C C . VAL B 1 56 ? -19.484 26.75 8.562 1 97.69 56 VAL B C 1
ATOM 3035 O O . VAL B 1 56 ? -18.719 27.234 9.398 1 97.69 56 VAL B O 1
ATOM 3038 N N . GLU B 1 57 ? -20.656 27.188 8.336 1 97.12 57 GLU B N 1
ATOM 3039 C CA . GLU B 1 57 ? -21.141 28.297 9.156 1 97.12 57 GLU B CA 1
ATOM 3040 C C . GLU B 1 57 ? -21.109 27.953 10.641 1 97.12 57 GLU B C 1
ATOM 3042 O O . GLU B 1 57 ? -20.656 28.75 11.461 1 97.12 57 GLU B O 1
ATOM 3047 N N . ALA B 1 58 ? -21.562 26.781 10.922 1 97.94 58 ALA B N 1
ATOM 3048 C CA . ALA B 1 58 ? -21.562 26.328 12.312 1 97.94 58 ALA B CA 1
ATOM 3049 C C . ALA B 1 58 ? -20.141 26.125 12.836 1 97.94 58 ALA B C 1
ATOM 3051 O O . ALA B 1 58 ? -19.859 26.422 14 1 97.94 58 ALA B O 1
ATOM 3052 N N . VAL B 1 59 ? -19.281 25.625 12.047 1 98.44 59 VAL B N 1
ATOM 3053 C CA . VAL B 1 59 ? -17.875 25.406 12.414 1 98.44 59 VAL B CA 1
ATOM 3054 C C . VAL B 1 59 ? -17.219 26.75 12.734 1 98.44 59 VAL B C 1
ATOM 3056 O O . VAL B 1 59 ? -16.547 26.891 13.766 1 98.44 59 VAL B O 1
ATOM 3059 N N . VAL B 1 60 ? -17.406 27.719 11.859 1 98.44 60 VAL B N 1
ATOM 3060 C CA . VAL B 1 60 ? -16.828 29.031 12.031 1 98.44 60 VAL B CA 1
ATOM 3061 C C . VAL B 1 60 ? -17.391 29.688 13.289 1 98.44 60 VAL B C 1
ATOM 3063 O O . VAL B 1 60 ? -16.656 30.312 14.062 1 98.44 60 VAL B O 1
ATOM 3066 N N . GLU B 1 61 ? -18.625 29.547 13.469 1 97.88 61 GLU B N 1
ATOM 3067 C CA . GLU B 1 61 ? -19.266 30.109 14.656 1 97.88 61 GLU B CA 1
ATOM 3068 C C . GLU B 1 61 ? -18.672 29.516 15.93 1 97.88 61 GLU B C 1
ATOM 3070 O O . GLU B 1 61 ? -18.359 30.25 16.875 1 97.88 61 GLU B O 1
ATOM 3075 N N . LEU B 1 62 ? -18.562 28.266 15.953 1 98.25 62 LEU B N 1
ATOM 3076 C CA . LEU B 1 62 ? -18 27.578 17.125 1 98.25 62 LEU B CA 1
ATOM 3077 C C . LEU B 1 62 ? -16.562 28.031 17.375 1 98.25 62 LEU B C 1
ATOM 3079 O O . LEU B 1 62 ? -16.188 28.297 18.516 1 98.25 62 LEU B O 1
ATOM 3083 N N . ALA B 1 63 ? -15.797 28.094 16.375 1 98.31 63 ALA B N 1
ATOM 3084 C CA . ALA B 1 63 ? -14.406 28.516 16.5 1 98.31 63 ALA B CA 1
ATOM 3085 C C . ALA B 1 63 ? -14.312 29.938 17.031 1 98.31 63 ALA B C 1
ATOM 3087 O O . ALA B 1 63 ? -13.594 30.203 18 1 98.31 63 ALA B O 1
ATOM 3088 N N . LEU B 1 64 ? -15.078 30.844 16.438 1 98.19 64 LEU B N 1
ATOM 3089 C CA . LEU B 1 64 ? -15.047 32.25 16.844 1 98.19 64 LEU B CA 1
ATOM 3090 C C . LEU B 1 64 ? -15.523 32.406 18.281 1 98.19 64 LEU B C 1
ATOM 3092 O O . LEU B 1 64 ? -14.93 33.188 19.047 1 98.19 64 LEU B O 1
ATOM 3096 N N . LYS B 1 65 ? -16.547 31.734 18.578 1 98.06 65 LYS B N 1
ATOM 3097 C CA . LYS B 1 65 ? -17.078 31.812 19.938 1 98.06 65 LYS B CA 1
ATOM 3098 C C . LYS B 1 65 ? -16.062 31.281 20.953 1 98.06 65 LYS B C 1
ATOM 3100 O O . LYS B 1 65 ? -15.875 31.875 22.016 1 98.06 65 LYS B O 1
ATOM 3105 N N . THR B 1 66 ? -15.477 30.172 20.672 1 98.5 66 THR B N 1
ATOM 3106 C CA . THR B 1 66 ? -14.508 29.578 21.578 1 98.5 66 THR B CA 1
ATOM 3107 C C . THR B 1 66 ? -13.297 30.484 21.766 1 98.5 66 THR B C 1
ATOM 3109 O O . THR B 1 66 ? -12.797 30.641 22.875 1 98.5 66 THR B O 1
ATOM 3112 N N . LEU B 1 67 ? -12.797 31.062 20.672 1 98.31 67 LEU B N 1
ATOM 3113 C CA . LEU B 1 67 ? -11.703 32.031 20.734 1 98.31 67 LEU B CA 1
ATOM 3114 C C . LEU B 1 67 ? -12.07 33.188 21.641 1 98.31 67 LEU B C 1
ATOM 3116 O O . LEU B 1 67 ? -11.312 33.562 22.547 1 98.31 67 LEU B O 1
ATOM 3120 N N . ALA B 1 68 ? -13.219 33.719 21.422 1 97.88 68 ALA B N 1
ATOM 3121 C CA . ALA B 1 68 ? -13.672 34.875 22.188 1 97.88 68 ALA B CA 1
ATOM 3122 C C . ALA B 1 68 ? -13.828 34.531 23.672 1 97.88 68 ALA B C 1
ATOM 3124 O O . ALA B 1 68 ? -13.391 35.281 24.547 1 97.88 68 ALA B O 1
ATOM 3125 N N . ASP B 1 69 ? -14.43 33.406 23.906 1 97.94 69 ASP B N 1
ATOM 3126 C CA . ASP B 1 69 ? -14.664 32.969 25.281 1 97.94 69 ASP B CA 1
ATOM 3127 C C . ASP B 1 69 ? -13.344 32.781 26.031 1 97.94 69 ASP B C 1
ATOM 3129 O O . ASP B 1 69 ? -13.281 32.969 27.25 1 97.94 69 ASP B O 1
ATOM 3133 N N . PHE B 1 70 ? -12.312 32.5 25.312 1 97.94 70 PHE B N 1
ATOM 3134 C CA . PHE B 1 70 ? -11.023 32.219 25.922 1 97.94 70 PHE B CA 1
ATOM 3135 C C . PHE B 1 70 ? -10.188 33.5 26.031 1 97.94 70 PHE B C 1
ATOM 3137 O O . PHE B 1 70 ? -9.055 33.469 26.5 1 97.94 70 PHE B O 1
ATOM 3144 N N . GLY B 1 71 ? -10.695 34.531 25.484 1 97.56 71 GLY B N 1
ATOM 3145 C CA . GLY B 1 71 ? -9.992 35.812 25.562 1 97.56 71 GLY B CA 1
ATOM 3146 C C . GLY B 1 71 ? -9.039 36.031 24.391 1 97.56 71 GLY B C 1
ATOM 3147 O O . GLY B 1 71 ? -8.016 36.688 24.531 1 97.56 71 GLY B O 1
ATOM 3148 N N . VAL B 1 72 ? -9.367 35.469 23.281 1 98.25 72 VAL B N 1
ATOM 3149 C CA . VAL B 1 72 ? -8.555 35.625 22.078 1 98.25 72 VAL B CA 1
ATOM 3150 C C . VAL B 1 72 ? -9.242 36.594 21.125 1 98.25 72 VAL B C 1
ATOM 3152 O O . VAL B 1 72 ? -10.422 36.438 20.812 1 98.25 72 VAL B O 1
ATOM 3155 N N . GLU B 1 73 ? -8.508 37.594 20.734 1 97.75 73 GLU B N 1
ATOM 3156 C CA . GLU B 1 73 ? -8.969 38.531 19.734 1 97.75 73 GLU B CA 1
ATOM 3157 C C . GLU B 1 73 ? -8.531 38.125 18.328 1 97.75 73 GLU B C 1
ATOM 3159 O O . GLU B 1 73 ? -7.387 37.719 18.125 1 97.75 73 GLU B O 1
ATOM 3164 N N . VAL B 1 74 ? -9.453 38.281 17.391 1 98.06 74 VAL B N 1
ATOM 3165 C CA . VAL B 1 74 ? -9.133 38 15.984 1 98.06 74 VAL B CA 1
ATOM 3166 C C . VAL B 1 74 ? -8.703 39.312 15.305 1 98.06 74 VAL B C 1
ATOM 3168 O O . VAL B 1 74 ? -9.516 40.219 15.117 1 98.06 74 VAL B O 1
ATOM 3171 N N . GLY B 1 75 ? -7.445 39.312 14.906 1 97.88 75 GLY B N 1
ATOM 3172 C CA . GLY B 1 75 ? -6.898 40.531 14.312 1 97.88 75 GLY B CA 1
ATOM 3173 C C . GLY B 1 75 ? -7.078 40.594 12.805 1 97.88 75 GLY B C 1
ATOM 3174 O O . GLY B 1 75 ? -7.211 41.688 12.234 1 97.88 75 GLY B O 1
ATOM 3175 N N . SER B 1 76 ? -6.992 39.531 12.148 1 98.25 76 SER B N 1
ATOM 3176 C CA . SER B 1 76 ? -7.148 39.438 10.703 1 98.25 76 SER B CA 1
ATOM 3177 C C . SER B 1 76 ? -7.707 38.062 10.312 1 98.25 76 SER B C 1
ATOM 3179 O O . SER B 1 76 ? -7.594 37.094 11.078 1 98.25 76 SER B O 1
ATOM 3181 N N . VAL B 1 77 ? -8.438 38.031 9.219 1 98.69 77 VAL B N 1
ATOM 3182 C CA . VAL B 1 77 ? -8.984 36.75 8.703 1 98.69 77 VAL B CA 1
ATOM 3183 C C . VAL B 1 77 ? -8.766 36.688 7.199 1 98.69 77 VAL B C 1
ATOM 3185 O O . VAL B 1 77 ? -9 37.656 6.473 1 98.69 77 VAL B O 1
ATOM 3188 N N . ARG B 1 78 ? -8.312 35.562 6.777 1 98.25 78 ARG B N 1
ATOM 3189 C CA . ARG B 1 78 ? -8.078 35.312 5.363 1 98.25 78 ARG B CA 1
ATOM 3190 C C . ARG B 1 78 ? -8.562 33.906 4.988 1 98.25 78 ARG B C 1
ATOM 3192 O O . ARG B 1 78 ? -8.586 33 5.828 1 98.25 78 ARG B O 1
ATOM 3199 N N . VAL B 1 79 ? -9.055 33.781 3.77 1 98.44 79 VAL B N 1
ATOM 3200 C CA . VAL B 1 79 ? -9.422 32.469 3.234 1 98.44 79 VAL B CA 1
ATOM 3201 C C . VAL B 1 79 ? -8.555 32.125 2.02 1 98.44 79 VAL B C 1
ATOM 3203 O O . VAL B 1 79 ? -8.422 32.969 1.11 1 98.44 79 VAL B O 1
ATOM 3206 N N . LEU B 1 80 ? -7.926 30.984 2.037 1 98.38 80 LEU B N 1
ATOM 3207 C CA . LEU B 1 80 ? -7.082 30.547 0.933 1 98.38 80 LEU B CA 1
ATOM 3208 C C . LEU B 1 80 ? -7.613 29.25 0.324 1 98.38 80 LEU B C 1
ATOM 3210 O O . LEU B 1 80 ? -7.965 28.328 1.048 1 98.38 80 LEU B O 1
ATOM 3214 N N . SER B 1 81 ? -7.672 29.219 -0.99 1 97.75 81 SER B N 1
ATOM 3215 C CA . SER B 1 81 ? -8.078 28 -1.691 1 97.75 81 SER B CA 1
ATOM 3216 C C . SER B 1 81 ? -6.914 27.031 -1.821 1 97.75 81 SER B C 1
ATOM 3218 O O . SER B 1 81 ? -5.758 27.406 -1.625 1 97.75 81 SER B O 1
ATOM 3220 N N . GLY B 1 82 ? -7.293 25.781 -2.104 1 97.12 82 GLY B N 1
ATOM 3221 C CA . GLY B 1 82 ? -6.273 24.797 -2.406 1 97.12 82 GLY B CA 1
ATOM 3222 C C . GLY B 1 82 ? -5.383 25.188 -3.568 1 97.12 82 GLY B C 1
ATOM 3223 O O . GLY B 1 82 ? -4.172 24.953 -3.545 1 97.12 82 GLY B O 1
ATOM 3224 N N . ASP B 1 83 ? -5.93 25.859 -4.578 1 96.69 83 ASP B N 1
ATOM 3225 C CA . ASP B 1 83 ? -5.164 26.328 -5.734 1 96.69 83 ASP B CA 1
ATOM 3226 C C . ASP B 1 83 ? -4.094 27.328 -5.316 1 96.69 83 ASP B C 1
ATOM 3228 O O . ASP B 1 83 ? -2.961 27.266 -5.801 1 96.69 83 ASP B O 1
ATOM 3232 N N . TYR B 1 84 ? -4.477 28.219 -4.469 1 97.62 84 TYR B N 1
ATOM 3233 C CA . TYR B 1 84 ? -3.537 29.219 -3.979 1 97.62 84 TYR B CA 1
ATOM 3234 C C . TYR B 1 84 ? -2.414 28.578 -3.18 1 97.62 84 TYR B C 1
ATOM 3236 O O . TYR B 1 84 ? -1.238 28.891 -3.377 1 97.62 84 TYR B O 1
ATOM 3244 N N . LEU B 1 85 ? -2.795 27.703 -2.279 1 98 85 LEU B N 1
ATOM 3245 C CA . LEU B 1 85 ? -1.828 27.016 -1.43 1 98 85 LEU B CA 1
ATOM 3246 C C . LEU B 1 85 ? -0.848 26.203 -2.27 1 98 85 LEU B C 1
ATOM 3248 O O . LEU B 1 85 ? 0.353 26.188 -1.987 1 98 85 LEU B O 1
ATOM 3252 N N . ASP B 1 86 ? -1.38 25.547 -3.268 1 96.69 86 ASP B N 1
ATOM 3253 C CA . ASP B 1 86 ? -0.552 24.719 -4.152 1 96.69 86 ASP B CA 1
ATOM 3254 C C . ASP B 1 86 ? 0.381 25.594 -4.988 1 96.69 86 ASP B C 1
ATOM 3256 O O . ASP B 1 86 ? 1.591 25.375 -5.023 1 96.69 86 ASP B O 1
ATOM 3260 N N . LYS B 1 87 ? -0.162 26.625 -5.629 1 96.62 87 LYS B N 1
ATOM 3261 C CA . LYS B 1 87 ? 0.575 27.516 -6.516 1 96.62 87 LYS B CA 1
ATOM 3262 C C . LYS B 1 87 ? 1.776 28.125 -5.805 1 96.62 87 LYS B C 1
ATOM 3264 O O . LYS B 1 87 ? 2.85 28.266 -6.395 1 96.62 87 LYS B O 1
ATOM 3269 N N . HIS B 1 88 ? 1.605 28.453 -4.582 1 97.12 88 HIS B N 1
ATOM 3270 C CA . HIS B 1 88 ? 2.654 29.172 -3.871 1 97.12 88 HIS B CA 1
ATOM 3271 C C . HIS B 1 88 ? 3.377 28.266 -2.881 1 97.12 88 HIS B C 1
ATOM 3273 O O . HIS B 1 88 ? 4.145 28.75 -2.043 1 97.12 88 HIS B O 1
ATOM 3279 N N . ASN B 1 89 ? 3.098 26.969 -2.887 1 96.19 89 ASN B N 1
ATOM 3280 C CA . ASN B 1 89 ? 3.75 25.938 -2.078 1 96.19 89 ASN B CA 1
ATOM 3281 C C . ASN B 1 89 ? 3.729 26.297 -0.595 1 96.19 89 ASN B C 1
ATOM 3283 O O . ASN B 1 89 ? 4.742 26.156 0.096 1 96.19 89 ASN B O 1
ATOM 3287 N N . LEU B 1 90 ? 2.682 26.797 -0.065 1 97.69 90 LEU B N 1
ATOM 3288 C CA . LEU B 1 90 ? 2.621 27.312 1.297 1 97.69 90 LEU B CA 1
ATOM 3289 C C . LEU B 1 90 ? 2.652 26.172 2.314 1 97.69 90 LEU B C 1
ATOM 3291 O O . LEU B 1 90 ? 3.283 26.297 3.367 1 97.69 90 LEU B O 1
ATOM 3295 N N . MET B 1 91 ? 1.996 25.078 1.998 1 97.19 91 MET B N 1
ATOM 3296 C CA . MET B 1 91 ? 1.955 23.984 2.969 1 97.19 91 MET B CA 1
ATOM 3297 C C . MET B 1 91 ? 3.279 23.234 2.994 1 97.19 91 MET B C 1
ATOM 3299 O O . MET B 1 91 ? 3.699 22.75 4.043 1 97.19 91 MET B O 1
ATOM 3303 N N . GLY B 1 92 ? 3.941 23.141 1.877 1 95.38 92 GLY B N 1
ATOM 3304 C CA . GLY B 1 92 ? 5.293 22.594 1.865 1 95.38 92 GLY B CA 1
ATOM 3305 C C . GLY B 1 92 ? 6.254 23.391 2.736 1 95.38 92 GLY B C 1
ATOM 3306 O O . GLY B 1 92 ? 7.129 22.812 3.383 1 95.38 92 GLY B O 1
ATOM 3307 N N . GLN B 1 93 ? 6.035 24.672 2.758 1 94.75 93 GLN B N 1
ATOM 3308 C CA . GLN B 1 93 ? 6.84 25.531 3.609 1 94.75 93 GLN B CA 1
ATOM 3309 C C . GLN B 1 93 ? 6.426 25.406 5.074 1 94.75 93 GLN B C 1
ATOM 3311 O O . GLN B 1 93 ? 7.27 25.438 5.969 1 94.75 93 GLN B O 1
ATOM 3316 N N . HIS B 1 94 ? 5.164 25.312 5.23 1 96 94 HIS B N 1
ATOM 3317 C CA . HIS B 1 94 ? 4.629 25.156 6.578 1 96 94 HIS B CA 1
ATOM 3318 C C . HIS B 1 94 ? 5.156 23.891 7.25 1 96 94 HIS B C 1
ATOM 3320 O O . HIS B 1 94 ? 5.52 23.922 8.422 1 96 94 HIS B O 1
ATOM 3326 N N . TYR B 1 95 ? 5.148 22.828 6.453 1 94.44 95 TYR B N 1
ATOM 3327 C CA . TYR B 1 95 ? 5.75 21.594 6.906 1 94.44 95 TYR B CA 1
ATOM 3328 C C . TYR B 1 95 ? 7.176 21.453 6.383 1 94.44 95 TYR B C 1
ATOM 3330 O O . TYR B 1 95 ? 7.555 20.391 5.875 1 94.44 95 TYR B O 1
ATOM 3338 N N . GLY B 1 96 ? 7.961 22.406 6.516 1 92.62 96 GLY B N 1
ATOM 3339 C CA . GLY B 1 96 ? 9.219 22.578 5.801 1 92.62 96 GLY B CA 1
ATOM 3340 C C . GLY B 1 96 ? 10.18 21.422 6.016 1 92.62 96 GLY B C 1
ATOM 3341 O O . GLY B 1 96 ? 10.68 20.828 5.051 1 92.62 96 GLY B O 1
ATOM 3342 N N . VAL B 1 97 ? 10.461 21.094 7.316 1 88.81 97 VAL B N 1
ATOM 3343 C CA . VAL B 1 97 ? 11.414 20.031 7.625 1 88.81 97 VAL B CA 1
ATOM 3344 C C . VAL B 1 97 ? 10.898 18.703 7.07 1 88.81 97 VAL B C 1
ATOM 3346 O O . VAL B 1 97 ? 11.633 18 6.375 1 88.81 97 VAL B O 1
ATOM 3349 N N . ILE B 1 98 ? 9.672 18.422 7.266 1 95 98 ILE B N 1
ATOM 3350 C CA . ILE B 1 98 ? 9.047 17.188 6.812 1 95 98 ILE B CA 1
ATOM 3351 C C . ILE B 1 98 ? 9.086 17.125 5.289 1 95 98 ILE B C 1
ATOM 3353 O O . ILE B 1 98 ? 9.445 16.094 4.715 1 95 98 ILE B O 1
ATOM 3357 N N . SER B 1 99 ? 8.789 18.203 4.676 1 97 99 SER B N 1
ATOM 3358 C CA . SER B 1 99 ? 8.734 18.266 3.221 1 97 99 SER B CA 1
ATOM 3359 C C . SER B 1 99 ? 10.117 18.078 2.605 1 97 99 SER B C 1
ATOM 3361 O O . SER B 1 99 ? 10.281 17.344 1.636 1 97 99 SER B O 1
ATOM 3363 N N . ALA B 1 100 ? 11.047 18.797 3.164 1 95.75 100 ALA B N 1
ATOM 3364 C CA . ALA B 1 100 ? 12.406 18.703 2.635 1 95.75 100 ALA B CA 1
ATOM 3365 C C . ALA B 1 100 ? 12.914 17.266 2.699 1 95.75 100 ALA B C 1
ATOM 3367 O O . ALA B 1 100 ? 13.484 16.75 1.733 1 95.75 100 ALA B O 1
ATOM 3368 N N . ILE B 1 101 ? 12.656 16.625 3.771 1 97.31 101 ILE B N 1
ATOM 3369 C CA . ILE B 1 101 ? 13.125 15.258 3.98 1 97.31 101 ILE B CA 1
ATOM 3370 C C . ILE B 1 101 ? 12.391 14.312 3.035 1 97.31 101 ILE B C 1
ATOM 3372 O O . ILE B 1 101 ? 13 13.422 2.443 1 97.31 101 ILE B O 1
ATOM 3376 N N . SER B 1 102 ? 11.117 14.445 2.875 1 98.44 102 SER B N 1
ATOM 3377 C CA . SER B 1 102 ? 10.352 13.617 1.953 1 98.44 102 SER B CA 1
ATOM 3378 C C . SER B 1 102 ? 10.852 13.773 0.521 1 98.44 102 SER B C 1
ATOM 3380 O O . SER B 1 102 ? 10.891 12.805 -0.239 1 98.44 102 SER B O 1
ATOM 3382 N N . ARG B 1 103 ? 11.273 14.969 0.152 1 97.94 103 ARG B N 1
ATOM 3383 C CA . ARG B 1 103 ? 11.617 15.289 -1.23 1 97.94 103 ARG B CA 1
ATOM 3384 C C . ARG B 1 103 ? 13.086 14.992 -1.514 1 97.94 103 ARG B C 1
ATOM 3386 O O . ARG B 1 103 ? 13.438 14.562 -2.615 1 97.94 103 ARG B O 1
ATOM 3393 N N . GLU B 1 104 ? 13.93 15.156 -0.45 1 97.5 104 GLU B N 1
ATOM 3394 C CA . GLU B 1 104 ? 15.359 15.102 -0.709 1 97.5 104 GLU B CA 1
ATOM 3395 C C . GLU B 1 104 ? 16.016 13.922 0.013 1 97.5 104 GLU B C 1
ATOM 3397 O O . GLU B 1 104 ? 17.156 13.562 -0.277 1 97.5 104 GLU B O 1
ATOM 3402 N N . GLY B 1 105 ? 15.352 13.406 0.944 1 97.38 105 GLY B N 1
ATOM 3403 C CA . GLY B 1 105 ? 15.812 12.18 1.581 1 97.38 105 GLY B CA 1
ATOM 3404 C C . GLY B 1 105 ? 16.938 12.414 2.578 1 97.38 105 GLY B C 1
ATOM 3405 O O . GLY B 1 105 ? 16.875 13.352 3.375 1 97.38 105 GLY B O 1
ATOM 3406 N N . VAL B 1 106 ? 17.891 11.555 2.574 1 95.75 106 VAL B N 1
ATOM 3407 C CA . VAL B 1 106 ? 18.922 11.461 3.604 1 95.75 106 VAL B CA 1
ATOM 3408 C C . VAL B 1 106 ? 19.844 12.68 3.525 1 95.75 106 VAL B C 1
ATOM 3410 O O . VAL B 1 106 ? 20.469 13.055 4.516 1 95.75 106 VAL B O 1
ATOM 3413 N N . SER B 1 107 ? 19.906 13.352 2.465 1 95.69 107 SER B N 1
ATOM 3414 C CA . SER B 1 107 ? 20.844 14.453 2.258 1 95.69 107 SER B CA 1
ATOM 3415 C C . SER B 1 107 ? 20.5 15.648 3.148 1 95.69 107 SER B C 1
ATOM 3417 O O . SER B 1 107 ? 21.344 16.516 3.369 1 95.69 107 SER B O 1
ATOM 3419 N N . VAL B 1 108 ? 19.281 15.688 3.711 1 94 108 VAL B N 1
ATOM 3420 C CA . VAL B 1 108 ? 18.875 16.906 4.414 1 94 108 VAL B CA 1
ATOM 3421 C C . VAL B 1 108 ? 18.5 16.562 5.852 1 94 108 VAL B C 1
ATOM 3423 O O . VAL B 1 108 ? 18 17.422 6.582 1 94 108 VAL B O 1
ATOM 3426 N N . ILE B 1 109 ? 18.656 15.336 6.242 1 92.69 109 ILE B N 1
ATOM 3427 C CA . ILE B 1 109 ? 18.281 15.023 7.617 1 92.69 109 ILE B CA 1
ATOM 3428 C C . ILE B 1 109 ? 19.375 15.5 8.57 1 92.69 109 ILE B C 1
ATOM 3430 O O . ILE B 1 109 ? 20.531 15.68 8.164 1 92.69 109 ILE B O 1
ATOM 3434 N N . SER B 1 110 ? 19.031 15.781 9.812 1 86.56 110 SER B N 1
ATOM 3435 C CA . SER B 1 110 ? 19.984 16.25 10.82 1 86.56 110 SER B CA 1
ATOM 3436 C C . SER B 1 110 ? 21.016 15.172 11.141 1 86.56 110 SER B C 1
ATOM 3438 O O . SER B 1 110 ? 20.812 13.992 10.844 1 86.56 110 SER B O 1
ATOM 3440 N N . GLU B 1 111 ? 22.078 15.539 11.719 1 86.69 111 GLU B N 1
ATOM 3441 C CA . GLU B 1 111 ? 23.125 14.602 12.125 1 86.69 111 GLU B CA 1
ATOM 3442 C C . GLU B 1 111 ? 22.594 13.594 13.141 1 86.69 111 GLU B C 1
ATOM 3444 O O . GLU B 1 111 ? 22.922 12.406 13.086 1 86.69 111 GLU B O 1
ATOM 3449 N N . GLN B 1 112 ? 21.812 14.117 14.016 1 85.06 112 GLN B N 1
ATOM 3450 C CA . GLN B 1 112 ? 21.219 13.234 15.008 1 85.06 112 GLN B CA 1
ATOM 3451 C C . GLN B 1 112 ? 20.297 12.203 14.344 1 85.06 112 GLN B C 1
ATOM 3453 O O . GLN B 1 112 ? 20.297 11.031 14.727 1 85.06 112 GLN B O 1
ATOM 3458 N N . ALA B 1 113 ? 19.5 12.625 13.406 1 91.75 113 ALA B N 1
ATOM 3459 C CA . ALA B 1 113 ? 18.625 11.719 12.672 1 91.75 113 ALA B CA 1
ATOM 3460 C C . ALA B 1 113 ? 19.422 10.656 11.938 1 91.75 113 ALA B C 1
ATOM 3462 O O . ALA B 1 113 ? 19.016 9.492 11.875 1 91.75 113 ALA B O 1
ATOM 3463 N N . LYS B 1 114 ? 20.531 11.07 11.359 1 93.94 114 LYS B N 1
ATOM 3464 C CA . LYS B 1 114 ? 21.391 10.133 10.656 1 93.94 114 LYS B CA 1
ATOM 3465 C C . LYS B 1 114 ? 21.938 9.062 11.602 1 93.94 114 LYS B C 1
ATOM 3467 O O . LYS B 1 114 ? 21.969 7.879 11.258 1 93.94 114 LYS B O 1
ATOM 3472 N N . LYS B 1 115 ? 22.359 9.539 12.734 1 93.44 115 LYS B N 1
ATOM 3473 C CA . LYS B 1 115 ? 22.875 8.609 13.734 1 93.44 115 LYS B CA 1
ATOM 3474 C C . LYS B 1 115 ? 21.797 7.613 14.156 1 93.44 115 LYS B C 1
ATOM 3476 O O . LYS B 1 115 ? 22.047 6.41 14.25 1 93.44 115 LYS B O 1
ATOM 3481 N N . ASN B 1 116 ? 20.641 8.109 14.398 1 95.12 116 ASN B N 1
ATOM 3482 C CA . ASN B 1 116 ? 19.531 7.25 14.805 1 95.12 116 ASN B CA 1
ATOM 3483 C C . ASN B 1 116 ? 19.141 6.281 13.695 1 95.12 116 ASN B C 1
ATOM 3485 O O . ASN B 1 116 ? 18.797 5.129 13.969 1 95.12 116 ASN B O 1
ATOM 3489 N N . LEU B 1 117 ? 19.141 6.77 12.484 1 96.56 117 LEU B N 1
ATOM 3490 C CA . LEU B 1 117 ? 18.844 5.941 11.32 1 96.56 117 LEU B CA 1
ATOM 3491 C C . LEU B 1 117 ? 19.812 4.77 11.227 1 96.56 117 LEU B C 1
ATOM 3493 O O . LEU B 1 117 ? 19.406 3.621 11.062 1 96.56 117 LEU B O 1
ATOM 3497 N N . ASP B 1 118 ? 21.031 5.043 11.328 1 95.25 118 ASP B N 1
ATOM 3498 C CA . ASP B 1 118 ? 22.078 4.031 11.234 1 95.25 118 ASP B CA 1
ATOM 3499 C C . ASP B 1 118 ? 21.953 3.012 12.367 1 95.25 118 ASP B C 1
ATOM 3501 O O . ASP B 1 118 ? 22.203 1.82 12.164 1 95.25 118 ASP B O 1
ATOM 3505 N N . GLU B 1 119 ? 21.641 3.518 13.5 1 96.19 119 GLU B N 1
ATOM 3506 C CA . GLU B 1 119 ? 21.531 2.643 14.656 1 96.19 119 GLU B CA 1
ATOM 3507 C C . GLU B 1 119 ? 20.297 1.744 14.562 1 96.19 119 GLU B C 1
ATOM 3509 O O . GLU B 1 119 ? 20.391 0.538 14.805 1 96.19 119 GLU B O 1
ATOM 3514 N N . LYS B 1 120 ? 19.266 2.309 14.242 1 96.38 120 LYS B N 1
ATOM 3515 C CA . LYS B 1 120 ? 17.984 1.591 14.273 1 96.38 120 LYS B CA 1
ATOM 3516 C C . LYS B 1 120 ? 17.859 0.661 13.07 1 96.38 120 LYS B C 1
ATOM 3518 O O . LYS B 1 120 ? 17.203 -0.384 13.156 1 96.38 120 LYS B O 1
ATOM 3523 N N . PHE B 1 121 ? 18.438 1.029 11.945 1 96.88 121 PHE B N 1
ATOM 3524 C CA . PHE B 1 121 ? 18.266 0.257 10.719 1 96.88 121 PHE B CA 1
ATOM 3525 C C . PHE B 1 121 ? 19.609 -0.249 10.203 1 96.88 121 PHE B C 1
ATOM 3527 O O . PHE B 1 121 ? 19.797 -0.41 9 1 96.88 121 PHE B O 1
ATOM 3534 N N . LYS B 1 122 ? 20.531 -0.424 11.023 1 93.94 122 LYS B N 1
ATOM 3535 C CA . LYS B 1 122 ? 21.891 -0.811 10.672 1 93.94 122 LYS B CA 1
ATOM 3536 C C . LYS B 1 122 ? 21.906 -2.08 9.82 1 93.94 122 LYS B C 1
ATOM 3538 O O . LYS B 1 122 ? 22.516 -2.111 8.75 1 93.94 122 LYS B O 1
ATOM 3543 N N . ALA B 1 123 ? 21.281 -3.117 10.258 1 94.06 123 ALA B N 1
ATOM 3544 C CA . ALA B 1 123 ? 21.266 -4.406 9.57 1 94.06 123 ALA B CA 1
ATOM 3545 C C . ALA B 1 123 ? 20.672 -4.273 8.172 1 94.06 123 ALA B C 1
ATOM 3547 O O . ALA B 1 123 ? 21.156 -4.875 7.219 1 94.06 123 ALA B O 1
ATOM 3548 N N . ASP B 1 124 ? 19.578 -3.5 8.062 1 93.44 124 ASP B N 1
ATOM 3549 C CA . ASP B 1 124 ? 18.906 -3.303 6.781 1 93.44 124 ASP B CA 1
ATOM 3550 C C . ASP B 1 124 ? 19.812 -2.555 5.805 1 93.44 124 ASP B C 1
ATOM 3552 O O . ASP B 1 124 ? 19.922 -2.928 4.633 1 93.44 124 ASP B O 1
ATOM 3556 N N . ILE B 1 125 ? 20.391 -1.523 6.324 1 93.12 125 ILE B N 1
ATOM 3557 C CA . ILE B 1 125 ? 21.25 -0.694 5.492 1 93.12 125 ILE B CA 1
ATOM 3558 C C . ILE B 1 125 ? 22.469 -1.504 5.039 1 93.12 125 ILE B C 1
ATOM 3560 O O . ILE B 1 125 ? 22.859 -1.45 3.873 1 93.12 125 ILE B O 1
ATOM 3564 N N . GLU B 1 126 ? 22.984 -2.287 5.891 1 92.88 126 GLU B N 1
ATOM 3565 C CA . GLU B 1 126 ? 24.109 -3.154 5.551 1 92.88 126 GLU B CA 1
ATOM 3566 C C . GLU B 1 126 ? 23.703 -4.219 4.539 1 92.88 126 GLU B C 1
ATOM 3568 O O . GLU B 1 126 ? 24.516 -4.641 3.709 1 92.88 126 GLU B O 1
ATOM 3573 N N . ALA B 1 127 ? 22.5 -4.594 4.613 1 90.44 127 ALA B N 1
ATOM 3574 C CA . ALA B 1 127 ? 21.969 -5.613 3.707 1 90.44 127 ALA B CA 1
ATOM 3575 C C . ALA B 1 127 ? 21.594 -5.008 2.357 1 90.44 127 ALA B C 1
ATOM 3577 O O . ALA B 1 127 ? 21.125 -5.711 1.461 1 90.44 127 ALA B O 1
ATOM 3578 N N . GLY B 1 128 ? 21.734 -3.688 2.248 1 91.62 128 GLY B N 1
ATOM 3579 C CA . GLY B 1 128 ? 21.562 -3.064 0.945 1 91.62 128 GLY B CA 1
ATOM 3580 C C . GLY B 1 128 ? 20.25 -2.33 0.8 1 91.62 128 GLY B C 1
ATOM 3581 O O . GLY B 1 128 ? 19.812 -2.045 -0.316 1 91.62 128 GLY B O 1
ATOM 3582 N N . ALA B 1 129 ? 19.625 -2 1.855 1 95.31 129 ALA B N 1
ATOM 3583 C CA . ALA B 1 129 ? 18.359 -1.269 1.79 1 95.31 129 ALA B CA 1
ATOM 3584 C C . ALA B 1 129 ? 18.578 0.138 1.235 1 95.31 129 ALA B C 1
ATOM 3586 O O . ALA B 1 129 ? 19.547 0.808 1.577 1 95.31 129 ALA B O 1
ATOM 3587 N N . SER B 1 130 ? 17.703 0.493 0.332 1 96.31 130 SER B N 1
ATOM 3588 C CA . SER B 1 130 ? 17.672 1.885 -0.104 1 96.31 130 SER B CA 1
ATOM 3589 C C . SER B 1 130 ? 16.969 2.768 0.918 1 96.31 130 SER B C 1
ATOM 3591 O O . SER B 1 130 ? 16 2.336 1.556 1 96.31 130 SER B O 1
ATOM 3593 N N . VAL B 1 131 ? 17.484 3.961 1.107 1 98.06 131 VAL B N 1
ATOM 3594 C CA . VAL B 1 131 ? 16.844 4.961 1.954 1 98.06 131 VAL B CA 1
ATOM 3595 C C . VAL B 1 131 ? 16.359 6.129 1.099 1 98.06 131 VAL B C 1
ATOM 3597 O O . VAL B 1 131 ? 17.172 6.844 0.5 1 98.06 131 VAL B O 1
ATOM 3600 N N . LEU B 1 132 ? 15.07 6.305 1.058 1 98.56 132 LEU B N 1
ATOM 3601 C CA . LEU B 1 132 ? 14.461 7.309 0.193 1 98.56 132 LEU B CA 1
ATOM 3602 C C . LEU B 1 132 ? 13.477 8.18 0.973 1 98.56 132 LEU B C 1
ATOM 3604 O O . LEU B 1 132 ? 12.828 7.703 1.907 1 98.56 132 LEU B O 1
ATOM 3608 N N . GLY B 1 133 ? 13.375 9.445 0.618 1 98.75 133 GLY B N 1
ATOM 3609 C CA . GLY B 1 133 ? 12.234 10.219 1.08 1 98.75 133 GLY B CA 1
ATOM 3610 C C . GLY B 1 133 ? 10.914 9.758 0.473 1 98.75 133 GLY B C 1
ATOM 3611 O O . GLY B 1 133 ? 10.906 9.086 -0.56 1 98.75 133 GLY B O 1
ATOM 3612 N N . GLY B 1 134 ? 9.836 10.094 1.1 1 98.75 134 GLY B N 1
ATOM 3613 C CA . GLY B 1 134 ? 8.523 9.703 0.602 1 98.75 134 GLY B CA 1
ATOM 3614 C C . GLY B 1 134 ? 8.297 10.094 -0.847 1 98.75 134 GLY B C 1
ATOM 3615 O O . GLY B 1 134 ? 7.863 9.273 -1.655 1 98.75 134 GLY B O 1
ATOM 3616 N N . HIS B 1 135 ? 8.586 11.367 -1.196 1 98.56 135 HIS B N 1
ATOM 3617 C CA . HIS B 1 135 ? 8.414 11.836 -2.568 1 98.56 135 HIS B CA 1
ATOM 3618 C C . HIS B 1 135 ? 9.398 11.156 -3.51 1 98.56 135 HIS B C 1
ATOM 3620 O O . HIS B 1 135 ? 9.07 10.875 -4.664 1 98.56 135 HIS B O 1
ATOM 3626 N N . GLN B 1 136 ? 10.625 10.891 -3.016 1 98.56 136 GLN B N 1
ATOM 3627 C CA . GLN B 1 136 ? 11.602 10.164 -3.824 1 98.56 136 GLN B CA 1
ATOM 3628 C C . GLN B 1 136 ? 11.109 8.75 -4.141 1 98.56 136 GLN B C 1
ATOM 3630 O O . GLN B 1 136 ? 11.25 8.281 -5.27 1 98.56 136 GLN B O 1
ATOM 3635 N N . PHE B 1 137 ? 10.594 8.07 -3.191 1 98.62 137 PHE B N 1
ATOM 3636 C CA . PHE B 1 137 ? 10.062 6.723 -3.377 1 98.62 137 PHE B CA 1
ATOM 3637 C C . PHE B 1 137 ? 8.953 6.719 -4.426 1 98.62 137 PHE B C 1
ATOM 3639 O O . PHE B 1 137 ? 8.93 5.859 -5.305 1 98.62 137 PHE B O 1
ATOM 3646 N N . LEU B 1 138 ? 8.008 7.711 -4.277 1 98.56 138 LEU B N 1
ATOM 3647 C CA . LEU B 1 138 ? 6.887 7.785 -5.207 1 98.56 138 LEU B CA 1
ATOM 3648 C C . LEU B 1 138 ? 7.375 8.023 -6.633 1 98.56 138 LEU B C 1
ATOM 3650 O O . LEU B 1 138 ? 6.777 7.531 -7.59 1 98.56 138 LEU B O 1
ATOM 3654 N N . ALA B 1 139 ? 8.453 8.797 -6.82 1 98.06 139 ALA B N 1
ATOM 3655 C CA . ALA B 1 139 ? 9.031 9.039 -8.141 1 98.06 139 ALA B CA 1
ATOM 3656 C C . ALA B 1 139 ? 9.656 7.77 -8.711 1 98.06 139 ALA B C 1
ATOM 3658 O O . ALA B 1 139 ? 9.594 7.527 -9.914 1 98.06 139 ALA B O 1
ATOM 3659 N N . LYS B 1 140 ? 10.195 6.973 -7.883 1 97.31 140 LYS B N 1
ATOM 3660 C CA . LYS B 1 140 ? 10.906 5.766 -8.289 1 97.31 140 LYS B CA 1
ATOM 3661 C C . LYS B 1 140 ? 9.938 4.613 -8.531 1 97.31 140 LYS B C 1
ATOM 3663 O O . LYS B 1 140 ? 10.203 3.736 -9.359 1 97.31 140 LYS B O 1
ATOM 3668 N N . GLU B 1 141 ? 8.836 4.574 -7.801 1 96.75 141 GLU B N 1
ATOM 3669 C CA . GLU B 1 141 ? 7.891 3.467 -7.855 1 96.75 141 GLU B CA 1
ATOM 3670 C C . GLU B 1 141 ? 6.527 3.93 -8.359 1 96.75 141 GLU B C 1
ATOM 3672 O O . GLU B 1 141 ? 5.609 4.152 -7.566 1 96.75 141 GLU B O 1
ATOM 3677 N N . PRO B 1 142 ? 6.312 3.945 -9.633 1 96 142 PRO B N 1
ATOM 3678 C CA . PRO B 1 142 ? 5.074 4.473 -10.211 1 96 142 PRO B CA 1
ATOM 3679 C C . PRO B 1 142 ? 3.848 3.643 -9.836 1 96 142 PRO B C 1
ATOM 3681 O O . PRO B 1 142 ? 2.713 4.082 -10.039 1 96 142 PRO B O 1
ATOM 3684 N N . GLY B 1 143 ? 4.031 2.477 -9.297 1 96.62 143 GLY B N 1
ATOM 3685 C CA . GLY B 1 143 ? 2.92 1.678 -8.812 1 96.62 143 GLY B CA 1
ATOM 3686 C C . GLY B 1 143 ? 2.299 2.225 -7.543 1 96.62 143 GLY B C 1
ATOM 3687 O O . GLY B 1 143 ? 1.23 1.776 -7.121 1 96.62 143 GLY B O 1
ATOM 3688 N N . PHE B 1 144 ? 2.932 3.143 -6.973 1 97.94 144 PHE B N 1
ATOM 3689 C CA . PHE B 1 144 ? 2.412 3.807 -5.781 1 97.94 144 PHE B CA 1
ATOM 3690 C C . PHE B 1 144 ? 1.984 5.234 -6.102 1 97.94 144 PHE B C 1
ATOM 3692 O O . PHE B 1 144 ? 2.461 5.828 -7.07 1 97.94 144 PHE B O 1
ATOM 3699 N N . ASN B 1 145 ? 1.044 5.734 -5.375 1 98 145 ASN B N 1
ATOM 3700 C CA . ASN B 1 145 ? 0.683 7.145 -5.293 1 98 145 ASN B CA 1
ATOM 3701 C C . ASN B 1 145 ? 0.611 7.621 -3.846 1 98 145 ASN B C 1
ATOM 3703 O O . ASN B 1 145 ? 0.895 6.859 -2.92 1 98 145 ASN B O 1
ATOM 3707 N N . ALA B 1 146 ? 0.351 8.875 -3.676 1 97.62 146 ALA B N 1
ATOM 3708 C CA . ALA B 1 146 ? 0.323 9.461 -2.338 1 97.62 146 ALA B CA 1
ATOM 3709 C C . ALA B 1 146 ? -0.638 8.695 -1.428 1 97.62 146 ALA B C 1
ATOM 3711 O O . ALA B 1 146 ? -0.328 8.438 -0.262 1 97.62 146 ALA B O 1
ATOM 3712 N N . PHE B 1 147 ? -1.77 8.336 -1.994 1 97.38 147 PHE B N 1
ATOM 3713 C CA . PHE B 1 147 ? -2.811 7.672 -1.218 1 97.38 147 PHE B CA 1
ATOM 3714 C C . PHE B 1 147 ? -2.365 6.277 -0.791 1 97.38 147 PHE B C 1
ATOM 3716 O O . PHE B 1 147 ? -2.406 5.941 0.395 1 97.38 147 PHE B O 1
ATOM 3723 N N . SER B 1 148 ? -1.949 5.391 -1.697 1 98.44 148 SER B N 1
ATOM 3724 C CA . SER B 1 148 ? -1.551 4.023 -1.369 1 98.44 148 SER B CA 1
ATOM 3725 C C . SER B 1 148 ? -0.354 4.012 -0.424 1 98.44 148 SER B C 1
ATOM 3727 O O . SER B 1 148 ? -0.27 3.16 0.465 1 98.44 148 SER B O 1
ATOM 3729 N N . LEU B 1 149 ? 0.595 4.949 -0.6 1 98.5 149 LEU B N 1
ATOM 3730 C CA . LEU B 1 149 ? 1.731 5.031 0.311 1 98.5 149 LEU B CA 1
ATOM 3731 C C . LEU B 1 149 ? 1.274 5.418 1.715 1 98.5 149 LEU B C 1
ATOM 3733 O O . LEU B 1 149 ? 1.803 4.91 2.705 1 98.5 149 LEU B O 1
ATOM 3737 N N . SER B 1 150 ? 0.332 6.34 1.812 1 97.06 150 SER B N 1
ATOM 3738 C CA . SER B 1 150 ? -0.193 6.742 3.111 1 97.06 150 SER B CA 1
ATOM 3739 C C . SER B 1 150 ? -0.882 5.578 3.814 1 97.06 150 SER B C 1
ATOM 3741 O O . SER B 1 150 ? -0.768 5.426 5.031 1 97.06 150 SER B O 1
ATOM 3743 N N . VAL B 1 151 ? -1.646 4.777 3.074 1 97.12 151 VAL B N 1
ATOM 3744 C CA . VAL B 1 151 ? -2.299 3.611 3.654 1 97.12 151 VAL B CA 1
ATOM 3745 C C . VAL B 1 151 ? -1.246 2.633 4.172 1 97.12 151 VAL B C 1
ATOM 3747 O O . VAL B 1 151 ? -1.39 2.074 5.262 1 97.12 151 VAL B O 1
ATOM 3750 N N . LEU B 1 152 ? -0.214 2.391 3.379 1 98.06 152 LEU B N 1
ATOM 3751 C CA . LEU B 1 152 ? 0.891 1.554 3.834 1 98.06 152 LEU B CA 1
ATOM 3752 C C . LEU B 1 152 ? 1.472 2.084 5.141 1 98.06 152 LEU B C 1
ATOM 3754 O O . LEU B 1 152 ? 1.653 1.326 6.098 1 98.06 152 LEU B O 1
ATOM 3758 N N . ASN B 1 153 ? 1.694 3.381 5.195 1 97.12 153 ASN B N 1
ATOM 3759 C CA . ASN B 1 153 ? 2.205 4.051 6.391 1 97.12 153 ASN B CA 1
ATOM 3760 C C . ASN B 1 153 ? 1.277 3.85 7.586 1 97.12 153 ASN B C 1
ATOM 3762 O O . ASN B 1 153 ? 1.736 3.547 8.688 1 97.12 153 ASN B O 1
ATOM 3766 N N . ASP B 1 154 ? 0.036 4.035 7.379 1 94.62 154 ASP B N 1
ATOM 3767 C CA . ASP B 1 154 ? -0.946 3.971 8.461 1 94.62 154 ASP B CA 1
ATOM 3768 C C . ASP B 1 154 ? -1.031 2.561 9.039 1 94.62 154 ASP B C 1
ATOM 3770 O O . ASP B 1 154 ? -1.374 2.387 10.211 1 94.62 154 ASP B O 1
ATOM 3774 N N . ASN B 1 155 ? -0.751 1.587 8.266 1 96.88 155 ASN B N 1
ATOM 3775 C CA . ASN B 1 155 ? -0.892 0.207 8.719 1 96.88 155 ASN B CA 1
ATOM 3776 C C . ASN B 1 155 ? 0.419 -0.334 9.289 1 96.88 155 ASN B C 1
ATOM 3778 O O . ASN B 1 155 ? 0.412 -1.171 10.188 1 96.88 155 ASN B O 1
ATOM 3782 N N . LEU B 1 156 ? 1.572 0.107 8.82 1 96.75 156 LEU B N 1
ATOM 3783 C CA . LEU B 1 156 ? 2.861 -0.403 9.281 1 96.75 156 LEU B CA 1
ATOM 3784 C C . LEU B 1 156 ? 3.424 0.468 10.398 1 96.75 156 LEU B C 1
ATOM 3786 O O . LEU B 1 156 ? 4.145 -0.023 11.273 1 96.75 156 LEU B O 1
ATOM 3790 N N . GLY B 1 157 ? 3.133 1.827 10.305 1 94.31 157 GLY B N 1
ATOM 3791 C CA . GLY B 1 157 ? 3.682 2.77 11.266 1 94.31 157 GLY B CA 1
ATOM 3792 C C . GLY B 1 157 ? 5.082 3.24 10.906 1 94.31 157 GLY B C 1
ATOM 3793 O O . GLY B 1 157 ? 5.66 2.785 9.922 1 94.31 157 GLY B O 1
ATOM 3794 N N . THR B 1 158 ? 5.602 4.219 11.633 1 96.06 158 THR B N 1
ATOM 3795 C CA . THR B 1 158 ? 6.938 4.777 11.453 1 96.06 158 THR B CA 1
ATOM 3796 C C . THR B 1 158 ? 7.688 4.812 12.781 1 96.06 158 THR B C 1
ATOM 3798 O O . THR B 1 158 ? 7.078 4.699 13.852 1 96.06 158 THR B O 1
ATOM 3801 N N . THR B 1 159 ? 8.984 4.887 12.648 1 95.06 159 THR B N 1
ATOM 3802 C CA . THR B 1 159 ? 9.883 5.16 13.766 1 95.06 159 THR B CA 1
ATOM 3803 C C . THR B 1 159 ? 10.391 6.598 13.719 1 95.06 159 THR B C 1
ATOM 3805 O O . THR B 1 159 ? 10.906 7.047 12.695 1 95.06 159 THR B O 1
ATOM 3808 N N . ARG B 1 160 ? 10.258 7.254 14.844 1 92.5 160 ARG B N 1
ATOM 3809 C CA . ARG B 1 160 ? 10.773 8.617 14.922 1 92.5 160 ARG B CA 1
ATOM 3810 C C . ARG B 1 160 ? 12.289 8.625 15.094 1 92.5 160 ARG B C 1
ATOM 3812 O O . ARG B 1 160 ? 12.812 8.008 16.016 1 92.5 160 ARG B O 1
ATOM 3819 N N . LEU B 1 161 ? 12.984 9.312 14.289 1 93.25 161 LEU B N 1
ATOM 3820 C CA . LEU B 1 161 ? 14.438 9.406 14.344 1 93.25 161 LEU B CA 1
ATOM 3821 C C . LEU B 1 161 ? 14.875 10.711 15 1 93.25 161 LEU B C 1
ATOM 3823 O O . LEU B 1 161 ? 15.867 10.742 15.727 1 93.25 161 LEU B O 1
ATOM 3827 N N . ALA B 1 162 ? 14.211 11.758 14.711 1 87.31 162 ALA B N 1
ATOM 3828 C CA . ALA B 1 162 ? 14.414 13.109 15.211 1 87.31 162 ALA B CA 1
ATOM 3829 C C . ALA B 1 162 ? 13.219 14 14.883 1 87.31 162 ALA B C 1
ATOM 3831 O O . ALA B 1 162 ? 12.227 13.539 14.312 1 87.31 162 ALA B O 1
ATOM 3832 N N . GLY B 1 163 ? 13.273 15.18 15.383 1 80.5 163 GLY B N 1
ATOM 3833 C CA . GLY B 1 163 ? 12.188 16.094 15.07 1 80.5 163 GLY B CA 1
ATOM 3834 C C . GLY B 1 163 ? 11.891 16.188 13.586 1 80.5 163 GLY B C 1
ATOM 3835 O O . GLY B 1 163 ? 12.766 16.531 12.789 1 80.5 163 GLY B O 1
ATOM 3836 N N . GLY B 1 164 ? 10.648 15.742 13.18 1 88.44 164 GLY B N 1
ATOM 3837 C CA . GLY B 1 164 ? 10.195 15.852 11.805 1 88.44 164 GLY B CA 1
ATOM 3838 C C . GLY B 1 164 ? 10.719 14.75 10.914 1 88.44 164 GLY B C 1
ATOM 3839 O O . GLY B 1 164 ? 10.5 14.766 9.695 1 88.44 164 GLY B O 1
ATOM 3840 N N . THR B 1 165 ? 11.5 13.867 11.484 1 93.75 165 THR B N 1
ATOM 3841 C CA . THR B 1 165 ? 12.102 12.789 10.703 1 93.75 165 THR B CA 1
ATOM 3842 C C . THR B 1 165 ? 11.562 11.43 11.156 1 93.75 165 THR B C 1
ATOM 3844 O O . THR B 1 165 ? 11.852 10.977 12.266 1 93.75 165 THR B O 1
ATOM 3847 N N . TYR B 1 166 ? 10.828 10.828 10.289 1 97.06 166 TYR B N 1
ATOM 3848 C CA . TYR B 1 166 ? 10.211 9.531 10.555 1 97.06 166 TYR B CA 1
ATOM 3849 C C . TYR B 1 166 ? 10.586 8.516 9.477 1 97.06 166 TYR B C 1
ATOM 3851 O O . TYR B 1 166 ? 10.656 8.852 8.297 1 97.06 166 TYR B O 1
ATOM 3859 N N . ALA B 1 167 ? 10.844 7.301 9.867 1 98.44 167 ALA B N 1
ATOM 3860 C CA . ALA B 1 167 ? 11.273 6.273 8.922 1 98.44 167 ALA B CA 1
ATOM 3861 C C . ALA B 1 167 ? 10.344 5.062 8.969 1 98.44 167 ALA B C 1
ATOM 3863 O O . ALA B 1 167 ? 9.914 4.641 10.039 1 98.44 167 ALA B O 1
ATOM 3864 N N . MET B 1 168 ? 10.016 4.582 7.852 1 98.19 168 MET B N 1
ATOM 3865 C CA . MET B 1 168 ? 9.266 3.342 7.688 1 98.19 168 MET B CA 1
ATOM 3866 C C . MET B 1 168 ? 10.07 2.32 6.891 1 98.19 168 MET B C 1
ATOM 3868 O O . MET B 1 168 ? 10.641 2.648 5.848 1 98.19 168 MET B O 1
ATOM 3872 N N . LYS B 1 169 ? 10.148 1.142 7.398 1 97.88 169 LYS B N 1
ATOM 3873 C CA . LYS B 1 169 ? 10.789 0.053 6.672 1 97.88 169 LYS B CA 1
ATOM 3874 C C . LYS B 1 169 ? 9.758 -0.826 5.973 1 97.88 169 LYS B C 1
ATOM 3876 O O . LYS B 1 169 ? 8.781 -1.263 6.59 1 97.88 169 LYS B O 1
ATOM 3881 N N . ILE B 1 170 ? 9.977 -1.091 4.707 1 97.56 170 ILE B N 1
ATOM 3882 C CA . ILE B 1 170 ? 9.117 -2 3.963 1 97.56 170 ILE B CA 1
ATOM 3883 C C . ILE B 1 170 ? 9.961 -2.887 3.055 1 97.56 170 ILE B C 1
ATOM 3885 O O . ILE B 1 170 ? 11.172 -2.682 2.926 1 97.56 170 ILE B O 1
ATOM 3889 N N . LYS B 1 171 ? 9.273 -3.891 2.514 1 94.19 171 LYS B N 1
ATOM 3890 C CA . LYS B 1 171 ? 9.828 -4.691 1.424 1 94.19 171 LYS B CA 1
ATOM 3891 C C . LYS B 1 171 ? 9.055 -4.469 0.13 1 94.19 171 LYS B C 1
ATOM 3893 O O . LYS B 1 171 ? 7.82 -4.473 0.131 1 94.19 171 LYS B O 1
ATOM 3898 N N . VAL B 1 172 ? 9.703 -4.137 -0.882 1 94.06 172 VAL B N 1
ATOM 3899 C CA . VAL B 1 172 ? 9.125 -4.062 -2.221 1 94.06 172 VAL B CA 1
ATOM 3900 C C . VAL B 1 172 ? 9.68 -5.195 -3.084 1 94.06 172 VAL B C 1
ATOM 3902 O O . VAL B 1 172 ? 10.859 -5.203 -3.424 1 94.06 172 VAL B O 1
ATOM 3905 N N . LEU B 1 173 ? 8.781 -6.18 -3.412 1 86.62 173 LEU B N 1
ATOM 3906 C CA . LEU B 1 173 ? 9.211 -7.363 -4.152 1 86.62 173 LEU B CA 1
ATOM 3907 C C . LEU B 1 173 ? 10.406 -8.023 -3.48 1 86.62 173 LEU B C 1
ATOM 3909 O O . LEU B 1 173 ? 11.406 -8.312 -4.137 1 86.62 173 LEU B O 1
ATOM 3913 N N . GLY B 1 174 ? 10.352 -8.047 -2.137 1 85.75 174 GLY B N 1
ATOM 3914 C CA . GLY B 1 174 ? 11.336 -8.766 -1.344 1 85.75 174 GLY B CA 1
ATOM 3915 C C . GLY B 1 174 ? 12.539 -7.91 -0.984 1 85.75 174 GLY B C 1
ATOM 3916 O O . GLY B 1 174 ? 13.375 -8.312 -0.164 1 85.75 174 GLY B O 1
ATOM 3917 N N . LYS B 1 175 ? 12.695 -6.785 -1.566 1 88.88 175 LYS B N 1
ATOM 3918 C CA . LYS B 1 175 ? 13.844 -5.918 -1.31 1 88.88 175 LYS B CA 1
ATOM 3919 C C . LYS B 1 175 ? 13.508 -4.867 -0.256 1 88.88 175 LYS B C 1
ATOM 3921 O O . LYS B 1 175 ? 12.477 -4.191 -0.349 1 88.88 175 LYS B O 1
ATOM 3926 N N . PRO B 1 176 ? 14.383 -4.703 0.683 1 94.5 176 PRO B N 1
ATOM 3927 C CA . PRO B 1 176 ? 14.102 -3.748 1.755 1 94.5 176 PRO B CA 1
ATOM 3928 C C . PRO B 1 176 ? 14.281 -2.297 1.312 1 94.5 176 PRO B C 1
ATOM 3930 O O . PRO B 1 176 ? 15.203 -1.985 0.561 1 94.5 176 PRO B O 1
ATOM 3933 N N . VAL B 1 177 ? 13.422 -1.45 1.729 1 97.69 177 VAL B N 1
ATOM 3934 C CA . VAL B 1 177 ? 13.461 -0.012 1.486 1 97.69 177 VAL B CA 1
ATOM 3935 C C . VAL B 1 177 ? 13.062 0.738 2.756 1 97.69 177 VAL B C 1
ATOM 3937 O O . VAL B 1 177 ? 12.133 0.34 3.455 1 97.69 177 VAL B O 1
ATOM 3940 N N . ILE B 1 178 ? 13.828 1.684 3.098 1 98.44 178 ILE B N 1
ATOM 3941 C CA . ILE B 1 178 ? 13.484 2.596 4.184 1 98.44 178 ILE B CA 1
ATOM 3942 C C . ILE B 1 178 ? 12.984 3.92 3.609 1 98.44 178 ILE B C 1
ATOM 3944 O O . ILE B 1 178 ? 13.68 4.562 2.822 1 98.44 178 ILE B O 1
ATOM 3948 N N . ILE B 1 179 ? 11.812 4.285 3.957 1 98.81 179 ILE B N 1
ATOM 3949 C CA . ILE B 1 179 ? 11.211 5.496 3.41 1 98.81 179 ILE B CA 1
ATOM 3950 C C . ILE B 1 179 ? 11.086 6.551 4.508 1 98.81 179 ILE B C 1
ATOM 3952 O O . ILE B 1 179 ? 10.469 6.305 5.547 1 98.81 179 ILE B O 1
ATOM 3956 N N . LEU B 1 180 ? 11.664 7.68 4.273 1 98.62 180 LEU B N 1
ATOM 3957 C CA . LEU B 1 180 ? 11.586 8.789 5.215 1 98.62 180 LEU B CA 1
ATOM 3958 C C . LEU B 1 180 ? 10.352 9.648 4.949 1 98.62 180 LEU B C 1
ATOM 3960 O O . LEU B 1 180 ? 10.117 10.07 3.814 1 98.62 180 LEU B O 1
ATOM 3964 N N . ASN B 1 181 ? 9.547 9.836 6.008 1 98.25 181 ASN B N 1
ATOM 3965 C CA . ASN B 1 181 ? 8.344 10.664 5.996 1 98.25 181 ASN B CA 1
ATOM 3966 C C . ASN B 1 181 ? 7.379 10.234 4.895 1 98.25 181 ASN B C 1
ATOM 3968 O O . ASN B 1 181 ? 6.941 11.062 4.09 1 98.25 181 ASN B O 1
ATOM 3972 N N . PRO B 1 182 ? 6.977 8.992 4.906 1 98.44 182 PRO B N 1
ATOM 3973 C CA . PRO B 1 182 ? 6.145 8.453 3.832 1 98.44 182 PRO B CA 1
ATOM 3974 C C . PRO B 1 182 ? 4.738 9.047 3.82 1 98.44 182 PRO B C 1
ATOM 3976 O O . PRO B 1 182 ? 4.031 8.961 2.811 1 98.44 182 PRO B O 1
ATOM 3979 N N . PHE B 1 183 ? 4.266 9.625 4.809 1 96.88 183 PHE B N 1
ATOM 3980 C CA . PHE B 1 183 ? 2.906 10.133 4.957 1 96.88 183 PHE B CA 1
ATOM 3981 C C . PHE B 1 183 ? 2.758 11.492 4.289 1 96.88 183 PHE B C 1
ATOM 3983 O O . PHE B 1 183 ? 1.641 11.953 4.043 1 96.88 183 PHE B O 1
ATOM 3990 N N . HIS B 1 184 ? 3.818 12.117 3.975 1 97.5 184 HIS B N 1
ATOM 3991 C CA . HIS B 1 184 ? 3.797 13.555 3.74 1 97.5 184 HIS B CA 1
ATOM 3992 C C . HIS B 1 184 ? 3.1 13.891 2.426 1 97.5 184 HIS B C 1
ATOM 3994 O O . HIS B 1 184 ? 2.359 14.875 2.342 1 97.5 184 HIS B O 1
ATOM 4000 N N . ALA B 1 185 ? 3.379 13.117 1.381 1 97.12 185 ALA B N 1
ATOM 4001 C CA . ALA B 1 185 ? 2.758 13.414 0.092 1 97.12 185 ALA B CA 1
ATOM 4002 C C . ALA B 1 185 ? 1.237 13.469 0.216 1 97.12 185 ALA B C 1
ATOM 4004 O O . ALA B 1 185 ? 0.591 14.352 -0.35 1 97.12 185 ALA B O 1
ATOM 4005 N N . TYR B 1 186 ? 0.742 12.516 0.967 1 96.69 186 TYR B N 1
ATOM 4006 C CA . TYR B 1 186 ? -0.708 12.477 1.117 1 96.69 186 TYR B CA 1
ATOM 4007 C C . TYR B 1 186 ? -1.181 13.547 2.098 1 96.69 186 TYR B C 1
ATOM 4009 O O . TYR B 1 186 ? -2.281 14.086 1.956 1 96.69 186 TYR B O 1
ATOM 4017 N N . GLN B 1 187 ? -0.396 13.875 3.068 1 94.44 187 GLN B N 1
ATOM 4018 C CA . GLN B 1 187 ? -0.697 14.945 4.016 1 94.44 187 GLN B CA 1
ATOM 4019 C C . GLN B 1 187 ? -1.015 16.25 3.291 1 94.44 187 GLN B C 1
ATOM 4021 O O . GLN B 1 187 ? -1.853 17.031 3.746 1 94.44 187 GLN B O 1
ATOM 4026 N N . LEU B 1 188 ? -0.415 16.469 2.154 1 96.69 188 LEU B N 1
ATOM 4027 C CA . LEU B 1 188 ? -0.531 17.734 1.425 1 96.69 188 LEU B CA 1
ATOM 4028 C C . LEU B 1 188 ? -1.802 17.766 0.583 1 96.69 188 LEU B C 1
ATOM 4030 O O . LEU B 1 188 ? -2.293 18.828 0.223 1 96.69 188 LEU B O 1
ATOM 4034 N N . VAL B 1 189 ? -2.342 16.625 0.265 1 95.81 189 VAL B N 1
ATOM 4035 C CA . VAL B 1 189 ? -3.395 16.484 -0.735 1 95.81 189 VAL B CA 1
ATOM 4036 C C . VAL B 1 189 ? -4.617 17.297 -0.32 1 95.81 189 VAL B C 1
ATOM 4038 O O . VAL B 1 189 ? -5.137 18.094 -1.108 1 95.81 189 VAL B O 1
ATOM 4041 N N . PRO B 1 190 ? -5.074 17.219 0.908 1 94.44 190 PRO B N 1
ATOM 4042 C CA . PRO B 1 190 ? -6.262 18 1.271 1 94.44 190 PRO B CA 1
ATOM 4043 C C . PRO B 1 190 ? -6.051 19.5 1.135 1 94.44 190 PRO B C 1
ATOM 4045 O O . PRO B 1 190 ? -7.004 20.25 0.904 1 94.44 190 PRO B O 1
ATOM 4048 N N . TYR B 1 191 ? -4.867 19.938 1.22 1 97.19 191 TYR B N 1
ATOM 4049 C CA . TYR B 1 191 ? -4.57 21.375 1.209 1 97.19 191 TYR B CA 1
ATOM 4050 C C . TYR B 1 191 ? -4.379 21.875 -0.215 1 97.19 191 TYR B C 1
ATOM 4052 O O . TYR B 1 191 ? -4.406 23.094 -0.46 1 97.19 191 TYR B O 1
ATOM 4060 N N . THR B 1 192 ? -4.133 20.984 -1.12 1 96.38 192 THR B N 1
ATOM 4061 C CA . THR B 1 192 ? -3.727 21.422 -2.449 1 96.38 192 THR B CA 1
ATOM 4062 C C . THR B 1 192 ? -4.738 20.969 -3.5 1 96.38 192 THR B C 1
ATOM 4064 O O . THR B 1 192 ? -4.496 21.109 -4.703 1 96.38 192 THR B O 1
ATOM 4067 N N . THR B 1 193 ? -5.762 20.438 -3.109 1 94.5 193 THR B N 1
ATOM 4068 C CA . THR B 1 193 ? -6.809 19.953 -4.008 1 94.5 193 THR B CA 1
ATOM 4069 C C . THR B 1 193 ? -7.723 21.109 -4.422 1 94.5 193 THR B C 1
ATOM 4071 O O . THR B 1 193 ? -8.102 21.938 -3.59 1 94.5 193 THR B O 1
ATOM 4074 N N . LYS B 1 194 ? -8.07 21.156 -5.699 1 92.5 194 LYS B N 1
ATOM 4075 C CA . LYS B 1 194 ? -9.008 22.156 -6.211 1 92.5 194 LYS B CA 1
ATOM 4076 C C . LYS B 1 194 ? -10.352 22.062 -5.484 1 92.5 194 LYS B C 1
ATOM 4078 O O . LYS B 1 194 ? -10.859 20.969 -5.238 1 92.5 194 LYS B O 1
ATOM 4083 N N . GLY B 1 195 ? -10.812 23.156 -5.113 1 93.44 195 GLY B N 1
ATOM 4084 C CA . GLY B 1 195 ? -12.094 23.219 -4.43 1 93.44 195 GLY B CA 1
ATOM 4085 C C . GLY B 1 195 ? -11.961 23.172 -2.916 1 93.44 195 GLY B C 1
ATOM 4086 O O . GLY B 1 195 ? -12.922 23.469 -2.199 1 93.44 195 GLY B O 1
ATOM 4087 N N . HIS B 1 196 ? -10.805 22.844 -2.406 1 96.06 196 HIS B N 1
ATOM 4088 C CA . HIS B 1 196 ? -10.555 22.859 -0.969 1 96.06 196 HIS B CA 1
ATOM 4089 C C . HIS B 1 196 ? -10.117 24.25 -0.506 1 96.06 196 HIS B C 1
ATOM 4091 O O . HIS B 1 196 ? -9.828 25.125 -1.329 1 96.06 196 HIS B O 1
ATOM 4097 N N . SER B 1 197 ? -10.133 24.438 0.825 1 97.88 197 SER B N 1
ATOM 4098 C CA . SER B 1 197 ? -9.75 25.734 1.384 1 97.88 197 SER B CA 1
ATOM 4099 C C . SER B 1 197 ? -9.375 25.609 2.857 1 97.88 197 SER B C 1
ATOM 4101 O O . SER B 1 197 ? -9.641 24.578 3.486 1 97.88 197 SER B O 1
ATOM 4103 N N . ILE B 1 198 ? -8.688 26.625 3.281 1 98.56 198 ILE B N 1
ATOM 4104 C CA . ILE B 1 198 ? -8.477 26.812 4.711 1 98.56 198 ILE B CA 1
ATOM 4105 C C . ILE B 1 198 ? -8.906 28.219 5.117 1 98.56 198 ILE B C 1
ATOM 4107 O O . ILE B 1 198 ? -8.938 29.141 4.285 1 98.56 198 ILE B O 1
ATOM 4111 N N . ILE B 1 199 ? -9.312 28.359 6.32 1 98.75 199 ILE B N 1
ATOM 4112 C CA . ILE B 1 199 ? -9.625 29.672 6.906 1 98.75 199 ILE B CA 1
ATOM 4113 C C . ILE B 1 199 ? -8.57 30.031 7.949 1 98.75 199 ILE B C 1
ATOM 4115 O O . ILE B 1 199 ? -8.367 29.281 8.914 1 98.75 199 ILE B O 1
ATOM 4119 N N . LEU B 1 200 ? -7.973 31.125 7.723 1 98.81 200 LEU B N 1
ATOM 4120 C CA . LEU B 1 200 ? -6.859 31.562 8.562 1 98.81 200 LEU B CA 1
ATOM 4121 C C . LEU B 1 200 ? -7.285 32.719 9.477 1 98.81 200 LEU B C 1
ATOM 4123 O O . LEU B 1 200 ? -7.941 33.656 9.039 1 98.81 200 LEU B O 1
ATOM 4127 N N . PHE B 1 201 ? -6.859 32.562 10.703 1 98.75 201 PHE B N 1
ATOM 4128 C CA . PHE B 1 201 ? -7.051 33.625 11.703 1 98.75 201 PHE B CA 1
ATOM 4129 C C . PHE B 1 201 ? -5.715 34.094 12.266 1 98.75 201 PHE B C 1
ATOM 4131 O O . PHE B 1 201 ? -4.902 33.281 12.703 1 98.75 201 PHE B O 1
ATOM 4138 N N . GLU B 1 202 ? -5.445 35.344 12.156 1 98.69 202 GLU B N 1
ATOM 4139 C CA . GLU B 1 202 ? -4.453 35.938 13.031 1 98.69 202 GLU B CA 1
ATOM 4140 C C . GLU B 1 202 ? -5.035 36.219 14.414 1 98.69 202 GLU B C 1
ATOM 4142 O O . GLU B 1 202 ? -5.973 37.031 14.547 1 98.69 202 GLU B O 1
ATOM 4147 N N . ALA B 1 203 ? -4.48 35.625 15.375 1 98.56 203 ALA B N 1
ATOM 4148 C CA . ALA B 1 203 ? -5.066 35.656 16.719 1 98.56 203 ALA B CA 1
ATOM 4149 C C . ALA B 1 203 ? -4.133 36.344 17.703 1 98.56 203 ALA B C 1
ATOM 4151 O O . ALA B 1 203 ? -2.91 36.219 17.594 1 98.56 203 ALA B O 1
ATOM 4152 N N . ARG B 1 204 ? -4.789 37 18.719 1 98.44 204 ARG B N 1
ATOM 4153 C CA . ARG B 1 204 ? -4.062 37.75 19.734 1 98.44 204 ARG B CA 1
ATOM 4154 C C . ARG B 1 204 ? -4.605 37.469 21.125 1 98.44 204 ARG B C 1
ATOM 4156 O O . ARG B 1 204 ? -5.816 37.344 21.312 1 98.44 204 ARG B O 1
ATOM 4163 N N . SER B 1 205 ? -3.688 37.281 22.109 1 98.12 205 SER B N 1
ATOM 4164 C CA . SER B 1 205 ? -4.145 37.031 23.469 1 98.12 205 SER B CA 1
ATOM 4165 C C . SER B 1 205 ? -3.061 37.344 24.484 1 98.12 205 SER B C 1
ATOM 4167 O O . SER B 1 205 ? -1.881 37.438 24.141 1 98.12 205 SER B O 1
ATOM 4169 N N . THR B 1 206 ? -3.521 37.594 25.672 1 97 206 THR B N 1
ATOM 4170 C CA . THR B 1 206 ? -2.58 37.781 26.781 1 97 206 THR B CA 1
ATOM 4171 C C . THR B 1 206 ? -2.443 36.5 27.594 1 97 206 THR B C 1
ATOM 4173 O O . THR B 1 206 ? -1.629 36.406 28.516 1 97 206 THR B O 1
ATOM 4176 N N . LYS B 1 207 ? -3.176 35.469 27.203 1 97.06 207 LYS B N 1
ATOM 4177 C CA . LYS B 1 207 ? -3.068 34.188 27.891 1 97.06 207 LYS B CA 1
ATOM 4178 C C . LYS B 1 207 ? -1.722 33.531 27.609 1 97.06 207 LYS B C 1
ATOM 4180 O O . LYS B 1 207 ? -1.074 33.812 26.609 1 97.06 207 LYS B O 1
ATOM 4185 N N . SER B 1 208 ? -1.379 32.625 28.516 1 97.19 208 SER B N 1
ATOM 4186 C CA . SER B 1 208 ? -0.11 31.938 28.328 1 97.19 208 SER B CA 1
ATOM 4187 C C . SER B 1 208 ? -0.144 31.062 27.094 1 97.19 208 SER B C 1
ATOM 4189 O O . SER B 1 208 ? -1.202 30.547 26.703 1 97.19 208 SER B O 1
ATOM 4191 N N . TRP B 1 209 ? 1.019 30.922 26.469 1 96.75 209 TRP B N 1
ATOM 4192 C CA . TRP B 1 209 ? 1.118 30.062 25.312 1 96.75 209 TRP B CA 1
ATOM 4193 C C . TRP B 1 209 ? 0.703 28.625 25.656 1 96.75 209 TRP B C 1
ATOM 4195 O O . TRP B 1 209 ? 0.063 27.953 24.844 1 96.75 209 TRP B O 1
ATOM 4205 N N . GLU B 1 210 ? 1.09 28.172 26.766 1 95.5 210 GLU B N 1
ATOM 4206 C CA . GLU B 1 210 ? 0.692 26.844 27.219 1 95.5 210 GLU B CA 1
ATOM 4207 C C . GLU B 1 210 ? -0.827 26.703 27.234 1 95.5 210 GLU B C 1
ATOM 4209 O O . GLU B 1 210 ? -1.36 25.703 26.75 1 95.5 210 GLU B O 1
ATOM 4214 N N . ASP B 1 211 ? -1.491 27.656 27.781 1 96.94 211 ASP B N 1
ATOM 4215 C CA . ASP B 1 211 ? -2.949 27.625 27.844 1 96.94 211 ASP B CA 1
ATOM 4216 C C . ASP B 1 211 ? -3.568 27.672 26.453 1 96.94 211 ASP B C 1
ATOM 4218 O O . ASP B 1 211 ? -4.559 27 26.188 1 96.94 211 ASP B O 1
ATOM 4222 N N . LEU B 1 212 ? -3.027 28.516 25.641 1 97.56 212 LEU B N 1
ATOM 4223 C CA . LEU B 1 212 ? -3.521 28.625 24.281 1 97.56 212 LEU B CA 1
ATOM 4224 C C . LEU B 1 212 ? -3.422 27.297 23.547 1 97.56 212 LEU B C 1
ATOM 4226 O O . LEU B 1 212 ? -4.34 26.922 22.812 1 97.56 212 LEU B O 1
ATOM 4230 N N . ARG B 1 213 ? -2.365 26.562 23.75 1 96.62 213 ARG B N 1
ATOM 4231 C CA . ARG B 1 213 ? -2.135 25.297 23.078 1 96.62 213 ARG B CA 1
ATOM 4232 C C . ARG B 1 213 ? -2.953 24.172 23.703 1 96.62 213 ARG B C 1
ATOM 4234 O O . ARG B 1 213 ? -3.578 23.391 23 1 96.62 213 ARG B O 1
ATOM 4241 N N . GLN B 1 214 ? -3.012 24.156 25.016 1 96.06 214 GLN B N 1
ATOM 4242 C CA . GLN B 1 214 ? -3.572 23.016 25.719 1 96.06 214 GLN B CA 1
ATOM 4243 C C . GLN B 1 214 ? -5.062 23.203 25.984 1 96.06 214 GLN B C 1
ATOM 4245 O O . GLN B 1 214 ? -5.852 22.266 25.828 1 96.06 214 GLN B O 1
ATOM 4250 N N . LYS B 1 215 ? -5.402 24.391 26.375 1 97.62 215 LYS B N 1
ATOM 4251 C CA . LYS B 1 215 ? -6.766 24.594 26.859 1 97.62 215 LYS B CA 1
ATOM 4252 C C . LYS B 1 215 ? -7.656 25.172 25.766 1 97.62 215 LYS B C 1
ATOM 4254 O O . LYS B 1 215 ? -8.852 24.891 25.719 1 97.62 215 LYS B O 1
ATOM 4259 N N . LEU B 1 216 ? -7.133 26.031 24.984 1 98.31 216 LEU B N 1
ATOM 4260 C CA . LEU B 1 216 ? -7.922 26.594 23.906 1 98.31 216 LEU B CA 1
ATOM 4261 C C . LEU B 1 216 ? -7.996 25.641 22.719 1 98.31 216 LEU B C 1
ATOM 4263 O O . LEU B 1 216 ? -9.086 25.266 22.281 1 98.31 216 LEU B O 1
ATOM 4267 N N . THR B 1 217 ? -6.797 25.281 22.141 1 97.88 217 THR B N 1
ATOM 4268 C CA . THR B 1 217 ? -6.727 24.438 20.953 1 97.88 217 THR B CA 1
ATOM 4269 C C . THR B 1 217 ? -7.016 22.984 21.312 1 97.88 217 THR B C 1
ATOM 4271 O O . THR B 1 217 ? -7.922 22.375 20.75 1 97.88 217 THR B O 1
ATOM 4274 N N . GLY B 1 218 ? -6.281 22.484 22.312 1 97.25 218 GLY B N 1
ATOM 4275 C CA . GLY B 1 218 ? -6.359 21.078 22.703 1 97.25 218 GLY B CA 1
ATOM 4276 C C . GLY B 1 218 ? -5.281 20.219 22.062 1 97.25 218 GLY B C 1
ATOM 4277 O O . GLY B 1 218 ? -4.773 20.547 20.984 1 97.25 218 GLY B O 1
ATOM 4278 N N . THR B 1 219 ? -5.031 19.094 22.719 1 94.12 219 THR B N 1
ATOM 4279 C CA . THR B 1 219 ? -4.008 18.188 22.219 1 94.12 219 THR B CA 1
ATOM 4280 C C . THR B 1 219 ? -4.395 17.641 20.844 1 94.12 219 THR B C 1
ATOM 4282 O O . THR B 1 219 ? -5.551 17.734 20.438 1 94.12 219 THR B O 1
ATOM 4285 N N . THR B 1 220 ? -3.363 17.156 20.172 1 90.75 220 THR B N 1
ATOM 4286 C CA . THR B 1 220 ? -3.516 16.672 18.812 1 90.75 220 THR B CA 1
ATOM 4287 C C . THR B 1 220 ? -4.613 15.609 18.734 1 90.75 220 THR B C 1
ATOM 4289 O O . THR B 1 220 ? -5.379 15.578 17.766 1 90.75 220 THR B O 1
ATOM 4292 N N . ASP B 1 221 ? -4.688 14.773 19.766 1 92.56 221 ASP B N 1
ATOM 4293 C CA . ASP B 1 221 ? -5.773 13.805 19.828 1 92.56 221 ASP B CA 1
ATOM 4294 C C . ASP B 1 221 ? -7.004 14.398 20.516 1 92.56 221 ASP B C 1
ATOM 4296 O O . ASP B 1 221 ? -7.004 14.617 21.734 1 92.56 221 ASP B O 1
ATOM 4300 N N . PRO B 1 222 ? -8.039 14.531 19.75 1 96.81 222 PRO B N 1
ATOM 4301 C CA . PRO B 1 222 ? -9.227 15.18 20.297 1 96.81 222 PRO B CA 1
ATOM 4302 C C . PRO B 1 222 ? -9.82 14.414 21.484 1 96.81 222 PRO B C 1
ATOM 4304 O O . PRO B 1 222 ? -10.43 15.023 22.375 1 96.81 222 PRO B O 1
ATOM 4307 N N . LYS B 1 223 ? -9.594 13.078 21.547 1 95.38 223 LYS B N 1
ATOM 4308 C CA . LYS B 1 223 ? -10.109 12.273 22.641 1 95.38 223 LYS B CA 1
ATOM 4309 C C . LYS B 1 223 ? -9.43 12.641 23.953 1 95.38 223 LYS B C 1
ATOM 4311 O O . LYS B 1 223 ? -10.023 12.5 25.031 1 95.38 223 LYS B O 1
ATOM 4316 N N . ASP B 1 224 ? -8.234 13.148 23.828 1 96.88 224 ASP B N 1
ATOM 4317 C CA . ASP B 1 224 ? -7.449 13.492 25.016 1 96.88 224 ASP B CA 1
ATOM 4318 C C . ASP B 1 224 ? -7.41 15.008 25.219 1 96.88 224 ASP B C 1
ATOM 4320 O O . ASP B 1 224 ? -6.758 15.5 26.141 1 96.88 224 ASP B O 1
ATOM 4324 N N . ALA B 1 225 ? -8.023 15.719 24.328 1 97.62 225 ALA B N 1
ATOM 4325 C CA . ALA B 1 225 ? -7.965 17.172 24.391 1 97.62 225 ALA B CA 1
ATOM 4326 C C . ALA B 1 225 ? -8.766 17.703 25.594 1 97.62 225 ALA B C 1
ATOM 4328 O O . ALA B 1 225 ? -9.797 17.141 25.953 1 97.62 225 ALA B O 1
ATOM 4329 N N . ALA B 1 226 ? -8.344 18.766 26.172 1 97.44 226 ALA B N 1
ATOM 4330 C CA . ALA B 1 226 ? -9.016 19.375 27.312 1 97.44 226 ALA B CA 1
ATOM 4331 C C . ALA B 1 226 ? -10.477 19.688 26.984 1 97.44 226 ALA B C 1
ATOM 4333 O O . ALA B 1 226 ? -10.789 20.141 25.891 1 97.44 226 ALA B O 1
ATOM 4334 N N . GLU B 1 227 ? -11.312 19.438 27.969 1 97.69 227 GLU B N 1
ATOM 4335 C CA . GLU B 1 227 ? -12.734 19.75 27.781 1 97.69 227 GLU B CA 1
ATOM 4336 C C . GLU B 1 227 ? -12.945 21.219 27.453 1 97.69 227 GLU B C 1
ATOM 4338 O O . GLU B 1 227 ? -12.391 22.094 28.125 1 97.69 227 GLU B O 1
ATOM 4343 N N . GLY B 1 228 ? -13.656 21.438 26.391 1 97.69 228 GLY B N 1
ATOM 4344 C CA . GLY B 1 228 ? -13.953 22.812 26.016 1 97.69 228 GLY B CA 1
ATOM 4345 C C . GLY B 1 228 ? -12.984 23.375 24.984 1 97.69 228 GLY B C 1
ATOM 4346 O O . GLY B 1 228 ? -13.234 24.438 24.406 1 97.69 228 GLY B O 1
ATOM 4347 N N . SER B 1 229 ? -11.859 22.703 24.812 1 98.5 229 SER B N 1
ATOM 4348 C CA . SER B 1 229 ? -10.961 23.125 23.734 1 98.5 229 SER B CA 1
ATOM 4349 C C . SER B 1 229 ? -11.602 22.938 22.375 1 98.5 229 SER B C 1
ATOM 4351 O O . SER B 1 229 ? -12.602 22.234 22.234 1 98.5 229 SER B O 1
ATOM 4353 N N . ILE B 1 230 ? -11.086 23.516 21.422 1 98.5 230 ILE B N 1
ATOM 4354 C CA . ILE B 1 230 ? -11.68 23.5 20.094 1 98.5 230 ILE B CA 1
ATOM 4355 C C . ILE B 1 230 ? -11.68 22.078 19.547 1 98.5 230 ILE B C 1
ATOM 4357 O O . ILE B 1 230 ? -12.695 21.609 19.016 1 98.5 230 ILE B O 1
ATOM 4361 N N . ARG B 1 231 ? -10.555 21.359 19.625 1 98.25 231 ARG B N 1
ATOM 4362 C CA . ARG B 1 231 ? -10.477 20 19.109 1 98.25 231 ARG B CA 1
ATOM 4363 C C . ARG B 1 231 ? -11.414 19.062 19.875 1 98.25 231 ARG B C 1
ATOM 4365 O O . ARG B 1 231 ? -12.023 18.156 19.281 1 98.25 231 ARG B O 1
ATOM 4372 N N . ASN B 1 232 ? -11.531 19.266 21.188 1 98.31 232 ASN B N 1
ATOM 4373 C CA . ASN B 1 232 ? -12.523 18.547 21.969 1 98.31 232 ASN B CA 1
ATOM 4374 C C . ASN B 1 232 ? -13.945 18.828 21.484 1 98.31 232 ASN B C 1
ATOM 4376 O O . ASN B 1 232 ? -14.75 17.906 21.344 1 98.31 232 ASN B O 1
ATOM 4380 N N . LEU B 1 233 ? -14.273 20.031 21.25 1 98.5 233 LEU B N 1
ATOM 4381 C CA . LEU B 1 233 ? -15.602 20.438 20.828 1 98.5 233 LEU B CA 1
ATOM 4382 C C . LEU B 1 233 ? -15.914 19.906 19.438 1 98.5 233 LEU B C 1
ATOM 4384 O O . LEU B 1 233 ? -17.062 19.531 19.156 1 98.5 233 LEU B O 1
ATOM 4388 N N . PHE B 1 234 ? -14.938 19.953 18.531 1 98.44 234 PHE B N 1
ATOM 4389 C CA . PHE B 1 234 ? -15.148 19.391 17.203 1 98.44 234 PHE B CA 1
ATOM 4390 C C . PHE B 1 234 ? -15.531 17.906 17.312 1 98.44 234 PHE B C 1
ATOM 4392 O O . PHE B 1 234 ? -16.406 17.438 16.562 1 98.44 234 PHE B O 1
ATOM 4399 N N . LEU B 1 235 ? -14.836 17.188 18.219 1 97.81 235 LEU B N 1
ATOM 4400 C CA . LEU B 1 235 ? -15.164 15.781 18.422 1 97.81 235 LEU B CA 1
ATOM 4401 C C . LEU B 1 235 ? -16.562 15.633 19.016 1 97.81 235 LEU B C 1
ATOM 4403 O O . LEU B 1 235 ? -17.359 14.828 18.531 1 97.81 235 LEU B O 1
ATOM 4407 N N . LYS B 1 236 ? -16.891 16.375 20.016 1 97.56 236 LYS B N 1
ATOM 4408 C CA . LYS B 1 236 ? -18.156 16.281 20.75 1 97.56 236 LYS B CA 1
ATOM 4409 C C . LYS B 1 236 ? -19.328 16.656 19.844 1 97.56 236 LYS B C 1
ATOM 4411 O O . LYS B 1 236 ? -20.406 16.062 19.969 1 97.56 236 LYS B O 1
ATOM 4416 N N . HIS B 1 237 ? -19.141 17.594 18.984 1 97.69 237 HIS B N 1
ATOM 4417 C CA . HIS B 1 237 ? -20.234 18.109 18.188 1 97.69 237 HIS B CA 1
ATOM 4418 C C . HIS B 1 237 ? -20.078 17.719 16.719 1 97.69 237 HIS B C 1
ATOM 4420 O O . HIS B 1 237 ? -20.547 18.438 15.82 1 97.69 237 HIS B O 1
ATOM 4426 N N . LYS B 1 238 ? -19.359 16.703 16.484 1 96.69 238 LYS B N 1
ATOM 4427 C CA . LYS B 1 238 ? -19.031 16.281 15.133 1 96.69 238 LYS B CA 1
ATOM 4428 C C . LYS B 1 238 ? -20.281 16.156 14.266 1 96.69 238 LYS B C 1
ATOM 4430 O O . LYS B 1 238 ? -20.312 16.672 13.148 1 96.69 238 LYS B O 1
ATOM 4435 N N . ALA B 1 239 ? -21.328 15.539 14.734 1 96.19 239 ALA B N 1
ATOM 4436 C CA . ALA B 1 239 ? -22.562 15.336 13.984 1 96.19 239 ALA B CA 1
ATOM 4437 C C . ALA B 1 239 ? -23.25 16.672 13.688 1 96.19 239 ALA B C 1
ATOM 4439 O O . ALA B 1 239 ? -23.688 16.906 12.562 1 96.19 239 ALA B O 1
ATOM 4440 N N . ASP B 1 240 ? -23.328 17.547 14.664 1 97.25 240 ASP B N 1
ATOM 4441 C CA . ASP B 1 240 ? -23.984 18.844 14.531 1 97.25 240 ASP B CA 1
ATOM 4442 C C . ASP B 1 240 ? -23.234 19.734 13.523 1 97.25 240 ASP B C 1
ATOM 4444 O O . ASP B 1 240 ? -23.859 20.562 12.859 1 97.25 240 ASP B O 1
ATOM 4448 N N . LEU B 1 241 ? -21.969 19.469 13.398 1 97.88 241 LEU B N 1
ATOM 4449 C CA . LEU B 1 241 ? -21.109 20.297 12.547 1 97.88 241 LEU B CA 1
ATOM 4450 C C . LEU B 1 241 ? -20.969 19.688 11.164 1 97.88 241 LEU B C 1
ATOM 4452 O O . LEU B 1 241 ? -20.453 20.328 10.242 1 97.88 241 LEU B O 1
ATOM 4456 N N . GLY B 1 242 ? -21.453 18.484 11.047 1 96.88 242 GLY B N 1
ATOM 4457 C CA . GLY B 1 242 ? -21.328 17.797 9.773 1 96.88 242 GLY B CA 1
ATOM 4458 C C . GLY B 1 242 ? -19.922 17.344 9.477 1 96.88 242 GLY B C 1
ATOM 4459 O O . GLY B 1 242 ? -19.531 17.219 8.312 1 96.88 242 GLY B O 1
ATOM 4460 N N . LEU B 1 243 ? -19.141 17.156 10.484 1 95.62 243 LEU B N 1
ATOM 4461 C CA . LEU B 1 243 ? -17.75 16.719 10.305 1 95.62 243 LEU B CA 1
ATOM 4462 C C . LEU B 1 243 ? -17.672 15.211 10.109 1 95.62 243 LEU B C 1
ATOM 4464 O O . LEU B 1 243 ? -18.5 14.469 10.648 1 95.62 243 LEU B O 1
ATOM 4468 N N . GLY B 1 244 ? -16.703 14.828 9.305 1 90.94 244 GLY B N 1
ATOM 4469 C CA . GLY B 1 244 ? -16.422 13.406 9.234 1 90.94 244 GLY B CA 1
ATOM 4470 C C . GLY B 1 244 ? -15.766 12.867 10.484 1 90.94 244 GLY B C 1
ATOM 4471 O O . GLY B 1 244 ? -16.125 13.258 11.602 1 90.94 244 GLY B O 1
ATOM 4472 N N . ASP B 1 245 ? -14.852 11.938 10.328 1 87.75 245 ASP B N 1
ATOM 4473 C CA . ASP B 1 245 ? -14.109 11.43 11.477 1 87.75 245 ASP B CA 1
ATOM 4474 C C . ASP B 1 245 ? -13.211 12.508 12.07 1 87.75 245 ASP B C 1
ATOM 4476 O O . ASP B 1 245 ? -12.547 13.25 11.336 1 87.75 245 ASP B O 1
ATOM 4480 N N . VAL B 1 246 ? -13.312 12.617 13.359 1 93.75 246 VAL B N 1
ATOM 4481 C CA . VAL B 1 246 ? -12.484 13.562 14.094 1 93.75 246 VAL B CA 1
ATOM 4482 C C . VAL B 1 246 ? -11.484 12.812 14.969 1 93.75 246 VAL B C 1
ATOM 4484 O O . VAL B 1 246 ? -11.852 12.258 16 1 93.75 246 VAL B O 1
ATOM 4487 N N . ASP B 1 247 ? -10.25 12.82 14.484 1 90.5 247 ASP B N 1
ATOM 4488 C CA . ASP B 1 247 ? -9.188 12.086 15.172 1 90.5 247 ASP B CA 1
ATOM 4489 C C . ASP B 1 247 ? -7.848 12.812 15.031 1 90.5 247 ASP B C 1
ATOM 4491 O O . ASP B 1 247 ? -7.809 14 14.719 1 90.5 247 ASP B O 1
ATOM 4495 N N . LYS B 1 248 ? -6.789 12.164 15.359 1 85.62 248 LYS B N 1
ATOM 4496 C CA . LYS B 1 248 ? -5.457 12.766 15.398 1 85.62 248 LYS B CA 1
ATOM 4497 C C . LYS B 1 248 ? -5.098 13.375 14.047 1 85.62 248 LYS B C 1
ATOM 4499 O O . LYS B 1 248 ? -4.445 14.422 13.992 1 85.62 248 LYS B O 1
ATOM 4504 N N . GLY B 1 249 ? -5.484 12.742 12.992 1 84.69 249 GLY B N 1
ATOM 4505 C CA . GLY B 1 249 ? -5.109 13.188 11.656 1 84.69 249 GLY B CA 1
ATOM 4506 C C . GLY B 1 249 ? -6.078 14.195 11.07 1 84.69 249 GLY B C 1
ATOM 4507 O O . GLY B 1 249 ? -5.738 14.914 10.125 1 84.69 249 GLY B O 1
ATOM 4508 N N . THR B 1 250 ? -7.27 14.18 11.555 1 91.56 250 THR B N 1
ATOM 4509 C CA . THR B 1 250 ? -8.328 15.07 11.109 1 91.56 250 THR B CA 1
ATOM 4510 C C . THR B 1 250 ? -8.969 15.789 12.289 1 91.56 250 THR B C 1
ATOM 4512 O O . THR B 1 250 ? -10.164 15.648 12.539 1 91.56 250 THR B O 1
ATOM 4515 N N . ASN B 1 251 ? -8.133 16.641 12.875 1 94.12 251 ASN B N 1
ATOM 4516 C CA . ASN B 1 251 ? -8.602 17.25 14.117 1 94.12 251 ASN B CA 1
ATOM 4517 C C . ASN B 1 251 ? -9.109 18.672 13.891 1 94.12 251 ASN B C 1
ATOM 4519 O O . ASN B 1 251 ? -9.469 19.359 14.844 1 94.12 251 ASN B O 1
ATOM 4523 N N . GLY B 1 252 ? -9.031 19.188 12.727 1 96.75 252 GLY B N 1
ATOM 4524 C CA . GLY B 1 252 ? -9.844 20.312 12.297 1 96.75 252 GLY B CA 1
ATOM 4525 C C . GLY B 1 252 ? -9.109 21.641 12.367 1 96.75 252 GLY B C 1
ATOM 4526 O O . GLY B 1 252 ? -9.523 22.609 11.75 1 96.75 252 GLY B O 1
ATOM 4527 N N . VAL B 1 253 ? -7.992 21.656 13.211 1 97.81 253 VAL B N 1
ATOM 4528 C CA . VAL B 1 253 ? -7.406 22.984 13.383 1 97.81 253 VAL B CA 1
ATOM 4529 C C . VAL B 1 253 ? -5.891 22.859 13.508 1 97.81 253 VAL B C 1
ATOM 4531 O O . VAL B 1 253 ? -5.363 21.781 13.75 1 97.81 253 VAL B O 1
ATOM 4534 N N . HIS B 1 254 ? -5.277 23.938 13.219 1 97.31 254 HIS B N 1
ATOM 4535 C CA . HIS B 1 254 ? -3.871 24.188 13.508 1 97.31 254 HIS B CA 1
ATOM 4536 C C . HIS B 1 254 ? -3.691 25.469 14.328 1 97.31 254 HIS B C 1
ATOM 4538 O O . HIS B 1 254 ? -4.398 26.453 14.109 1 97.31 254 HIS B O 1
ATOM 4544 N N . ALA B 1 255 ? -2.791 25.406 15.258 1 97.88 255 ALA B N 1
ATOM 4545 C CA . ALA B 1 255 ? -2.348 26.594 15.992 1 97.88 255 ALA B CA 1
ATOM 4546 C C . ALA B 1 255 ? -0.832 26.594 16.156 1 97.88 255 ALA B C 1
ATOM 4548 O O . ALA B 1 255 ? -0.219 25.547 16.359 1 97.88 255 ALA B O 1
ATOM 4549 N N . SER B 1 256 ? -0.311 27.75 16.094 1 97.25 256 SER B N 1
ATOM 4550 C CA . SER B 1 256 ? 1.136 27.875 16.234 1 97.25 256 SER B CA 1
ATOM 4551 C C . SER B 1 256 ? 1.622 27.25 17.531 1 97.25 256 SER B C 1
ATOM 4553 O O . SER B 1 256 ? 0.96 27.359 18.562 1 97.25 256 SER B O 1
ATOM 4555 N N . ALA B 1 257 ? 2.852 26.75 17.531 1 93.88 257 ALA B N 1
ATOM 4556 C CA . ALA B 1 257 ? 3.383 26 18.656 1 93.88 257 ALA B CA 1
ATOM 4557 C C . ALA B 1 257 ? 4.086 26.906 19.656 1 93.88 257 ALA B C 1
ATOM 4559 O O . ALA B 1 257 ? 4.281 26.547 20.812 1 93.88 257 ALA B O 1
ATOM 4560 N N . GLY B 1 258 ? 4.48 28.094 19.172 1 95.75 258 GLY B N 1
ATOM 4561 C CA . GLY B 1 258 ? 5.195 29.094 19.953 1 95.75 258 GLY B CA 1
ATOM 4562 C C . GLY B 1 258 ? 5.332 30.422 19.234 1 95.75 258 GLY B C 1
ATOM 4563 O O . GLY B 1 258 ? 4.914 30.547 18.078 1 95.75 258 GLY B O 1
ATOM 4564 N N . PRO B 1 259 ? 5.91 31.328 19.938 1 97.44 259 PRO B N 1
ATOM 4565 C CA . PRO B 1 259 ? 5.93 32.688 19.375 1 97.44 259 PRO B CA 1
ATOM 4566 C C . PRO B 1 259 ? 6.762 32.781 18.094 1 97.44 259 PRO B C 1
ATOM 4568 O O . PRO B 1 259 ? 6.379 33.5 17.156 1 97.44 259 PRO B O 1
ATOM 4571 N N . LEU B 1 260 ? 7.891 32.094 18.031 1 97.19 260 LEU B N 1
ATOM 4572 C CA . LEU B 1 260 ? 8.734 32.188 16.844 1 97.19 260 LEU B CA 1
ATOM 4573 C C . LEU B 1 260 ? 8.047 31.547 15.648 1 97.19 260 LEU B C 1
ATOM 4575 O O . LEU B 1 260 ? 8.008 32.125 14.562 1 97.19 260 LEU B O 1
ATOM 4579 N N . GLU B 1 261 ? 7.555 30.391 15.852 1 95.88 261 GLU B N 1
ATOM 4580 C CA . GLU B 1 261 ? 6.82 29.734 14.773 1 95.88 261 GLU B CA 1
ATOM 4581 C C . GLU B 1 261 ? 5.605 30.547 14.352 1 95.88 261 GLU B C 1
ATOM 4583 O O . GLU B 1 261 ? 5.273 30.609 13.164 1 95.88 261 GLU B O 1
ATOM 4588 N N . GLY B 1 262 ? 4.93 31.078 15.344 1 97.94 262 GLY B N 1
ATOM 4589 C CA . GLY B 1 262 ? 3.809 31.953 15.039 1 97.94 262 GLY B CA 1
ATOM 4590 C C . GLY B 1 262 ? 4.188 33.094 14.133 1 97.94 262 GLY B C 1
ATOM 4591 O O . GLY B 1 262 ? 3.48 33.406 13.172 1 97.94 262 GLY B O 1
ATOM 4592 N N . MET B 1 263 ? 5.254 33.75 14.453 1 98.38 263 MET B N 1
ATOM 4593 C CA . MET B 1 263 ? 5.77 34.844 13.656 1 98.38 263 MET B CA 1
ATOM 4594 C C . MET B 1 263 ? 6.012 34.406 12.211 1 98.38 263 MET B C 1
ATOM 4596 O O . MET B 1 263 ? 5.59 35.094 11.273 1 98.38 263 MET B O 1
ATOM 4600 N N . VAL B 1 264 ? 6.641 33.281 12.055 1 97.94 264 VAL B N 1
ATOM 4601 C CA . VAL B 1 264 ? 6.996 32.781 10.742 1 97.94 264 VAL B CA 1
ATOM 4602 C C . VAL B 1 264 ? 5.73 32.406 9.969 1 97.94 264 VAL B C 1
ATOM 4604 O O . VAL B 1 264 ? 5.605 32.688 8.781 1 97.94 264 VAL B O 1
ATOM 4607 N N . GLU B 1 265 ? 4.855 31.766 10.656 1 98.25 265 GLU B N 1
ATOM 4608 C CA . GLU B 1 265 ? 3.611 31.344 10.023 1 98.25 265 GLU B CA 1
ATOM 4609 C C . GLU B 1 265 ? 2.762 32.531 9.602 1 98.25 265 GLU B C 1
ATOM 4611 O O . GLU B 1 265 ? 2.123 32.5 8.547 1 98.25 265 GLU B O 1
ATOM 4616 N N . LEU B 1 266 ? 2.732 33.5 10.43 1 98.56 266 LEU B N 1
ATOM 4617 C CA . LEU B 1 266 ? 1.982 34.719 10.078 1 98.56 266 LEU B CA 1
ATOM 4618 C C . LEU B 1 266 ? 2.539 35.344 8.812 1 98.56 266 LEU B C 1
ATOM 4620 O O . LEU B 1 266 ? 1.777 35.75 7.926 1 98.56 266 LEU B O 1
ATOM 4624 N N . GLN B 1 267 ? 3.809 35.5 8.766 1 98.19 267 GLN B N 1
ATOM 4625 C CA . GLN B 1 267 ? 4.371 36 7.52 1 98.19 267 GLN B CA 1
ATOM 4626 C C . GLN B 1 267 ? 3.988 35.125 6.336 1 98.19 267 GLN B C 1
ATOM 4628 O O . GLN B 1 267 ? 3.631 35.625 5.27 1 98.19 267 GLN B O 1
ATOM 4633 N N . ARG B 1 268 ? 4.082 33.875 6.477 1 97.81 268 ARG B N 1
ATOM 4634 C CA . ARG B 1 268 ? 3.832 32.906 5.398 1 97.81 268 ARG B CA 1
ATOM 4635 C C . ARG B 1 268 ? 2.406 33.062 4.875 1 97.81 268 ARG B C 1
ATOM 4637 O O . ARG B 1 268 ? 2.193 33.156 3.666 1 97.81 268 ARG B O 1
ATOM 4644 N N . PHE B 1 269 ? 1.457 33.094 5.766 1 98.38 269 PHE B N 1
ATOM 4645 C CA . PHE B 1 269 ? 0.069 32.938 5.352 1 98.38 269 PHE B CA 1
ATOM 4646 C C . PHE B 1 269 ? -0.61 34.281 5.176 1 98.38 269 PHE B C 1
ATOM 4648 O O . PHE B 1 269 ? -1.636 34.406 4.5 1 98.38 269 PHE B O 1
ATOM 4655 N N . PHE B 1 270 ? -0.093 35.344 5.758 1 98.25 270 PHE B N 1
ATOM 4656 C CA . PHE B 1 270 ? -0.732 36.656 5.66 1 98.25 270 PHE B CA 1
ATOM 4657 C C . PHE B 1 270 ? 0.069 37.562 4.75 1 98.25 270 PHE B C 1
ATOM 4659 O O . PHE B 1 270 ? -0.177 38.781 4.711 1 98.25 270 PHE B O 1
ATOM 4666 N N . SER B 1 271 ? 1.036 37.062 4.098 1 97.69 271 SER B N 1
ATOM 4667 C CA . SER B 1 271 ? 1.631 37.75 2.955 1 97.69 271 SER B CA 1
ATOM 4668 C C . SER B 1 271 ? 0.771 37.594 1.706 1 97.69 271 SER B C 1
ATOM 4670 O O . SER B 1 271 ? 0.044 36.594 1.566 1 97.69 271 SER B O 1
ATOM 4672 N N . ASP B 1 272 ? 0.822 38.562 0.838 1 96.56 272 ASP B N 1
ATOM 4673 C CA . ASP B 1 272 ? 0.143 38.469 -0.449 1 96.56 272 ASP B CA 1
ATOM 4674 C C . ASP B 1 272 ? 1.094 37.969 -1.535 1 96.56 272 ASP B C 1
ATOM 4676 O O . ASP B 1 272 ? 1.674 38.75 -2.273 1 96.56 272 ASP B O 1
ATOM 4680 N N . HIS B 1 273 ? 1.064 36.75 -1.731 1 96.38 273 HIS B N 1
ATOM 4681 C CA . HIS B 1 273 ? 2.018 36.125 -2.648 1 96.38 273 HIS B CA 1
ATOM 4682 C C . HIS B 1 273 ? 1.652 36.406 -4.102 1 96.38 273 HIS B C 1
ATOM 4684 O O . HIS B 1 273 ? 2.527 36.469 -4.969 1 96.38 273 HIS B O 1
ATOM 4690 N N . GLU B 1 274 ? 0.386 36.656 -4.363 1 93.44 274 GLU B N 1
ATOM 4691 C CA . GLU B 1 274 ? -0.038 37 -5.711 1 93.44 274 GLU B CA 1
ATOM 4692 C C . GLU B 1 274 ? 0.485 38.406 -6.098 1 93.44 274 GLU B C 1
ATOM 4694 O O . GLU B 1 274 ? 0.931 38.594 -7.227 1 93.44 274 GLU B O 1
ATOM 4699 N N . ALA B 1 275 ? 0.473 39.219 -5.16 1 94 275 ALA B N 1
ATOM 4700 C CA . ALA B 1 275 ? 0.895 40.594 -5.398 1 94 275 ALA B CA 1
ATOM 4701 C C . ALA B 1 275 ? 2.393 40.75 -5.16 1 94 275 ALA B C 1
ATOM 4703 O O . ALA B 1 275 ? 2.967 41.812 -5.473 1 94 275 ALA B O 1
ATOM 4704 N N . GLY B 1 276 ? 3.008 39.812 -4.582 1 94.62 276 GLY B N 1
ATOM 4705 C CA . GLY B 1 276 ? 4.426 39.875 -4.277 1 94.62 276 GLY B CA 1
ATOM 4706 C C . GLY B 1 276 ? 4.73 40.719 -3.059 1 94.62 276 GLY B C 1
ATOM 4707 O O . GLY B 1 276 ? 5.797 41.344 -2.975 1 94.62 276 GLY B O 1
ATOM 4708 N N . SER B 1 277 ? 3.803 40.875 -2.16 1 95.31 277 SER B N 1
ATOM 4709 C CA . SER B 1 277 ? 3.963 41.656 -0.925 1 95.31 277 SER B CA 1
ATOM 4710 C C . SER B 1 277 ? 4.164 40.719 0.272 1 95.31 277 SER B C 1
ATOM 4712 O O . SER B 1 277 ? 3.305 39.906 0.575 1 95.31 277 SER B O 1
ATOM 4714 N N . THR B 1 278 ? 5.258 40.938 0.982 1 97.19 278 THR B N 1
ATOM 4715 C CA . THR B 1 278 ? 5.621 40.094 2.111 1 97.19 278 THR B CA 1
ATOM 4716 C C . THR B 1 278 ? 5.41 40.812 3.432 1 97.19 278 THR B C 1
ATOM 4718 O O . THR B 1 278 ? 5.852 41.969 3.59 1 97.19 278 THR B O 1
ATOM 4721 N N . LEU B 1 279 ? 4.75 40.219 4.324 1 97.75 279 LEU B N 1
ATOM 4722 C CA . LEU B 1 279 ? 4.629 40.75 5.68 1 97.75 279 LEU B CA 1
ATOM 4723 C C . LEU B 1 279 ? 5.973 40.719 6.395 1 97.75 279 LEU B C 1
ATOM 4725 O O . LEU B 1 279 ? 6.582 39.656 6.539 1 97.75 279 LEU B O 1
ATOM 4729 N N . GLY B 1 280 ? 6.43 41.844 6.848 1 97.25 280 GLY B N 1
ATOM 4730 C CA . GLY B 1 280 ? 7.68 41.875 7.586 1 97.25 280 GLY B CA 1
ATOM 4731 C C . GLY B 1 280 ? 7.559 41.312 8.992 1 97.25 280 GLY B C 1
ATOM 4732 O O . GLY B 1 280 ? 6.531 41.5 9.648 1 97.25 280 GLY B O 1
ATOM 4733 N N . TYR B 1 281 ? 8.641 40.75 9.445 1 97.75 281 TYR B N 1
ATOM 4734 C CA . TYR B 1 281 ? 8.625 40.219 10.805 1 97.75 281 TYR B CA 1
ATOM 4735 C C . TYR B 1 281 ? 8.469 41.344 11.828 1 97.75 281 TYR B C 1
ATOM 4737 O O . TYR B 1 281 ? 7.906 41.125 12.898 1 97.75 281 TYR B O 1
ATOM 4745 N N . ASP B 1 282 ? 8.945 42.5 11.477 1 96.62 282 ASP B N 1
ATOM 4746 C CA . ASP B 1 282 ? 8.828 43.656 12.367 1 96.62 282 ASP B CA 1
ATOM 4747 C C . ASP B 1 282 ? 7.395 44.188 12.398 1 96.62 282 ASP B C 1
ATOM 4749 O O . ASP B 1 282 ? 7.078 45.094 13.172 1 96.62 282 ASP B O 1
ATOM 4753 N N . HIS B 1 283 ? 6.551 43.656 11.688 1 97.75 283 HIS B N 1
ATOM 4754 C CA . HIS B 1 283 ? 5.129 44 11.734 1 97.75 283 HIS B CA 1
ATOM 4755 C C . HIS B 1 283 ? 4.348 42.969 12.531 1 97.75 283 HIS B C 1
ATOM 4757 O O . HIS B 1 283 ? 3.115 42.969 12.547 1 97.75 283 HIS B O 1
ATOM 4763 N N . THR B 1 284 ? 4.992 42.062 13.148 1 98.44 284 THR B N 1
ATOM 4764 C CA . THR B 1 284 ? 4.383 41.125 14.07 1 98.44 284 THR B CA 1
ATOM 4765 C C . THR B 1 284 ? 4.738 41.469 15.516 1 98.44 284 THR B C 1
ATOM 4767 O O . THR B 1 284 ? 5.738 42.125 15.766 1 98.44 284 THR B O 1
ATOM 4770 N N . ALA B 1 285 ? 3.936 41 16.422 1 98.25 285 ALA B N 1
ATOM 4771 C CA . ALA B 1 285 ? 4.172 41.312 17.844 1 98.25 285 ALA B CA 1
ATOM 4772 C C . ALA B 1 285 ? 5.512 40.719 18.297 1 98.25 285 ALA B C 1
ATOM 4774 O O . ALA B 1 285 ? 6.293 41.406 18.953 1 98.25 285 ALA B O 1
ATOM 4775 N N . PHE B 1 286 ? 5.805 39.5 17.953 1 98.44 286 PHE B N 1
ATOM 4776 C CA . PHE B 1 286 ? 7.027 38.875 18.438 1 98.44 286 PHE B CA 1
ATOM 4777 C C . PHE B 1 286 ? 8.25 39.469 17.75 1 98.44 286 PHE B C 1
ATOM 4779 O O . PHE B 1 286 ? 9.305 39.625 18.359 1 98.44 286 PHE B O 1
ATOM 4786 N N . GLY B 1 287 ? 8.117 39.719 16.469 1 98.12 287 GLY B N 1
ATOM 4787 C CA . GLY B 1 287 ? 9.195 40.406 15.781 1 98.12 287 GLY B CA 1
ATOM 4788 C C . GLY B 1 287 ? 9.562 41.75 16.422 1 98.12 287 GLY B C 1
ATOM 4789 O O . GLY B 1 287 ? 10.75 42.031 16.609 1 98.12 287 GLY B O 1
ATOM 4790 N N . LYS B 1 288 ? 8.578 42.531 16.75 1 97.69 288 LYS B N 1
ATOM 4791 C CA . LYS B 1 288 ? 8.797 43.812 17.453 1 97.69 288 LYS B CA 1
ATOM 4792 C C . LYS B 1 288 ? 9.5 43.562 18.781 1 97.69 288 LYS B C 1
ATOM 4794 O O . LYS B 1 288 ? 10.391 44.344 19.172 1 97.69 288 LYS B O 1
ATOM 4799 N N . LEU B 1 289 ? 9.055 42.531 19.438 1 97.5 289 LEU B N 1
ATOM 4800 C CA . LEU B 1 289 ? 9.641 42.219 20.734 1 97.5 289 LEU B CA 1
ATOM 4801 C C . LEU B 1 289 ? 11.117 41.844 20.594 1 97.5 289 LEU B C 1
ATOM 4803 O O . LEU B 1 289 ? 11.953 42.281 21.375 1 97.5 289 LEU B O 1
ATOM 4807 N N . LEU B 1 290 ? 11.438 41.031 19.641 1 97.06 290 LEU B N 1
ATOM 4808 C CA . LEU B 1 290 ? 12.82 40.656 19.406 1 97.06 290 LEU B CA 1
ATOM 4809 C C . LEU B 1 290 ? 13.688 41.875 19.109 1 97.06 290 LEU B C 1
ATOM 4811 O O . LEU B 1 290 ? 14.805 41.969 19.609 1 97.06 290 LEU B O 1
ATOM 4815 N N . ILE B 1 291 ? 13.172 42.75 18.297 1 96.31 291 ILE B N 1
ATOM 4816 C CA . ILE B 1 291 ? 13.898 43.938 17.938 1 96.31 291 ILE B CA 1
ATOM 4817 C C . ILE B 1 291 ? 14.086 44.844 19.172 1 96.31 291 ILE B C 1
ATOM 4819 O O . ILE B 1 291 ? 15.148 45.406 19.359 1 96.31 291 ILE B O 1
ATOM 4823 N N . SER B 1 292 ? 13.109 44.906 19.969 1 95.75 292 SER B N 1
ATOM 4824 C CA . SER B 1 292 ? 13.195 45.688 21.188 1 95.75 292 SER B CA 1
ATOM 4825 C C . SER B 1 292 ? 14.234 45.125 22.141 1 95.75 292 SER B C 1
ATOM 4827 O O . SER B 1 292 ? 14.758 45.844 23 1 95.75 292 SER B O 1
ATOM 4829 N N . LYS B 1 293 ? 14.477 43.844 22.016 1 95.25 293 LYS B N 1
ATOM 4830 C CA . LYS B 1 293 ? 15.5 43.188 22.828 1 95.25 293 LYS B CA 1
ATOM 4831 C C . LYS B 1 293 ? 16.891 43.375 22.234 1 95.25 293 LYS B C 1
ATOM 4833 O O . LYS B 1 293 ? 17.859 42.812 22.734 1 95.25 293 LYS B O 1
ATOM 4838 N N . GLY B 1 294 ? 16.953 44.062 21.094 1 94.25 294 GLY B N 1
ATOM 4839 C CA . GLY B 1 294 ? 18.25 44.438 20.547 1 94.25 294 GLY B CA 1
ATOM 4840 C C . GLY B 1 294 ? 18.609 43.625 19.297 1 94.25 294 GLY B C 1
ATOM 4841 O O . GLY B 1 294 ? 19.703 43.812 18.75 1 94.25 294 GLY B O 1
ATOM 4842 N N . LEU B 1 295 ? 17.781 42.844 18.828 1 95.38 295 LEU B N 1
ATOM 4843 C CA . LEU B 1 295 ? 18.094 42.062 17.625 1 95.38 295 LEU B CA 1
ATOM 4844 C C . LEU B 1 295 ? 17.828 42.875 16.375 1 95.38 295 LEU B C 1
ATOM 4846 O O . LEU B 1 295 ? 16.844 43.625 16.312 1 95.38 295 LEU B O 1
ATOM 4850 N N . SER B 1 296 ? 18.734 42.719 15.383 1 95.81 296 SER B N 1
ATOM 4851 C CA . SER B 1 296 ? 18.516 43.344 14.078 1 95.81 296 SER B CA 1
ATOM 4852 C C . SER B 1 296 ? 17.516 42.531 13.258 1 95.81 296 SER B C 1
ATOM 4854 O O . SER B 1 296 ? 17.203 41.375 13.594 1 95.81 296 SER B O 1
ATOM 4856 N N . LEU B 1 297 ? 17.016 43.156 12.281 1 95.12 297 LEU B N 1
ATOM 4857 C CA . LEU B 1 297 ? 16.094 42.469 11.383 1 95.12 297 LEU B CA 1
ATOM 4858 C C . LEU B 1 297 ? 16.766 41.281 10.734 1 95.12 297 LEU B C 1
ATOM 4860 O O . LEU B 1 297 ? 16.125 40.25 10.484 1 95.12 297 LEU B O 1
ATOM 4864 N N . GLU B 1 298 ? 18.047 41.406 10.445 1 95.19 298 GLU B N 1
ATOM 4865 C CA . GLU B 1 298 ? 18.812 40.312 9.875 1 95.19 298 GLU B CA 1
ATOM 4866 C C . GLU B 1 298 ? 18.891 39.125 10.836 1 95.19 298 GLU B C 1
ATOM 4868 O O . GLU B 1 298 ? 18.797 37.969 10.422 1 95.19 298 GLU B O 1
ATOM 4873 N N . GLN B 1 299 ? 19.047 39.438 12.016 1 94.94 299 GLN B N 1
ATOM 4874 C CA . GLN B 1 299 ? 19.094 38.375 13.039 1 94.94 299 GLN B CA 1
ATOM 4875 C C . GLN B 1 299 ? 17.734 37.688 13.203 1 94.94 299 GLN B C 1
ATOM 4877 O O . GLN B 1 299 ? 17.672 36.5 13.383 1 94.94 299 GLN B O 1
ATOM 4882 N N . VAL B 1 300 ? 16.734 38.469 13.125 1 96.19 300 VAL B N 1
ATOM 4883 C CA . VAL B 1 300 ? 15.383 37.938 13.211 1 96.19 300 VAL B CA 1
ATOM 4884 C C . VAL B 1 300 ? 15.125 37 12.039 1 96.19 300 VAL B C 1
ATOM 4886 O O . VAL B 1 300 ? 14.547 35.906 12.211 1 96.19 300 VAL B O 1
ATOM 4889 N N . GLN B 1 301 ? 15.57 37.406 10.891 1 95.69 301 GLN B N 1
ATOM 4890 C CA . GLN B 1 301 ? 15.438 36.562 9.703 1 95.69 301 GLN B CA 1
ATOM 4891 C C . GLN B 1 301 ? 16.188 35.25 9.859 1 95.69 301 GLN B C 1
ATOM 4893 O O . GLN B 1 301 ? 15.703 34.188 9.43 1 95.69 301 GLN B O 1
ATOM 4898 N N . LYS B 1 302 ? 17.312 35.281 10.398 1 94.56 302 LYS B N 1
ATOM 4899 C CA . LYS B 1 302 ? 18.094 34.094 10.648 1 94.56 302 LYS B CA 1
ATOM 4900 C C . LYS B 1 302 ? 17.359 33.125 11.594 1 94.56 302 LYS B C 1
ATOM 4902 O O . LYS B 1 302 ? 17.312 31.922 11.367 1 94.56 302 LYS B O 1
ATOM 4907 N N . LEU B 1 303 ? 16.781 33.688 12.617 1 94.31 303 LEU B N 1
ATOM 4908 C CA . LEU B 1 303 ? 16.031 32.875 13.578 1 94.31 303 LEU B CA 1
ATOM 4909 C C . LEU B 1 303 ? 14.812 32.25 12.922 1 94.31 303 LEU B C 1
ATOM 4911 O O . LEU B 1 303 ? 14.445 31.125 13.234 1 94.31 303 LEU B O 1
ATOM 4915 N N . ALA B 1 304 ? 14.227 33 12.016 1 94.88 304 ALA B N 1
ATOM 4916 C CA . ALA B 1 304 ? 13.023 32.562 11.312 1 94.88 304 ALA B CA 1
ATOM 4917 C C . ALA B 1 304 ? 13.312 31.312 10.469 1 94.88 304 ALA B C 1
ATOM 4919 O O . ALA B 1 304 ? 12.398 30.562 10.125 1 94.88 304 ALA B O 1
ATOM 4920 N N . SER B 1 305 ? 14.547 31.047 10.156 1 92.38 305 SER B N 1
ATOM 4921 C CA . SER B 1 305 ? 14.938 29.875 9.375 1 92.38 305 SER B CA 1
ATOM 4922 C C . SER B 1 305 ? 15.07 28.641 10.266 1 92.38 305 SER B C 1
ATOM 4924 O O . SER B 1 305 ? 15.406 27.547 9.781 1 92.38 305 SER B O 1
ATOM 4926 N N . ASN B 1 306 ? 14.852 28.75 11.523 1 90.88 306 ASN B N 1
ATOM 4927 C CA . ASN B 1 306 ? 14.844 27.688 12.516 1 90.88 306 ASN B CA 1
ATOM 4928 C C . ASN B 1 306 ? 16.234 27.047 12.664 1 90.88 306 ASN B C 1
ATOM 4930 O O . ASN B 1 306 ? 16.375 25.844 12.539 1 90.88 306 ASN B O 1
ATOM 4934 N N . PRO B 1 307 ? 17.203 27.875 12.906 1 90.25 307 PRO B N 1
ATOM 4935 C CA . PRO B 1 307 ? 18.547 27.312 13.094 1 90.25 307 PRO B CA 1
ATOM 4936 C C . PRO B 1 307 ? 18.672 26.516 14.383 1 90.25 307 PRO B C 1
ATOM 4938 O O . PRO B 1 307 ? 17.828 26.641 15.281 1 90.25 307 PRO B O 1
ATOM 4941 N N . ASP B 1 308 ? 19.672 25.766 14.438 1 87.69 308 ASP B N 1
ATOM 4942 C CA . ASP B 1 308 ? 20.031 25.094 15.68 1 87.69 308 ASP B CA 1
ATOM 4943 C C . ASP B 1 308 ? 20.734 26.047 16.656 1 87.69 308 ASP B C 1
ATOM 4945 O O . ASP B 1 308 ? 21.578 26.828 16.234 1 87.69 308 ASP B O 1
ATOM 4949 N N . LEU B 1 309 ? 20.312 26 17.844 1 89.19 309 LEU B N 1
ATOM 4950 C CA . LEU B 1 309 ? 20.906 26.781 18.922 1 89.19 309 LEU B CA 1
ATOM 4951 C C . LEU B 1 309 ? 21.688 25.891 19.875 1 89.19 309 LEU B C 1
ATOM 4953 O O . LEU B 1 309 ? 21.359 24.703 20.047 1 89.19 309 LEU B O 1
ATOM 4957 N N . ASP B 1 310 ? 22.766 26.406 20.312 1 87.44 310 ASP B N 1
ATOM 4958 C CA . ASP B 1 310 ? 23.531 25.688 21.344 1 87.44 310 ASP B CA 1
ATOM 4959 C C . ASP B 1 310 ? 23.031 26.047 22.734 1 87.44 310 ASP B C 1
ATOM 4961 O O . ASP B 1 310 ? 23.203 27.172 23.203 1 87.44 310 ASP B O 1
ATOM 4965 N N . GLN B 1 311 ? 22.375 25.219 23.219 1 80.88 311 GLN B N 1
ATOM 4966 C CA . GLN B 1 311 ? 21.906 25.375 24.594 1 80.88 311 GLN B CA 1
ATOM 4967 C C . GLN B 1 311 ? 22.625 24.406 25.531 1 80.88 311 GLN B C 1
ATOM 4969 O O . GLN B 1 311 ? 22.172 23.281 25.734 1 80.88 311 GLN B O 1
ATOM 4974 N N . GLU B 1 312 ? 23.656 24.891 26.281 1 76.75 312 GLU B N 1
ATOM 4975 C CA . GLU B 1 312 ? 24.438 24.125 27.234 1 76.75 312 GLU B CA 1
ATOM 4976 C C . GLU B 1 312 ? 25 22.859 26.594 1 76.75 312 GLU B C 1
ATOM 4978 O O . GLU B 1 312 ? 24.859 21.766 27.141 1 76.75 312 GLU B O 1
ATOM 4983 N N . GLY B 1 313 ? 25.422 22.906 25.406 1 73.62 313 GLY B N 1
ATOM 4984 C CA . GLY B 1 313 ? 26.094 21.781 24.766 1 73.62 313 GLY B CA 1
ATOM 4985 C C . GLY B 1 313 ? 25.172 20.922 23.938 1 73.62 313 GLY B C 1
ATOM 4986 O O . GLY B 1 313 ? 25.609 20 23.25 1 73.62 313 GLY B O 1
ATOM 4987 N N . LYS B 1 314 ? 24.016 21.172 24.156 1 80.94 314 LYS B N 1
ATOM 4988 C CA . LYS B 1 314 ? 23.047 20.422 23.359 1 80.94 314 LYS B CA 1
ATOM 4989 C C . LYS B 1 314 ? 22.484 21.281 22.234 1 80.94 314 LYS B C 1
ATOM 4991 O O . LYS B 1 314 ? 22.156 22.453 22.438 1 80.94 314 LYS B O 1
ATOM 4996 N N . LYS B 1 315 ? 22.297 20.609 21.016 1 79.75 315 LYS B N 1
ATOM 4997 C CA . LYS B 1 315 ? 21.719 21.297 19.875 1 79.75 315 LYS B CA 1
ATOM 4998 C C . LYS B 1 315 ? 20.203 21.172 19.844 1 79.75 315 LYS B C 1
ATOM 5000 O O . LYS B 1 315 ? 19.672 20.062 19.891 1 79.75 315 LYS B O 1
ATOM 5005 N N . VAL B 1 316 ? 19.562 22.375 19.891 1 83.25 316 VAL B N 1
ATOM 5006 C CA . VAL B 1 316 ? 18.109 22.406 19.812 1 83.25 316 VAL B CA 1
ATOM 5007 C C . VAL B 1 316 ? 17.688 23.438 18.766 1 83.25 316 VAL B C 1
ATOM 5009 O O . VAL B 1 316 ? 18.281 24.516 18.656 1 83.25 316 VAL B O 1
ATOM 5012 N N . SER B 1 317 ? 16.719 23.125 18 1 86.19 317 SER B N 1
ATOM 5013 C CA . SER B 1 317 ? 16.266 24.078 17 1 86.19 317 SER B CA 1
ATOM 5014 C C . SER B 1 317 ? 15.609 25.297 17.656 1 86.19 317 SER B C 1
ATOM 5016 O O . SER B 1 317 ? 15.07 25.203 18.75 1 86.19 317 SER B O 1
ATOM 5018 N N . ALA B 1 318 ? 15.602 26.359 17 1 91.62 318 ALA B N 1
ATOM 5019 C CA . ALA B 1 318 ? 15.008 27.594 17.531 1 91.62 318 ALA B CA 1
ATOM 5020 C C . ALA B 1 318 ? 13.516 27.422 17.797 1 91.62 318 ALA B C 1
ATOM 5022 O O . ALA B 1 318 ? 13 27.906 18.797 1 91.62 318 ALA B O 1
ATOM 5023 N N . PHE B 1 319 ? 12.836 26.703 16.938 1 91.25 319 PHE B N 1
ATOM 5024 C CA . PHE B 1 319 ? 11.414 26.438 17.125 1 91.25 319 PHE B CA 1
ATOM 5025 C C . PHE B 1 319 ? 11.18 25.609 18.375 1 91.25 319 PHE B C 1
ATOM 5027 O O . PHE B 1 319 ? 10.312 25.938 19.188 1 91.25 319 PHE B O 1
ATOM 5034 N N . ASP B 1 320 ? 11.977 24.656 18.562 1 87.94 320 ASP B N 1
ATOM 5035 C CA . ASP B 1 320 ? 11.836 23.781 19.719 1 87.94 320 ASP B CA 1
ATOM 5036 C C . ASP B 1 320 ? 12.18 24.531 21.016 1 87.94 320 ASP B C 1
ATOM 5038 O O . ASP B 1 320 ? 11.547 24.312 22.047 1 87.94 320 ASP B O 1
ATOM 5042 N N . ALA B 1 321 ? 13.125 25.375 20.922 1 89.88 321 ALA B N 1
ATOM 5043 C CA . ALA B 1 321 ? 13.594 26.125 22.078 1 89.88 321 ALA B CA 1
ATOM 5044 C C . ALA B 1 321 ? 12.531 27.094 22.578 1 89.88 321 ALA B C 1
ATOM 5046 O O . ALA B 1 321 ? 12.555 27.516 23.734 1 89.88 321 ALA B O 1
ATOM 5047 N N . THR B 1 322 ? 11.625 27.375 21.734 1 94.25 322 THR B N 1
ATOM 5048 C CA . THR B 1 322 ? 10.641 28.391 22.094 1 94.25 322 THR B CA 1
ATOM 5049 C C . THR B 1 322 ? 9.234 27.812 22.125 1 94.25 322 THR B C 1
ATOM 5051 O O . THR B 1 322 ? 8.258 28.531 22.328 1 94.25 322 THR B O 1
ATOM 5054 N N . GLU B 1 323 ? 9.086 26.531 21.969 1 91.88 323 GLU B N 1
ATOM 5055 C CA . GLU B 1 323 ? 7.785 25.875 21.938 1 91.88 323 GLU B CA 1
ATOM 5056 C C . GLU B 1 323 ? 7.07 26 23.281 1 91.88 323 GLU B C 1
ATOM 5058 O O . GLU B 1 323 ? 7.66 25.734 24.328 1 91.88 323 GLU B O 1
ATOM 5063 N N . GLU B 1 324 ? 5.844 26.484 23.234 1 91.62 324 GLU B N 1
ATOM 5064 C CA . GLU B 1 324 ? 4.926 26.594 24.359 1 91.62 324 GLU B CA 1
ATOM 5065 C C . GLU B 1 324 ? 5.477 27.547 25.422 1 91.62 324 GLU B C 1
ATOM 5067 O O . GLU B 1 324 ? 5.023 27.531 26.562 1 91.62 324 GLU B O 1
ATOM 5072 N N . LYS B 1 325 ? 6.457 28.391 25.047 1 95.12 325 LYS B N 1
ATOM 5073 C CA . LYS B 1 325 ? 6.961 29.422 25.938 1 95.12 325 LYS B CA 1
ATOM 5074 C C . LYS B 1 325 ? 6.348 30.781 25.609 1 95.12 325 LYS B C 1
ATOM 5076 O O . LYS B 1 325 ? 6.102 31.078 24.438 1 95.12 325 LYS B O 1
ATOM 5081 N N . ASP B 1 326 ? 6.188 31.484 26.594 1 97.44 326 ASP B N 1
ATOM 5082 C CA . ASP B 1 326 ? 5.648 32.812 26.375 1 97.44 326 ASP B CA 1
ATOM 5083 C C . ASP B 1 326 ? 6.637 33.688 25.609 1 97.44 326 ASP B C 1
ATOM 5085 O O . ASP B 1 326 ? 7.836 33.438 25.609 1 97.44 326 ASP B O 1
ATOM 5089 N N . ALA B 1 327 ? 6.117 34.719 25.078 1 97.25 327 ALA B N 1
ATOM 5090 C CA . ALA B 1 327 ? 6.879 35.562 24.156 1 97.25 327 ALA B CA 1
ATOM 5091 C C . ALA B 1 327 ? 8.109 36.156 24.844 1 97.25 327 ALA B C 1
ATOM 5093 O O . ALA B 1 327 ? 9.203 36.156 24.281 1 97.25 327 ALA B O 1
ATOM 5094 N N . ALA B 1 328 ? 7.934 36.688 26.016 1 96 328 ALA B N 1
ATOM 5095 C CA . ALA B 1 328 ? 9.047 37.312 26.719 1 96 328 ALA B CA 1
ATOM 5096 C C . ALA B 1 328 ? 10.164 36.312 27 1 96 328 ALA B C 1
ATOM 5098 O O . ALA B 1 328 ? 11.336 36.594 26.781 1 96 328 ALA B O 1
ATOM 5099 N N . GLU B 1 329 ? 9.766 35.188 27.5 1 96.19 329 GLU B N 1
ATOM 5100 C CA . GLU B 1 329 ? 10.734 34.156 27.766 1 96.19 329 GLU B CA 1
ATOM 5101 C C . GLU B 1 329 ? 11.422 33.688 26.484 1 96.19 329 GLU B C 1
ATOM 5103 O O . GLU B 1 329 ? 12.633 33.469 26.469 1 96.19 329 GLU B O 1
ATOM 5108 N N . SER B 1 330 ? 10.656 33.469 25.484 1 96.56 330 SER B N 1
ATOM 5109 C CA . SER B 1 330 ? 11.188 33.062 24.188 1 96.56 330 SER B CA 1
ATOM 5110 C C . SER B 1 330 ? 12.188 34.094 23.656 1 96.56 330 SER B C 1
ATOM 5112 O O . SER B 1 330 ? 13.242 33.719 23.125 1 96.56 330 SER B O 1
ATOM 5114 N N . ALA B 1 331 ? 11.82 35.344 23.781 1 96.12 331 ALA B N 1
ATOM 5115 C CA . ALA B 1 331 ? 12.703 36.406 23.297 1 96.12 331 ALA B CA 1
ATOM 5116 C C . ALA B 1 331 ? 14.031 36.406 24.062 1 96.12 331 ALA B C 1
ATOM 5118 O O . ALA B 1 331 ? 15.086 36.625 23.484 1 96.12 331 ALA B O 1
ATOM 5119 N N . ASP B 1 332 ? 13.984 36.156 25.312 1 94.81 332 ASP B N 1
ATOM 5120 C CA . ASP B 1 332 ? 15.195 36.062 26.125 1 94.81 332 ASP B CA 1
ATOM 5121 C C . ASP B 1 332 ? 16.078 34.906 25.688 1 94.81 332 ASP B C 1
ATOM 5123 O O . ASP B 1 332 ? 17.297 35.062 25.594 1 94.81 332 ASP B O 1
ATOM 5127 N N . VAL B 1 333 ? 15.453 33.844 25.484 1 93.44 333 VAL B N 1
ATOM 5128 C CA . VAL B 1 333 ? 16.172 32.625 25.047 1 93.44 333 VAL B CA 1
ATOM 5129 C C . VAL B 1 333 ? 16.891 32.906 23.734 1 93.44 333 VAL B C 1
ATOM 5131 O O . VAL B 1 333 ? 18.062 32.594 23.578 1 93.44 333 VAL B O 1
ATOM 5134 N N . LEU B 1 334 ? 16.219 33.562 22.859 1 94.88 334 LEU B N 1
ATOM 5135 C CA . LEU B 1 334 ? 16.75 33.781 21.516 1 94.88 334 LEU B CA 1
ATOM 5136 C C . LEU B 1 334 ? 17.797 34.875 21.5 1 94.88 334 LEU B C 1
ATOM 5138 O O . LEU B 1 334 ? 18.766 34.812 20.75 1 94.88 334 LEU B O 1
ATOM 5142 N N . ALA B 1 335 ? 17.562 35.875 22.297 1 91.44 335 ALA B N 1
ATOM 5143 C CA . ALA B 1 335 ? 18.5 36.969 22.359 1 91.44 335 ALA B CA 1
ATOM 5144 C C . ALA B 1 335 ? 19.844 36.531 22.953 1 91.44 335 ALA B C 1
ATOM 5146 O O . ALA B 1 335 ? 20.891 37.094 22.609 1 91.44 335 ALA B O 1
ATOM 5147 N N . ASN B 1 336 ? 19.766 35.562 23.734 1 87.44 336 ASN B N 1
ATOM 5148 C CA . ASN B 1 336 ? 20.984 35.094 24.406 1 87.44 336 ASN B CA 1
ATOM 5149 C C . ASN B 1 336 ? 21.531 33.812 23.766 1 87.44 336 ASN B C 1
ATOM 5151 O O . ASN B 1 336 ? 22.484 33.219 24.266 1 87.44 336 ASN B O 1
ATOM 5155 N N . ALA B 1 337 ? 20.906 33.438 22.719 1 83.31 337 ALA B N 1
ATOM 5156 C CA . ALA B 1 337 ? 21.266 32.156 22.141 1 83.31 337 ALA B CA 1
ATOM 5157 C C . ALA B 1 337 ? 22.547 32.25 21.328 1 83.31 337 ALA B C 1
ATOM 5159 O O . ALA B 1 337 ? 22.812 33.281 20.703 1 83.31 337 ALA B O 1
ATOM 5160 N N . LYS B 1 338 ? 23.516 31.188 21.422 1 74.5 338 LYS B N 1
ATOM 5161 C CA . LYS B 1 338 ? 24.656 30.969 20.531 1 74.5 338 LYS B CA 1
ATOM 5162 C C . LYS B 1 338 ? 24.297 30 19.406 1 74.5 338 LYS B C 1
ATOM 5164 O O . LYS B 1 338 ? 23.719 28.938 19.656 1 74.5 338 LYS B O 1
ATOM 5169 N N . PHE B 1 339 ? 24.391 30.641 18.25 1 75.44 339 PHE B N 1
ATOM 5170 C CA . PHE B 1 339 ? 24.094 29.781 17.094 1 75.44 339 PHE B CA 1
ATOM 5171 C C . PHE B 1 339 ? 25.078 28.625 17.031 1 75.44 339 PHE B C 1
ATOM 5173 O O . PHE B 1 339 ? 26.281 28.797 17.25 1 75.44 339 PHE B O 1
ATOM 5180 N N . ALA B 1 340 ? 24.516 27.422 16.984 1 66.75 340 ALA B N 1
ATOM 5181 C CA . ALA B 1 340 ? 25.391 26.25 16.891 1 66.75 340 ALA B CA 1
ATOM 5182 C C . ALA B 1 340 ? 26.188 26.266 15.594 1 66.75 340 ALA B C 1
ATOM 5184 O O . ALA B 1 340 ? 25.688 26.719 14.555 1 66.75 340 ALA B O 1
ATOM 5185 N N . ALA B 1 341 ? 27.578 26.172 15.656 1 50.53 341 ALA B N 1
ATOM 5186 C CA . ALA B 1 341 ? 28.453 26.109 14.492 1 50.53 341 ALA B CA 1
ATOM 5187 C C . ALA B 1 341 ? 27.969 25.047 13.5 1 50.53 341 ALA B C 1
ATOM 5189 O O . ALA B 1 341 ? 27.516 23.984 13.898 1 50.53 341 ALA B O 1
ATOM 5190 N N . ALA B 1 342 ? 27.578 25.516 12.32 1 46.94 342 ALA B N 1
ATOM 5191 C CA . ALA B 1 342 ? 27.344 24.547 11.25 1 46.94 342 ALA B CA 1
ATOM 5192 C C . ALA B 1 342 ? 28.438 23.484 11.219 1 46.94 342 ALA B C 1
ATOM 5194 O O . ALA B 1 342 ? 29.625 23.812 11.305 1 46.94 342 ALA B O 1
ATOM 5195 N N . LEU B 1 343 ? 28.141 22.297 11.719 1 34.19 343 LEU B N 1
ATOM 5196 C CA . LEU B 1 343 ? 29.25 21.406 11.406 1 34.19 343 LEU B CA 1
ATOM 5197 C C . LEU B 1 343 ? 29.547 21.406 9.906 1 34.19 343 LEU B C 1
ATOM 5199 O O . LEU B 1 343 ? 28.625 21.484 9.094 1 34.19 343 LEU B O 1
#

Foldseek 3Di:
DPLLVLLLVQLCQLLPPPRPDFKDWSFAAAFDAQQWQKFKKKFFQLQSPVVQQFQNSVLSVLLVVLCVVVAKDFRTKMKGFLQRCQVVVLVCVLLVLLNCCLQPNPVRDDPQLVVQCCVVCVVLVVVPAATHHLNRVCVVDVVDDLVNLLVVCVVQDWDDRDVSWTWDWDDDVRRIYIYINNNVRVLSPQSNDRSTMMMMTTMIGRDALLCCVQPAQFDLFLVRGHPSHSLVVCCVCVVVRRGDDDGSSRSGMDMQQFRLSRLLSCQSPSADVVVPGTDQSCSYNLSVVLVVLPDDSVLSVVLSVFAWWQDPNDTDTLSRQGGSGHSNVSSVCSSPTDGDPPD/DPLLVLLLVQLCQLLPPPRPDFKDWSFAAAFDAQQWQKFKKKFFQLQSPVVQQFQNSVLSVLLVVLCVVVAKDFRTKMKGFLQRCQVVVLVCVLLVLLNCCLQPNPVRDDPQLVVQCCVVCVVLVVVPAATHHQNRVCVVDVVDDLVNLLVVCVVQDWDDRDVSWTWDWDDDVRRIYIYINNNVRVLSPQSNPRSTMMMMTTMIGNDALLCCVQVAQFDLFLVRGHPSHSLVVCQVCVVVRRGDDDGSSRSGMDMQQFRLSRLLSCQSPSADVVVPGTDQSCSYSLSVVLVVLPDDSVLSVVLSVFAWWDDPNDTDTLSRQGGSGHSNVSSVCSSPTDGDPPD

InterPro domains:
  IPR036850 Nucleoside diphosphate kinase-like domain superfamily [G3DSA:3.30.70.141] (31-275)
  IPR036850 Nucleoside diphosphate kinase-like domain superfamily [SSF54919] (174-274)

Secondary structure (DSSP, 8-state):
--HHHHHHHHHHHHHSTT-S-SEEEEE------TTSEEEEEEE-GGGS-GGGT--HHHHHHHHHHHHHHTT-EEEEEEEEEHHHHHHTTHHHHHTHHHHHHHHHGGGGS-HHHHHHHHHHTHHHHHTT-EEEEHHHHHHH-TT--HHHHHHHHHHH--EEEETTEEEEEEEETTEEEEEESTTHHHHHHHHHSTT-EEEEEEEEESS-HHHIIIIII--SSGGGSPTTSHHHHHHHTHHHHT----SSS--SEEE-SSHHHHHHHHHHHHSBTTTTB---GGGSHHHHHHHHTT--HHHHHHHHT--EEEETTEEEEHHHHHTT--HHHHHHHHHTPEEPP--/--HHHHHHHHHHHHHSTT-S-SEEEEE------TTSEEEEEEE-GGGS-GGGT--HHHHHHHHHHHHHHTT-EEEEEEEEEHHHHHHTTHHHHHTHHHHHHHHHGGGGS-HHHHHHHHHHTHHHHHTT-EEEEHHHHHHH-TT--HHHHHHHHHHH--EEEETTEEEEEEEETTEEEEEESTTHHHHHHHHHSTT-EEEEEEEEESS-HHHIIIIII--SSGGGSPTTSHHHHHHHTHHHHT----SSS--SEEE-SSHHHHHHHHHHHHSBTTTTB---GGGSHHHHHHHHTT--HHHHHHHHT--EEEETTEEEEHHHHTTT--HHHHHHHHHTPEEP---

pLDDT: mean 94.53, std 6.8, range [34.19, 98.81]

Nearest PDB structures (foldseek):
  5bxi-assembly1_C  TM=8.232E-01  e=2.328E-03  Toxoplasma gondii ME49
  1xqi-assembly1_A  TM=5.818E-01  e=7.747E-05  Pyrobaculum aerophilum
  5caa-assembly1_A  TM=7.677E-01  e=2.089E-03  Leishmania major
  3znz-assembly1_A  TM=2.562E-01  e=8.558E+00  Homo sapiens
  5bxi-assembly1_C  TM=8.341E-01  e=2.304E-03  Toxoplasma gondii ME49

Sequence (686 aa):
MSLKNDIVSALEKVTAKDATETHAWVKPYEAPAADVHQFLFFLKPEATASYDGVKVEAVVELALKTLADFGVEVGSVRVLSGDYLDKHNLMGQHYGVISAISREGVSVISEQAKKNLDEKFKADIEAGASVLGGHQFLAKEPGFNAFSLSVLNDNLGTTRLAGGTYAMKIKVLGKPVIILNPFHAYQLVPYTTKGHSIILFEARSTKSWEDLRQKLTGTTDPKDAAEGSIRNLFLKHKADLGLGDVDKGTNGVHASAGPLEGMVELQRFFSDHEAGSTLGYDHTAFGKLLISKGLSLEQVQKLASNPDLDQEGKKVSAFDATEEKDAAESADVLANAKFAAALMSLKNDIVSALEKVTAKDATETHAWVKPYEAPAADVHQFLFFLKPEATASYDGVKVEAVVELALKTLADFGVEVGSVRVLSGDYLDKHNLMGQHYGVISAISREGVSVISEQAKKNLDEKFKADIEAGASVLGGHQFLAKEPGFNAFSLSVLNDNLGTTRLAGGTYAMKIKVLGKPVIILNPFHAYQLVPYTTKGHSIILFEARSTKSWEDLRQKLTGTTDPKDAAEGSIRNLFLKHKADLGLGDVDKGTNGVHASAGPLEGMVELQRFFSDHEAGSTLGYDHTAFGKLLISKGLSLEQVQKLASNPDLDQEGKKVSAFDATEEKDAAESADVLANAKFAAAL

Organism: Acanthamoeba castellanii (strain ATCC 30010 / Neff) (NCBI:txid1257118)

Solvent-accessible surface area (backbone atoms only — not comparable to full-atom values): 34860 Å² total; per-residue (Å²): 130,54,72,60,55,48,45,51,51,44,46,52,49,27,33,38,95,82,41,86,42,41,56,39,75,68,35,67,82,64,67,60,63,52,86,38,49,45,33,34,35,30,38,32,33,77,45,51,32,52,92,71,56,21,35,38,66,55,42,48,46,52,52,52,50,52,37,47,75,71,54,36,45,78,57,23,29,36,32,40,13,2,56,43,34,46,75,66,44,47,60,52,56,71,42,36,66,38,41,48,26,10,60,59,16,73,84,66,53,53,70,63,29,52,53,38,45,48,65,75,39,38,69,48,48,74,71,63,32,46,72,32,4,24,52,41,43,42,72,73,37,76,63,41,43,42,60,40,41,27,35,46,36,72,63,72,47,68,46,79,44,40,93,66,36,31,38,30,79,46,40,58,94,83,39,51,35,34,28,28,33,43,46,50,64,36,66,45,43,58,52,41,32,80,60,25,30,34,42,39,32,37,34,34,26,80,65,53,39,49,46,50,45,43,47,45,40,18,44,64,40,24,91,73,15,34,86,78,1,50,21,19,43,50,49,76,40,18,75,84,30,32,44,69,79,59,34,64,90,44,42,41,62,49,64,48,61,20,36,64,49,7,45,48,46,39,31,66,72,68,26,41,74,88,77,69,43,74,48,54,57,70,51,32,16,54,35,38,40,38,38,74,70,69,43,49,74,68,54,50,53,51,51,64,68,44,42,47,26,42,57,94,86,38,83,38,37,44,52,67,72,20,48,46,32,41,56,69,61,32,40,52,53,59,72,68,49,44,72,46,75,80,125,129,55,71,58,55,48,47,52,51,43,47,51,48,28,32,37,94,80,40,86,43,41,57,39,76,68,33,67,82,64,67,59,64,54,86,41,47,46,34,35,34,30,38,32,32,78,44,50,33,52,92,72,56,22,35,39,65,56,42,49,46,52,51,53,50,51,37,46,75,72,55,36,43,78,57,20,29,35,32,39,13,2,55,42,32,45,76,66,45,48,59,52,57,72,41,34,67,40,40,47,25,10,60,59,16,73,83,66,54,54,71,63,27,49,53,39,44,48,66,76,39,38,70,49,47,73,73,61,32,48,72,31,4,24,51,41,43,40,70,73,36,75,62,41,43,44,59,41,42,27,35,46,36,71,64,71,46,67,45,80,43,41,93,67,37,32,38,29,80,46,41,58,94,82,40,49,35,34,29,28,32,42,45,50,62,36,64,45,43,58,51,42,32,80,62,26,31,36,42,38,31,38,33,34,26,81,64,52,38,47,47,50,45,41,47,45,41,18,42,64,39,25,92,74,15,35,86,78,1,49,21,20,44,50,49,76,39,19,75,84,28,31,42,69,79,59,33,63,90,43,42,39,62,48,63,48,60,21,36,64,49,7,45,47,47,39,33,65,72,67,26,40,74,90,77,69,45,74,49,55,57,70,51,32,15,53,36,38,42,36,38,73,71,68,44,52,71,67,54,51,54,51,52,65,70,45,42,48,25,41,57,93,85,39,82,40,35,45,52,68,72,19,48,46,31,42,58,69,60,32,40,52,52,58,72,67,51,43,72,45,75,80,125

Radius of gyration: 32.95 Å; Cα contacts (8 Å, |Δi|>4): 1393; chains: 2; bounding box: 55×94×63 Å